Protein AF-A0A0J7KDK1-F1 (afdb_monomer_lite)

Organism: Lasius niger (NCBI:txid67767)

Foldseek 3Di:
DPPPPDDDDCLVVLLVVLQVLLCVQPVDGQQDDPDPVSSVVCLVVVVPSGDDDPDPVGPDDPLSVVLSPLSSDDSVRHFQPVHCVSVVPRPVCPPDDPVCNVVDDDPDDDDDPDPPDCVVDDDDPPPPPPDPDDQPDADPVGRCSCVVCVLVDADPPDLPGPPHPPPPVVVVVVVVVVVVVVVVVVVVVVVVVVVVPDDDDDDDDDDDDPPPVVVVVVVVVVVVVVVVVVVVVVVVPDDDDDDPDDDDPVVVVVVVVVVVVVVVVVVVVVVVVVVVVVVVVVVVVVVVVVVVVVVVVVVVVVVVVVVVVVVVVVVVVVVVVVVVVVVVVVVVVVVVVVVVVVVVVVVVVVVVVVVVVVVVVVVVVVVVVVVVVVVVVVVVVVVVVVVVVVVVVVPDDDDDDDCCVVVVVVVVVVVVVVVVVVVVVVVVVVVVVVVVVVVVVVVVVVVVVVVVVVVVVVVVVVVVVVVVVVVVVVVVVVVVVVVVVLVVFVVVVVVVVVVVVVVVVVVVVVVVVVVVVVVVVVVVVVVVVVVVVVVVVVVVVVVVVVVVVVVVVVVVVVVVVVVVVVVVVVVVVVVVVVVVDDDDDDDDDDDPPVVVVVVVVVVVVVVVVVVVVVVVVVVVVVVVVVVVVVVVVVVVVVVVVVVVVVVVVVVVVVVVVVVVVVVVVVVVVVVVCVVVVVVPDPDDGDDDDDDDDD

InterPro domains:
  IPR000719 Protein kinase domain [PF00069] (6-93)
  IPR000719 Protein kinase domain [PS50011] (1-93)
  IPR000961 AGC-kinase, C-terminal [PS51285] (94-164)
  IPR000961 AGC-kinase, C-terminal [SM00133] (94-156)
  IPR011009 Protein kinase-like domain superfamily [SSF56112] (6-150)
  IPR017892 Protein kinase, C-terminal [PF00433] (112-154)
  IPR031597 KELK-motif containing domain [PF15796] (254-333)
  IPR050839 Rho-associated Serine/Threonine Kinase [PTHR22988] (1-675)

Secondary structure (DSSP, 8-state):
--S------THHHHHHHHHHHHHHHHSS-TT--SSHHHHHHHHHTHHHH------TT----HHHHHHHHHHSS-GGG-TTTTTTHHHHTSGGGTT--TTTGGGSPPS-----SSTT--TTS---TT------PPPPPPPSS---TTGGGTT----TT-TTSTT---TTHHHHHHHHHHHHHHHHHHHHHHHHHHHTT------------HHHHHHHHHHHHHHHHHHHHHHHHHHTS-PPP-------HHHHHHHHHHHHHHHHHHHHHHHHHHHHHHHHHHHHHHHHHHHHHHHHHHHHHHHHHHHHHHHHHHHHHHHHHHHHHHHHHHHHHHHHHHHHHHHHHHHHHHHHHHHHHHHHHHHHHHHHHHHHHHHHHHHHHHHHHHHHHHHHTT------SSSHHHHHHHHHHHHHHHHHHHHHHHHHHHHHHHHHHHHHHHHHHHHHHHHHHHHHHHHHHHHHHHHHHHHHHHHHHHHHHHHHHHHHHHHHHHHHHHHHHHHHHHHHHHHHHHHHHHHHHHHHHHHHHHHHHHHHHHHHHHHHHHHHHHHHHHHHHHHHHHHHHHHHHHHHHHHHHHHH-----------SSHHHHHHHHHHHHHHHHHHHHHHHHHHHHHHHHHHHHHHHHHHHHHHHHHHHHHHHHHHHHHHHHHHHHHHHHHHHHHHHHIIIIITS-S-S----------

Structure (mmCIF, N/CA/C/O backbone):
data_AF-A0A0J7KDK1-F1
#
_entry.id   AF-A0A0J7KDK1-F1
#
loop_
_atom_site.group_PDB
_atom_site.id
_atom_site.type_symbol
_atom_site.label_atom_id
_atom_site.label_alt_id
_atom_site.label_comp_id
_atom_site.label_asym_id
_atom_site.label_entity_id
_atom_site.label_seq_id
_atom_site.pdbx_PDB_ins_code
_atom_site.Cartn_x
_atom_site.Cartn_y
_atom_site.Cartn_z
_atom_site.occupancy
_atom_site.B_iso_or_equiv
_atom_site.auth_seq_id
_atom_site.auth_comp_id
_atom_site.auth_asym_id
_atom_site.auth_atom_id
_atom_site.pdbx_PDB_model_num
ATOM 1 N N . MET A 1 1 ? -18.975 -32.253 11.421 1.00 43.53 1 MET A N 1
ATOM 2 C CA . MET A 1 1 ? -18.316 -32.661 10.164 1.00 43.53 1 MET A CA 1
ATOM 3 C C . MET A 1 1 ? -16.817 -32.656 10.427 1.00 43.53 1 MET A C 1
ATOM 5 O O . MET A 1 1 ? -16.180 -31.643 10.201 1.00 43.53 1 MET A O 1
ATOM 9 N N . GLU A 1 2 ? -16.279 -33.734 10.998 1.00 43.12 2 GLU A N 1
ATOM 10 C CA . GLU A 1 2 ? -14.842 -33.869 11.325 1.00 43.12 2 GLU A CA 1
ATOM 11 C C . GLU A 1 2 ? -14.163 -35.011 10.546 1.00 43.12 2 GLU A C 1
ATOM 13 O O . GLU A 1 2 ? -12.960 -35.205 10.665 1.00 43.12 2 GLU A O 1
ATOM 18 N N . ASP A 1 3 ? -14.888 -35.724 9.676 1.00 48.00 3 ASP A N 1
ATOM 19 C CA . ASP A 1 3 ? -14.357 -36.932 9.026 1.00 48.00 3 ASP A CA 1
ATOM 20 C C . ASP A 1 3 ? -13.477 -36.654 7.791 1.00 48.00 3 ASP A C 1
ATOM 22 O O . ASP A 1 3 ? -13.000 -37.592 7.161 1.00 48.00 3 ASP A O 1
ATOM 26 N N . GLY A 1 4 ? -13.249 -35.389 7.407 1.00 54.78 4 GLY A N 1
ATOM 27 C CA . GLY A 1 4 ? -12.291 -35.023 6.346 1.00 54.78 4 GLY A CA 1
ATOM 28 C C . GLY A 1 4 ? -12.574 -35.594 4.943 1.00 54.78 4 GLY A C 1
ATOM 29 O O . GLY A 1 4 ? -11.722 -35.496 4.066 1.00 54.78 4 GLY A O 1
ATOM 30 N N . GLN A 1 5 ? -13.751 -36.185 4.710 1.00 63.25 5 GLN A N 1
ATOM 31 C CA . GLN A 1 5 ? -14.126 -36.845 3.447 1.00 63.25 5 GLN A CA 1
ATOM 32 C C . GLN A 1 5 ? -14.808 -35.922 2.421 1.00 63.25 5 GLN A C 1
ATOM 34 O O . GLN A 1 5 ? -15.192 -36.381 1.347 1.00 63.25 5 GLN A O 1
ATOM 39 N N . GLY A 1 6 ? -14.991 -34.634 2.728 1.00 72.75 6 GLY A N 1
ATOM 40 C CA . GLY A 1 6 ? -15.651 -33.692 1.824 1.00 72.75 6 GLY A CA 1
ATOM 41 C C . GLY A 1 6 ? -14.784 -33.373 0.606 1.00 72.75 6 GLY A C 1
ATOM 42 O O . GLY A 1 6 ? -13.792 -32.663 0.733 1.00 72.75 6 GLY A O 1
ATOM 43 N N . GLN A 1 7 ? -15.170 -33.881 -0.564 1.00 86.25 7 GLN A N 1
ATOM 44 C CA . GLN A 1 7 ? -14.635 -33.456 -1.859 1.00 86.25 7 GLN A CA 1
ATOM 45 C C . GLN A 1 7 ? -15.615 -32.471 -2.497 1.00 86.25 7 GLN A C 1
ATOM 47 O O . GLN A 1 7 ? -16.825 -32.688 -2.458 1.00 86.25 7 GLN A O 1
ATOM 52 N N . TYR A 1 8 ? -15.086 -31.400 -3.074 1.00 93.06 8 TYR A N 1
ATOM 53 C CA . TYR A 1 8 ? -15.827 -30.419 -3.861 1.00 93.06 8 TYR A CA 1
ATOM 54 C C . TYR A 1 8 ? -14.948 -29.965 -5.031 1.00 93.06 8 TYR A C 1
ATOM 56 O O . TYR A 1 8 ? -13.729 -30.164 -5.014 1.00 93.06 8 TYR A O 1
ATOM 64 N N . GLY A 1 9 ? -15.567 -29.384 -6.047 1.00 92.88 9 GLY A N 1
ATOM 65 C CA . GLY A 1 9 ? -14.924 -28.868 -7.247 1.00 92.88 9 GLY A CA 1
ATOM 66 C C . GLY A 1 9 ? -15.478 -27.498 -7.659 1.00 92.88 9 GLY A C 1
ATOM 67 O O . GLY A 1 9 ? -15.990 -26.761 -6.813 1.00 92.88 9 GLY A O 1
ATOM 68 N N . PRO A 1 10 ? -15.398 -27.147 -8.958 1.00 94.31 10 PRO A N 1
ATOM 69 C CA . PRO A 1 10 ? -15.822 -25.844 -9.487 1.00 94.31 10 PRO A CA 1
ATOM 70 C C . PRO A 1 10 ? -17.291 -25.486 -9.224 1.00 94.31 10 PRO A C 1
ATOM 72 O O . PRO A 1 10 ? -17.691 -24.334 -9.363 1.00 94.31 10 PRO A O 1
ATOM 75 N N . GLU A 1 11 ? -18.132 -26.448 -8.839 1.00 95.31 11 GLU A N 1
ATOM 76 C CA . GLU A 1 11 ? -19.526 -26.188 -8.507 1.00 95.31 11 GLU A CA 1
ATOM 77 C C . GLU A 1 11 ? -19.700 -25.212 -7.336 1.00 95.31 11 GLU A C 1
ATOM 79 O O . GLU A 1 11 ? -20.758 -24.582 -7.239 1.00 95.31 11 GLU A O 1
ATOM 84 N N . CYS A 1 12 ? -18.707 -25.065 -6.448 1.00 96.69 12 CYS A N 1
ATOM 85 C CA . CYS A 1 12 ? -18.746 -24.048 -5.394 1.00 96.69 12 CYS A CA 1
ATOM 86 C C . CYS A 1 12 ? -18.783 -22.625 -5.965 1.00 96.69 12 CYS A C 1
ATOM 88 O O . CYS A 1 12 ? -19.503 -21.782 -5.434 1.00 96.69 12 CYS A O 1
ATOM 90 N N . ASP A 1 13 ? -18.102 -22.379 -7.083 1.00 97.25 13 ASP A N 1
ATOM 91 C CA . ASP A 1 13 ? -18.051 -21.062 -7.721 1.00 97.25 13 ASP A CA 1
ATOM 92 C C . ASP A 1 13 ? -19.417 -20.698 -8.307 1.00 97.25 13 ASP A C 1
ATOM 94 O O . ASP A 1 13 ? -19.886 -19.570 -8.164 1.00 97.25 13 ASP A O 1
ATOM 98 N N . TRP A 1 14 ? -20.122 -21.679 -8.880 1.00 98.00 14 TRP A N 1
ATOM 99 C CA . TRP A 1 14 ? -21.483 -21.489 -9.387 1.00 98.00 14 TRP A CA 1
ATOM 100 C C . TRP A 1 14 ? -22.506 -21.219 -8.283 1.00 98.00 14 TRP A C 1
ATOM 102 O O . TRP A 1 14 ? -23.448 -20.456 -8.495 1.00 98.00 14 TRP A O 1
ATOM 112 N N . TRP A 1 15 ? -22.319 -21.787 -7.089 1.00 98.19 15 TRP A N 1
ATOM 113 C CA . TRP A 1 15 ? -23.130 -21.414 -5.927 1.00 98.19 15 TRP A CA 1
ATOM 114 C C . TRP A 1 15 ? -22.898 -19.959 -5.535 1.00 98.19 15 TRP A C 1
ATOM 116 O O . TRP A 1 15 ? -23.860 -19.209 -5.373 1.00 98.19 15 TRP A O 1
ATOM 126 N N . SER A 1 16 ? -21.629 -19.558 -5.425 1.00 98.44 16 SER A N 1
ATOM 127 C CA . SER A 1 16 ? -21.244 -18.183 -5.106 1.00 98.44 16 SER A CA 1
ATOM 128 C C . SER A 1 16 ? -21.784 -17.198 -6.144 1.00 98.44 16 SER A C 1
ATOM 130 O O . SER A 1 16 ? -22.339 -16.174 -5.766 1.00 98.44 16 SER A O 1
ATOM 132 N N . LEU A 1 17 ? -21.747 -17.545 -7.437 1.00 98.25 17 LEU A N 1
ATOM 133 C CA . LEU A 1 17 ? -22.378 -16.757 -8.500 1.00 98.25 17 LEU A CA 1
ATOM 134 C C . LEU A 1 17 ? -23.888 -16.588 -8.277 1.00 98.25 17 LEU A C 1
ATOM 136 O O . LEU A 1 17 ? -24.418 -15.500 -8.487 1.00 98.25 17 LEU A O 1
ATOM 140 N N . GLY A 1 18 ? -24.580 -17.641 -7.834 1.00 98.25 18 GLY A N 1
ATOM 141 C CA . GLY A 1 18 ? -25.994 -17.564 -7.466 1.00 98.25 18 GLY A CA 1
ATOM 142 C C . GLY A 1 18 ? -26.245 -16.589 -6.316 1.00 98.25 18 GLY A C 1
ATOM 143 O O . GLY A 1 18 ? -27.172 -15.785 -6.390 1.00 98.25 18 GLY A O 1
ATOM 144 N N . VAL A 1 19 ? -25.397 -16.623 -5.285 1.00 98.44 19 VAL A N 1
ATOM 145 C CA . VAL A 1 19 ? -25.453 -15.693 -4.146 1.00 98.44 19 VAL A CA 1
ATOM 146 C C . VAL A 1 19 ? -25.203 -14.249 -4.597 1.00 98.44 19 VAL A C 1
ATOM 148 O O . VAL A 1 19 ? -25.995 -13.377 -4.253 1.00 98.44 19 VAL A O 1
ATOM 151 N N . CYS A 1 20 ? -24.184 -14.000 -5.429 1.00 98.56 20 CYS A N 1
ATOM 152 C CA . CYS A 1 20 ? -23.924 -12.676 -6.005 1.00 98.56 20 CYS A CA 1
ATOM 153 C C . CYS A 1 20 ? -25.099 -12.184 -6.859 1.00 98.56 20 CYS A C 1
ATOM 155 O O . CYS A 1 20 ? -25.466 -11.015 -6.796 1.00 98.56 20 CYS A O 1
ATOM 157 N N . MET A 1 21 ? -25.711 -13.064 -7.659 1.00 98.31 21 MET A N 1
ATOM 158 C CA . MET A 1 21 ? -26.884 -12.716 -8.464 1.00 98.31 21 MET A CA 1
ATOM 159 C C . MET A 1 21 ? -28.079 -12.321 -7.595 1.00 98.31 21 MET A C 1
ATOM 161 O O . MET A 1 21 ? -28.767 -11.355 -7.922 1.00 98.31 21 MET A O 1
ATOM 165 N N . TYR A 1 22 ? -28.308 -13.036 -6.492 1.00 98.19 22 TYR A N 1
ATOM 166 C CA . TYR A 1 22 ? -29.332 -12.670 -5.520 1.00 98.19 22 TYR A CA 1
ATOM 167 C C . TYR A 1 22 ? -29.052 -11.284 -4.932 1.00 98.19 22 TYR A C 1
ATOM 169 O O . TYR A 1 22 ? -29.928 -10.424 -4.959 1.00 98.19 22 TYR A O 1
ATOM 177 N N . GLU A 1 23 ? -27.826 -11.031 -4.478 1.00 97.56 23 GLU A N 1
ATOM 178 C CA . GLU A 1 23 ? -27.439 -9.750 -3.880 1.00 97.56 23 GLU A CA 1
ATOM 179 C C . GLU A 1 23 ? -27.556 -8.577 -4.865 1.00 97.56 23 GLU A C 1
ATOM 181 O O . GLU A 1 23 ? -28.082 -7.528 -4.505 1.00 97.56 23 GLU A O 1
ATOM 186 N N . MET A 1 24 ? -27.178 -8.761 -6.134 1.00 96.94 24 MET A N 1
ATOM 187 C CA . MET A 1 24 ? -27.344 -7.731 -7.170 1.00 96.94 24 MET A CA 1
ATOM 188 C C . MET A 1 24 ? -28.813 -7.355 -7.427 1.00 96.94 24 MET A C 1
ATOM 190 O O . MET A 1 24 ? -29.088 -6.219 -7.805 1.00 96.94 24 MET A O 1
ATOM 194 N N . LEU A 1 25 ? -29.749 -8.297 -7.266 1.00 96.25 25 LEU A N 1
ATOM 195 C CA . LEU A 1 25 ? -31.170 -8.098 -7.581 1.00 96.25 25 LEU A CA 1
ATOM 196 C C . LEU A 1 25 ? -32.020 -7.716 -6.360 1.00 96.25 25 LEU A C 1
ATOM 198 O O . LEU A 1 25 ? -33.028 -7.031 -6.519 1.00 96.25 25 LEU A O 1
ATOM 202 N N . TYR A 1 26 ? -31.622 -8.143 -5.159 1.00 95.38 26 TYR A N 1
ATOM 203 C CA . TYR A 1 26 ? -32.354 -7.905 -3.909 1.00 95.38 26 TYR A CA 1
ATOM 204 C C . TYR A 1 26 ? -31.646 -6.939 -2.944 1.00 95.38 26 TYR A C 1
ATOM 206 O O . TYR A 1 26 ? -32.271 -6.462 -2.001 1.00 95.38 26 TYR A O 1
ATOM 214 N N . GLY A 1 27 ? -30.370 -6.611 -3.170 1.00 94.50 27 GLY A N 1
ATOM 215 C CA . GLY A 1 27 ? -29.596 -5.683 -2.334 1.00 94.50 27 GLY A CA 1
ATOM 216 C C . GLY A 1 27 ? -29.177 -6.239 -0.968 1.00 94.50 27 GLY A C 1
ATOM 217 O O . GLY A 1 27 ? -28.644 -5.499 -0.146 1.00 94.50 27 GLY A O 1
ATOM 218 N N . GLU A 1 28 ? -29.417 -7.524 -0.714 1.00 92.75 28 GLU A N 1
ATOM 219 C CA . GLU A 1 28 ? -29.060 -8.221 0.520 1.00 92.75 28 GLU A CA 1
ATOM 220 C C . GLU A 1 28 ? -28.601 -9.652 0.219 1.00 92.75 28 GLU A C 1
ATOM 222 O O . GLU A 1 28 ? -28.892 -10.202 -0.843 1.00 92.75 28 GLU A O 1
ATOM 227 N N . THR A 1 29 ? -27.897 -10.287 1.158 1.00 96.06 29 THR A N 1
ATOM 228 C CA . THR A 1 29 ? -27.445 -11.675 0.973 1.00 96.06 29 THR A CA 1
ATOM 229 C C . THR A 1 29 ? -28.559 -12.676 1.334 1.00 96.06 29 THR A C 1
ATOM 231 O O . THR A 1 29 ? -29.230 -12.507 2.354 1.00 96.06 29 THR A O 1
ATOM 234 N N . PRO A 1 30 ? -28.732 -13.781 0.579 1.00 96.38 30 PRO A N 1
ATOM 235 C CA . PRO A 1 30 ? -29.826 -14.743 0.783 1.00 96.38 30 PRO A CA 1
ATOM 236 C C . PRO A 1 30 ? -29.743 -15.518 2.107 1.00 96.38 30 PRO A C 1
ATOM 238 O O . PRO A 1 30 ? -30.707 -16.153 2.528 1.00 96.38 30 PRO A O 1
ATOM 241 N N . PHE A 1 31 ? -28.581 -15.501 2.765 1.00 97.44 31 PHE A N 1
ATOM 242 C CA . PHE A 1 31 ? -28.331 -16.217 4.017 1.00 97.44 31 PHE A CA 1
ATOM 243 C C . PHE A 1 31 ? -27.893 -15.285 5.149 1.00 97.44 31 PHE A C 1
ATOM 245 O O . PHE A 1 31 ? -27.260 -15.748 6.097 1.00 97.44 31 PHE A O 1
ATOM 252 N N . TYR A 1 32 ? -28.232 -13.993 5.069 1.00 94.81 32 TYR A N 1
ATOM 253 C CA . TYR A 1 32 ? -27.896 -13.012 6.098 1.00 94.81 32 TYR A CA 1
ATOM 254 C C . TYR A 1 32 ? -28.329 -13.479 7.496 1.00 94.81 32 TYR A C 1
ATOM 256 O O . TYR A 1 32 ? -29.456 -13.944 7.696 1.00 94.81 32 TYR A O 1
ATOM 264 N N . ALA A 1 33 ? -27.438 -13.358 8.475 1.00 94.44 33 ALA A N 1
ATOM 265 C CA . ALA A 1 33 ? -27.711 -13.588 9.889 1.00 94.44 33 ALA A CA 1
ATOM 266 C C . ALA A 1 33 ? -26.742 -12.755 10.740 1.00 94.44 33 ALA A C 1
ATOM 268 O O . ALA A 1 33 ? -25.689 -12.340 10.257 1.00 94.44 33 ALA A O 1
ATOM 269 N N . GLU A 1 34 ? -27.075 -12.539 12.015 1.00 92.56 34 GLU A N 1
ATOM 270 C CA . GLU A 1 34 ? -26.242 -11.743 12.930 1.00 92.56 34 GLU A CA 1
ATOM 271 C C . GLU A 1 34 ? -24.972 -12.489 13.379 1.00 92.56 34 GLU A C 1
ATOM 273 O O . GLU A 1 34 ? -24.020 -11.872 13.854 1.00 92.56 34 GLU A O 1
ATOM 278 N N . SER A 1 35 ? -24.928 -13.819 13.220 1.00 94.00 35 SER A N 1
ATOM 279 C CA . SER A 1 35 ? -23.772 -14.641 13.589 1.00 94.00 35 SER A CA 1
ATOM 280 C C . SER A 1 35 ? -23.334 -15.596 12.476 1.00 94.00 35 SER A C 1
ATOM 282 O O . SER A 1 35 ? -24.153 -16.177 11.765 1.00 94.00 35 SER A O 1
ATOM 284 N N . LEU A 1 36 ? -22.020 -15.842 12.380 1.00 92.69 36 LEU A N 1
ATOM 285 C CA . LEU A 1 36 ? -21.442 -16.790 11.414 1.00 92.69 36 LEU A CA 1
ATOM 286 C C . LEU A 1 36 ? -22.023 -18.205 11.555 1.00 92.69 36 LEU A C 1
ATOM 288 O O . LEU A 1 36 ? -22.233 -18.893 10.559 1.00 92.69 36 LEU A O 1
ATOM 292 N N . VAL A 1 37 ? -22.298 -18.638 12.789 1.00 93.44 37 VAL A N 1
ATOM 293 C CA . VAL A 1 37 ? -22.871 -19.962 13.072 1.00 93.44 37 VAL A CA 1
ATOM 294 C C . VAL A 1 37 ? -24.273 -20.085 12.475 1.00 93.44 37 VAL A C 1
ATOM 296 O O . VAL A 1 37 ? -24.596 -21.113 11.882 1.00 93.44 37 VAL A O 1
ATOM 299 N N . GLU A 1 38 ? -25.091 -19.038 12.583 1.00 93.50 38 GLU A N 1
ATOM 300 C CA . GLU A 1 38 ? -26.420 -19.008 11.973 1.00 93.50 38 GLU A CA 1
ATOM 301 C C . GLU A 1 38 ? -26.349 -18.955 10.450 1.00 93.50 38 GLU A C 1
ATOM 303 O O . GLU A 1 38 ? -27.066 -19.710 9.797 1.00 93.50 38 GLU A O 1
ATOM 308 N N . THR A 1 39 ? -25.455 -18.144 9.876 1.00 93.38 39 THR A N 1
ATOM 309 C CA . THR A 1 39 ? -25.224 -18.105 8.423 1.00 93.38 39 THR A CA 1
ATOM 310 C C . THR A 1 39 ? -24.849 -19.490 7.894 1.00 93.38 39 THR A C 1
ATOM 312 O O . THR A 1 39 ? -25.463 -19.984 6.948 1.00 93.38 39 THR A O 1
ATOM 315 N N . TYR A 1 40 ? -23.903 -20.179 8.543 1.00 93.38 40 TYR A N 1
ATOM 316 C CA . TYR A 1 40 ? -23.540 -21.553 8.183 1.00 93.38 40 TYR A CA 1
ATOM 317 C C . TYR A 1 40 ? -24.706 -22.529 8.360 1.00 93.38 40 TYR A C 1
ATOM 319 O O . TYR A 1 40 ? -24.912 -23.391 7.506 1.00 93.38 40 TYR A O 1
ATOM 327 N N . GLY A 1 41 ? -25.503 -22.378 9.421 1.00 95.62 41 GLY A N 1
ATOM 328 C CA . GLY A 1 41 ? -26.722 -23.160 9.626 1.00 95.62 41 GLY A CA 1
ATOM 329 C C . GLY A 1 41 ? -27.736 -22.980 8.491 1.00 95.62 41 GLY A C 1
ATOM 330 O O . GLY A 1 41 ? -28.258 -23.970 7.973 1.00 95.62 41 GLY A O 1
ATOM 331 N N . LYS A 1 42 ? -27.967 -21.736 8.053 1.00 96.88 42 LYS A N 1
ATOM 332 C CA . LYS A 1 42 ? -28.855 -21.400 6.930 1.00 96.88 42 LYS A CA 1
ATOM 333 C C . LYS A 1 42 ? -28.341 -21.961 5.602 1.00 96.88 42 LYS A C 1
ATOM 335 O O . LYS A 1 42 ? -29.132 -22.539 4.863 1.00 96.88 42 LYS A O 1
ATOM 340 N N . ILE A 1 43 ? -27.037 -21.863 5.326 1.00 97.06 43 ILE A N 1
ATOM 341 C CA . ILE A 1 43 ? -26.408 -22.429 4.117 1.00 97.06 43 ILE A CA 1
ATOM 342 C C . ILE A 1 43 ? -26.528 -23.959 4.106 1.00 97.06 43 ILE A C 1
ATOM 344 O O . ILE A 1 43 ? -26.954 -24.547 3.113 1.00 97.06 43 ILE A O 1
ATOM 348 N N . MET A 1 44 ? -26.207 -24.624 5.218 1.00 94.94 44 MET A N 1
ATOM 349 C CA . MET A 1 44 ? -26.329 -26.083 5.327 1.00 94.94 44 MET A CA 1
ATOM 350 C C . MET A 1 44 ? -27.775 -26.558 5.150 1.00 94.94 44 MET A C 1
ATOM 352 O O . MET A 1 44 ? -28.020 -27.609 4.559 1.00 94.94 44 MET A O 1
ATOM 356 N N . ASN A 1 45 ? -28.741 -25.770 5.627 1.00 96.50 45 ASN A N 1
ATOM 357 C CA . ASN A 1 45 ? -30.170 -26.035 5.498 1.00 96.50 45 ASN A CA 1
ATOM 358 C C . ASN A 1 45 ? -30.827 -25.234 4.356 1.00 96.50 45 ASN A C 1
ATOM 360 O O . ASN A 1 45 ? -32.017 -24.919 4.422 1.00 96.50 45 ASN A O 1
ATOM 364 N N . HIS A 1 46 ? -30.080 -24.910 3.293 1.00 96.94 46 HIS A N 1
ATOM 365 C CA . HIS A 1 46 ? -30.551 -24.007 2.237 1.00 96.94 46 HIS A CA 1
ATOM 366 C C . HIS A 1 46 ? -31.890 -24.424 1.618 1.00 96.94 46 HIS A C 1
ATOM 368 O O . HIS A 1 46 ? -32.691 -23.567 1.281 1.00 96.94 46 HIS A O 1
ATOM 374 N N . LYS A 1 47 ? -32.188 -25.728 1.523 1.00 95.31 47 LYS A N 1
ATOM 375 C CA . LYS A 1 47 ? -33.467 -26.230 0.984 1.00 95.31 47 LYS A CA 1
ATOM 376 C C . LYS A 1 47 ? -34.698 -25.693 1.722 1.00 95.31 47 LYS A C 1
ATOM 378 O O . LYS A 1 47 ? -35.767 -25.648 1.131 1.00 95.31 47 LYS A O 1
ATOM 383 N N . ASN A 1 48 ? -34.543 -25.334 2.996 1.00 95.38 48 ASN A N 1
ATOM 384 C CA . ASN A 1 48 ? -35.613 -24.816 3.846 1.00 95.38 48 ASN A CA 1
ATOM 385 C C . ASN A 1 48 ? -35.416 -23.342 4.231 1.00 95.38 48 ASN A C 1
ATOM 387 O O . ASN A 1 48 ? -36.338 -22.730 4.757 1.00 95.38 48 ASN A O 1
ATOM 391 N N . CYS A 1 49 ? -34.211 -22.797 4.047 1.00 94.06 49 CYS A N 1
ATOM 392 C CA . CYS A 1 49 ? -33.855 -21.442 4.475 1.00 94.06 49 CYS A CA 1
ATOM 393 C C . CYS A 1 49 ? -33.650 -20.462 3.314 1.00 94.06 49 CYS A C 1
ATOM 395 O O . CYS A 1 49 ? -33.589 -19.264 3.565 1.00 94.06 49 CYS A O 1
ATOM 397 N N . PHE A 1 50 ? -33.520 -20.950 2.080 1.00 96.31 50 PHE A N 1
ATOM 398 C CA . PHE A 1 50 ? -33.463 -20.119 0.885 1.00 96.31 50 PHE A CA 1
ATOM 399 C C . PHE A 1 50 ? -34.877 -19.876 0.357 1.00 96.31 50 PHE A C 1
ATOM 401 O O . PHE A 1 50 ? -35.563 -20.822 -0.032 1.00 96.31 50 PHE A O 1
ATOM 408 N N . ASP A 1 51 ? -35.285 -18.613 0.323 1.00 92.69 51 ASP A N 1
ATOM 409 C CA . ASP A 1 51 ? -36.532 -18.169 -0.292 1.00 92.69 51 ASP A CA 1
ATOM 410 C C . ASP A 1 51 ? -36.356 -16.751 -0.851 1.00 92.69 51 ASP A C 1
ATOM 412 O O . ASP A 1 51 ? -35.374 -16.074 -0.544 1.00 92.69 51 ASP A O 1
ATOM 416 N N . PHE A 1 52 ? -37.297 -16.309 -1.681 1.00 94.31 52 PHE A N 1
ATOM 417 C CA . PHE A 1 52 ? -37.301 -14.961 -2.240 1.00 94.31 52 PHE A CA 1
ATOM 418 C C . PHE A 1 52 ? -38.256 -14.052 -1.453 1.00 94.31 52 PHE A C 1
ATOM 420 O O . PHE A 1 52 ? -39.396 -14.452 -1.200 1.00 94.31 52 PHE A O 1
ATOM 427 N N . PRO A 1 53 ? -37.854 -12.810 -1.129 1.00 91.38 53 PRO A N 1
ATOM 428 C CA . PRO A 1 53 ? -38.752 -11.810 -0.571 1.00 91.38 53 PRO A CA 1
ATOM 429 C C . PRO A 1 53 ? -39.995 -11.638 -1.453 1.00 91.38 53 PRO A C 1
ATOM 431 O O . PRO A 1 53 ? -39.902 -11.570 -2.681 1.00 91.38 53 PRO A O 1
ATOM 434 N N . THR A 1 54 ? -41.172 -11.582 -0.823 1.00 85.50 54 THR A N 1
ATOM 435 C CA . THR A 1 54 ? -42.468 -11.419 -1.518 1.00 85.50 54 THR A CA 1
ATOM 436 C C . THR A 1 54 ? -42.933 -9.965 -1.580 1.00 85.50 54 THR A C 1
ATOM 438 O O . THR A 1 54 ? -44.004 -9.679 -2.121 1.00 85.50 54 THR A O 1
ATOM 441 N N . ASP A 1 55 ? -42.132 -9.040 -1.050 1.00 86.00 55 ASP A N 1
ATOM 442 C CA . ASP A 1 55 ? -42.439 -7.617 -1.050 1.00 86.00 55 ASP A CA 1
ATOM 443 C C . ASP A 1 55 ? -42.503 -7.070 -2.479 1.00 86.00 55 ASP A C 1
ATOM 445 O O . ASP A 1 55 ? -41.598 -7.270 -3.289 1.00 86.00 55 ASP A O 1
ATOM 449 N N . ALA A 1 56 ? -43.555 -6.303 -2.773 1.00 79.06 56 ALA A N 1
ATOM 450 C CA . ALA A 1 56 ? -43.801 -5.719 -4.096 1.00 79.06 56 ALA A CA 1
ATOM 451 C C . ALA A 1 56 ? -42.756 -4.668 -4.534 1.00 79.06 56 ALA A C 1
ATOM 453 O O . ALA A 1 56 ? -42.884 -4.087 -5.608 1.00 79.06 56 ALA A O 1
ATOM 454 N N . ILE A 1 57 ? -41.757 -4.391 -3.692 1.00 86.88 57 ILE A N 1
ATOM 455 C CA . ILE A 1 57 ? -40.648 -3.473 -3.972 1.00 86.88 57 ILE A CA 1
ATOM 456 C C . ILE A 1 57 ? -39.647 -4.117 -4.945 1.00 86.88 57 ILE A C 1
ATOM 458 O O . ILE A 1 57 ? -38.995 -3.406 -5.707 1.00 86.88 57 ILE A O 1
ATOM 462 N N . TYR A 1 58 ? -39.548 -5.448 -4.954 1.00 88.50 58 TYR A N 1
ATOM 463 C CA . TYR A 1 58 ? -38.616 -6.176 -5.807 1.00 88.50 58 TYR A CA 1
ATOM 464 C C . TYR A 1 58 ? -39.267 -6.558 -7.141 1.00 88.50 58 TYR A C 1
ATOM 466 O O . TYR A 1 58 ? -40.165 -7.400 -7.186 1.00 88.50 58 TYR A O 1
ATOM 474 N N . ASP A 1 59 ? -38.779 -5.978 -8.240 1.00 90.38 59 ASP A N 1
ATOM 475 C CA . ASP A 1 59 ? -39.187 -6.334 -9.606 1.00 90.38 59 ASP A CA 1
ATOM 476 C C . ASP A 1 59 ? -38.167 -7.297 -10.234 1.00 90.38 59 ASP A C 1
ATOM 478 O O . ASP A 1 59 ? -37.259 -6.904 -10.968 1.00 90.38 59 ASP A O 1
ATOM 482 N N . VAL A 1 60 ? -38.273 -8.579 -9.869 1.00 95.12 60 VAL A N 1
ATOM 483 C CA . VAL A 1 60 ? -37.361 -9.640 -10.322 1.00 95.12 60 VAL A CA 1
ATOM 484 C C . VAL A 1 60 ? -38.125 -10.673 -11.145 1.00 95.12 60 VAL A C 1
ATOM 486 O O . VAL A 1 60 ? -39.071 -11.296 -10.653 1.00 95.12 60 VAL A O 1
ATOM 489 N N . SER A 1 61 ? -37.680 -10.881 -12.388 1.00 96.19 61 SER A N 1
ATOM 490 C CA . SER A 1 61 ? -38.282 -11.835 -13.330 1.00 96.19 61 SER A CA 1
ATOM 491 C C . SER A 1 61 ? -38.258 -13.285 -12.825 1.00 96.19 61 SER A C 1
ATOM 493 O O . SER A 1 61 ? -37.401 -13.680 -12.026 1.00 96.19 61 SER A O 1
ATOM 495 N N . GLU A 1 62 ? -39.164 -14.118 -13.337 1.00 96.50 62 GLU A N 1
ATOM 496 C CA . GLU A 1 62 ? -39.163 -15.546 -13.005 1.00 96.50 62 GLU A CA 1
ATOM 497 C C . GLU A 1 62 ? -37.967 -16.285 -13.615 1.00 96.50 62 GLU A C 1
ATOM 499 O O . GLU A 1 62 ? -37.471 -17.230 -13.004 1.00 96.50 62 GLU A O 1
ATOM 504 N N . GLU A 1 63 ? -37.438 -15.832 -14.753 1.00 98.06 63 GLU A N 1
ATOM 505 C CA . GLU A 1 63 ? -36.221 -16.374 -15.360 1.00 98.06 63 GLU A CA 1
ATOM 506 C C . GLU A 1 63 ? -34.992 -16.142 -14.468 1.00 98.06 63 GLU A C 1
ATOM 508 O O . GLU A 1 63 ? -34.152 -17.035 -14.335 1.00 98.06 63 GLU A O 1
ATOM 513 N N . ALA A 1 64 ? -34.898 -14.980 -13.812 1.00 97.81 64 ALA A N 1
ATOM 514 C CA . ALA A 1 64 ? -33.847 -14.704 -12.833 1.00 97.81 64 ALA A CA 1
ATOM 515 C C . ALA A 1 64 ? -33.968 -15.614 -11.607 1.00 97.81 64 ALA A C 1
ATOM 517 O O . ALA A 1 64 ? -32.982 -16.221 -11.182 1.00 97.81 64 ALA A O 1
ATOM 518 N N . LYS A 1 65 ? -35.182 -15.745 -11.053 1.00 97.62 65 LYS A N 1
ATOM 519 C CA . LYS A 1 65 ? -35.449 -16.634 -9.910 1.00 97.62 65 LYS A CA 1
ATOM 520 C C . LYS A 1 65 ? -35.169 -18.092 -10.253 1.00 97.62 65 LYS A C 1
ATOM 522 O O . LYS A 1 65 ? -34.605 -18.805 -9.429 1.00 97.62 65 LYS A O 1
ATOM 527 N N . ASP A 1 66 ? -35.531 -18.547 -11.451 1.00 98.25 66 ASP A N 1
ATOM 528 C CA . ASP A 1 66 ? -35.219 -19.894 -11.939 1.00 98.25 66 ASP A CA 1
ATOM 529 C C . ASP A 1 66 ? -33.706 -20.136 -12.006 1.00 98.25 66 ASP A C 1
ATOM 531 O O . ASP A 1 66 ? -33.229 -21.144 -11.479 1.00 98.25 66 ASP A O 1
ATOM 535 N N . LEU A 1 67 ? -32.936 -19.181 -12.544 1.00 98.44 67 LEU A N 1
ATOM 536 C CA . LEU A 1 67 ? -31.475 -19.279 -12.563 1.00 98.44 67 LEU A CA 1
ATOM 537 C C . LEU A 1 67 ? -30.902 -19.363 -11.142 1.00 98.44 67 LEU A C 1
ATOM 539 O O . LEU A 1 67 ? -30.121 -20.267 -10.848 1.00 98.44 67 LEU A O 1
ATOM 543 N N . MET A 1 68 ? -31.331 -18.478 -10.237 1.00 98.19 68 MET A N 1
ATOM 544 C CA . MET A 1 68 ? -30.883 -18.493 -8.841 1.00 98.19 68 MET A CA 1
ATOM 545 C C . MET A 1 68 ? -31.244 -19.800 -8.128 1.00 98.19 68 MET A C 1
ATOM 547 O O . MET A 1 68 ? -30.394 -20.353 -7.438 1.00 98.19 68 MET A O 1
ATOM 551 N N . ARG A 1 69 ? -32.443 -20.364 -8.336 1.00 98.19 69 ARG A N 1
ATOM 552 C CA . ARG A 1 69 ? -32.814 -21.685 -7.787 1.00 98.19 69 ARG A CA 1
ATOM 553 C C . ARG A 1 69 ? -31.915 -22.801 -8.319 1.00 98.19 69 ARG A C 1
ATOM 555 O O . ARG A 1 69 ? -31.600 -23.724 -7.577 1.00 98.19 69 ARG A O 1
ATOM 562 N N . LYS A 1 70 ? -31.486 -22.726 -9.583 1.00 97.81 70 LYS A N 1
ATOM 563 C CA . LYS A 1 70 ? -30.577 -23.705 -10.206 1.00 97.81 70 LYS A CA 1
ATOM 564 C C . LYS A 1 70 ? -29.106 -23.513 -9.825 1.00 97.81 70 LYS A C 1
ATOM 566 O O . LYS A 1 70 ? -28.308 -24.421 -10.047 1.00 97.81 70 LYS A O 1
ATOM 571 N N . LEU A 1 71 ? -28.740 -22.383 -9.221 1.00 98.19 71 LEU A N 1
ATOM 572 C CA . LEU A 1 71 ? -27.398 -22.125 -8.687 1.00 98.19 71 LEU A CA 1
ATOM 573 C C . LEU A 1 71 ? -27.330 -22.380 -7.173 1.00 98.19 71 LEU A C 1
ATOM 575 O O . LEU A 1 71 ? -26.483 -23.143 -6.705 1.00 98.19 71 LEU A O 1
ATOM 579 N N . ILE A 1 72 ? -28.284 -21.839 -6.413 1.00 98.12 72 ILE A N 1
ATOM 580 C CA . ILE A 1 72 ? -28.425 -21.990 -4.957 1.00 98.12 72 ILE A CA 1
ATOM 581 C C . ILE A 1 72 ? -29.212 -23.274 -4.635 1.00 98.12 72 ILE A C 1
ATOM 583 O O . ILE A 1 72 ? -30.255 -23.292 -3.979 1.00 98.12 72 ILE A O 1
ATOM 587 N N . CYS A 1 73 ? -28.704 -24.400 -5.128 1.00 97.31 73 CYS A N 1
ATOM 588 C CA . CYS A 1 73 ? -29.237 -25.732 -4.851 1.00 97.31 73 CYS A CA 1
ATOM 589 C C . CYS A 1 73 ? -28.120 -26.742 -4.563 1.00 97.31 73 CYS A C 1
ATOM 591 O O . CYS A 1 73 ? -26.937 -26.400 -4.548 1.00 97.31 73 CYS A O 1
ATOM 593 N N . SER A 1 74 ? -28.489 -27.995 -4.295 1.00 96.31 74 SER A N 1
ATOM 594 C CA . SER A 1 74 ? -27.515 -29.069 -4.074 1.00 96.31 74 SER A CA 1
ATOM 595 C C . SER A 1 74 ? -26.641 -29.280 -5.316 1.00 96.31 74 SER A C 1
ATOM 597 O O . SER A 1 74 ? -27.137 -29.192 -6.436 1.00 96.31 74 SER A O 1
ATOM 599 N N . SER A 1 75 ? -25.354 -29.579 -5.115 1.00 93.81 75 SER A N 1
ATOM 600 C CA . SER A 1 75 ? -24.349 -29.699 -6.186 1.00 93.81 75 SER A CA 1
ATOM 601 C C . SER A 1 75 ? -24.766 -30.641 -7.320 1.00 93.81 75 SER A C 1
ATOM 603 O O . SER A 1 75 ? -24.563 -30.312 -8.483 1.00 93.81 75 SER A O 1
ATOM 605 N N . GLU A 1 76 ? -25.428 -31.755 -6.993 1.00 92.38 76 GLU A N 1
ATOM 606 C CA . GLU A 1 76 ? -25.941 -32.756 -7.945 1.00 92.38 76 GLU A CA 1
ATOM 607 C C . GLU A 1 76 ? -26.867 -32.180 -9.029 1.00 92.38 76 GLU A C 1
ATOM 609 O O . GLU A 1 76 ? -26.930 -32.712 -10.135 1.00 92.38 76 GLU A O 1
ATOM 614 N N . PHE A 1 77 ? -27.576 -31.090 -8.727 1.00 94.25 77 PHE A N 1
ATOM 615 C CA . PHE A 1 77 ? -28.543 -30.454 -9.629 1.00 94.25 77 PHE A CA 1
ATOM 616 C C . PHE A 1 77 ? -28.096 -29.069 -10.095 1.00 94.25 77 PHE A C 1
ATOM 618 O O . PHE A 1 77 ? -28.809 -28.416 -10.860 1.00 94.25 77 PHE A O 1
ATOM 625 N N . ARG A 1 78 ? -26.941 -28.607 -9.610 1.00 97.06 78 ARG A N 1
ATOM 626 C CA . ARG A 1 78 ? -26.465 -27.252 -9.846 1.00 97.06 78 ARG A CA 1
ATOM 627 C C . ARG A 1 78 ? -26.064 -27.069 -11.301 1.00 97.06 78 ARG A C 1
ATOM 629 O O . ARG A 1 78 ? -25.410 -27.930 -11.890 1.00 97.06 78 ARG A O 1
ATOM 636 N N . LEU A 1 79 ? -26.450 -25.932 -11.862 1.00 96.00 79 LEU A N 1
ATOM 637 C CA . LEU A 1 79 ? -26.093 -25.531 -13.217 1.00 96.00 79 LEU A CA 1
ATOM 638 C C . LEU A 1 79 ? -24.572 -25.302 -13.333 1.00 96.00 79 LEU A C 1
ATOM 640 O O . LEU A 1 79 ? -23.947 -24.843 -12.377 1.00 96.00 79 LEU A O 1
ATOM 644 N N . GLY A 1 80 ? -23.978 -25.635 -14.485 1.00 94.69 80 GLY A N 1
ATOM 645 C CA . GLY A 1 80 ? -22.543 -25.464 -14.739 1.00 94.69 80 GLY A CA 1
ATOM 646 C C . GLY A 1 80 ? -21.723 -26.755 -14.689 1.00 94.69 80 GLY A C 1
ATOM 647 O O . GLY A 1 80 ? -20.501 -26.704 -14.837 1.00 94.69 80 GLY A O 1
ATOM 648 N N . GLN A 1 81 ? -22.375 -27.915 -14.540 1.00 90.94 81 GLN A N 1
ATOM 649 C CA . GLN A 1 81 ? -21.733 -29.232 -14.672 1.00 90.94 81 GLN A CA 1
ATOM 650 C C . GLN A 1 81 ? -21.198 -29.470 -16.090 1.00 90.94 81 GLN A C 1
ATOM 652 O O . GLN A 1 81 ? -20.155 -30.100 -16.248 1.00 90.94 81 GLN A O 1
ATOM 657 N N . ASN A 1 82 ? -21.859 -28.916 -17.115 1.00 91.25 82 ASN A N 1
ATOM 658 C CA . ASN A 1 82 ? -21.360 -28.931 -18.495 1.00 91.25 82 ASN A CA 1
ATOM 659 C C . ASN A 1 82 ? -20.589 -27.643 -18.846 1.00 91.25 82 ASN A C 1
ATOM 661 O O . ASN A 1 82 ? -20.457 -27.286 -20.017 1.00 91.25 82 ASN A O 1
ATOM 665 N N . GLY A 1 83 ? -20.104 -26.914 -17.837 1.00 91.69 83 GLY A N 1
ATOM 666 C CA . GLY A 1 83 ? -19.439 -25.627 -18.009 1.00 91.69 83 GLY A CA 1
ATOM 667 C C . GLY A 1 83 ? -20.393 -24.509 -18.438 1.00 91.69 83 GLY A C 1
ATOM 668 O O . GLY A 1 83 ? -21.569 -24.484 -18.075 1.00 91.69 83 GLY A O 1
ATOM 669 N N . ILE A 1 84 ? -19.874 -23.552 -19.212 1.00 94.44 84 ILE A N 1
ATOM 670 C CA . ILE A 1 84 ? -20.591 -22.316 -19.566 1.00 94.44 84 ILE A CA 1
ATOM 671 C C . ILE A 1 84 ? -21.818 -22.545 -20.469 1.00 94.44 84 ILE A C 1
ATOM 673 O O . ILE A 1 84 ? -22.728 -21.718 -20.498 1.00 94.44 84 ILE A O 1
ATOM 677 N N . ASP A 1 85 ? -21.877 -23.666 -21.192 1.00 95.56 85 ASP A N 1
ATOM 678 C CA . ASP A 1 85 ? -22.950 -23.947 -22.155 1.00 95.56 85 ASP A CA 1
ATOM 679 C C . ASP A 1 85 ? -24.330 -24.077 -21.503 1.00 95.56 85 ASP A C 1
ATOM 681 O O . ASP A 1 85 ? -25.340 -23.766 -22.140 1.00 95.56 85 ASP A O 1
ATOM 685 N N . ASP A 1 86 ? -24.385 -24.507 -20.241 1.00 95.75 86 ASP A N 1
ATOM 686 C CA . ASP A 1 86 ? -25.632 -24.552 -19.479 1.00 95.75 86 ASP A CA 1
ATOM 687 C C . ASP A 1 86 ? -26.204 -23.134 -19.281 1.00 95.75 86 ASP A C 1
ATOM 689 O O . ASP A 1 86 ? -27.414 -22.925 -19.379 1.00 95.75 86 ASP A O 1
ATOM 693 N N . PHE A 1 87 ? -25.330 -22.144 -19.057 1.00 97.25 87 PHE A N 1
ATOM 694 C CA . PHE A 1 87 ? -25.704 -20.742 -18.857 1.00 97.25 87 PHE A CA 1
ATOM 695 C C . PHE A 1 87 ? -26.115 -20.082 -20.171 1.00 97.25 87 PHE A C 1
ATOM 697 O O . PHE A 1 87 ? -27.139 -19.406 -20.219 1.00 97.25 87 PHE A O 1
ATOM 704 N N . LYS A 1 88 ? -25.376 -20.338 -21.261 1.00 96.12 88 LYS A N 1
ATOM 705 C CA . LYS A 1 88 ? -25.695 -19.802 -22.598 1.00 96.12 88 LYS A CA 1
ATOM 706 C C . LYS A 1 88 ? -27.100 -20.180 -23.078 1.00 96.12 88 LYS A C 1
ATOM 708 O O . LYS A 1 88 ? -27.703 -19.442 -23.849 1.00 96.12 88 LYS A O 1
ATOM 713 N N . LYS A 1 89 ? -27.614 -21.334 -22.640 1.00 95.81 89 LYS A N 1
ATOM 714 C CA . LYS A 1 89 ? -28.954 -21.845 -22.984 1.00 95.81 89 LYS A CA 1
ATOM 715 C C . LYS A 1 89 ? -30.044 -21.399 -22.006 1.00 95.81 89 LYS A C 1
ATOM 717 O O . LYS A 1 89 ? -31.215 -21.699 -22.237 1.00 95.81 89 LYS A O 1
ATOM 722 N N . HIS A 1 90 ? -29.683 -20.744 -20.904 1.00 98.12 90 HIS A N 1
ATOM 723 C CA . HIS A 1 90 ? -30.642 -20.352 -19.885 1.00 98.12 90 HIS A CA 1
ATOM 724 C C . HIS A 1 90 ? -31.476 -19.144 -20.353 1.00 98.12 90 HIS A C 1
ATOM 726 O O . HIS A 1 90 ? -30.889 -18.151 -20.786 1.00 98.12 90 HIS A O 1
ATOM 732 N N . PRO A 1 91 ? -32.818 -19.157 -20.207 1.00 98.06 91 PRO A N 1
ATOM 733 C CA . PRO A 1 91 ? -33.684 -18.077 -20.695 1.00 98.06 91 PRO A CA 1
ATOM 734 C C . PRO A 1 91 ? -33.355 -16.681 -20.154 1.00 98.06 91 PRO A C 1
ATOM 736 O O . PRO A 1 91 ? -33.578 -15.692 -20.844 1.00 98.06 91 PRO A O 1
ATOM 739 N N . TRP A 1 92 ? -32.791 -16.601 -18.945 1.00 98.06 92 TRP A N 1
ATOM 740 C CA . TRP A 1 92 ? -32.330 -15.342 -18.344 1.00 98.06 92 TRP A CA 1
ATOM 741 C C . TRP A 1 92 ? -31.308 -14.591 -19.212 1.00 98.06 92 TRP A C 1
ATOM 743 O O . TRP A 1 92 ? -31.303 -13.367 -19.233 1.00 98.06 92 TRP A O 1
ATOM 753 N N . PHE A 1 93 ? -30.472 -15.315 -19.962 1.00 97.56 93 PHE A N 1
ATOM 754 C CA . PHE A 1 93 ? -29.453 -14.732 -20.837 1.00 97.56 93 PHE A CA 1
ATOM 755 C C . PHE A 1 93 ? -29.902 -14.635 -22.303 1.00 97.56 93 PHE A C 1
ATOM 757 O O . PHE A 1 93 ? -29.075 -14.462 -23.201 1.00 97.56 93 PHE A O 1
ATOM 764 N N . ASN A 1 94 ? -31.206 -14.744 -22.580 1.00 96.56 94 ASN A N 1
ATOM 765 C CA . ASN A 1 94 ? -31.725 -14.568 -23.932 1.00 96.56 94 ASN A CA 1
ATOM 766 C C . ASN A 1 94 ? -31.373 -13.176 -24.476 1.00 96.56 94 ASN A C 1
ATOM 768 O O . ASN A 1 94 ? -31.670 -12.157 -23.860 1.00 96.56 94 ASN A O 1
ATOM 772 N N . GLY A 1 95 ? -30.773 -13.144 -25.667 1.00 93.06 95 GLY A N 1
ATOM 773 C CA . GLY A 1 95 ? -30.343 -11.906 -26.323 1.00 93.06 95 GLY A CA 1
ATOM 774 C C . GLY A 1 95 ? -28.921 -11.459 -25.976 1.00 93.06 95 GLY A C 1
ATOM 775 O O . GLY A 1 95 ? -28.446 -10.500 -26.577 1.00 93.06 95 GLY A O 1
ATOM 776 N N . VAL A 1 96 ? -28.222 -12.156 -25.074 1.00 95.31 96 VAL A N 1
ATOM 777 C CA . VAL A 1 96 ? -26.796 -11.917 -24.821 1.00 95.31 96 VAL A CA 1
ATOM 778 C C . VAL A 1 96 ? -25.964 -12.567 -25.927 1.00 95.31 96 VAL A C 1
ATOM 780 O O . VAL A 1 96 ? -26.008 -13.783 -26.118 1.00 95.31 96 VAL A O 1
ATOM 783 N N . ASP A 1 97 ? -25.178 -11.759 -26.637 1.00 94.56 97 ASP A N 1
ATOM 784 C CA . ASP A 1 97 ? -24.132 -12.255 -27.529 1.00 94.56 97 ASP A CA 1
ATOM 785 C C . ASP A 1 97 ? -22.853 -12.517 -26.723 1.00 94.56 97 ASP A C 1
ATOM 787 O O . ASP A 1 97 ? -22.125 -11.602 -26.342 1.00 94.56 97 ASP A O 1
ATOM 791 N N . TRP A 1 98 ? -22.600 -13.792 -26.435 1.00 95.12 98 TRP A N 1
ATOM 792 C CA . TRP A 1 98 ? -21.477 -14.224 -25.606 1.00 95.12 98 TRP A CA 1
ATOM 793 C C . TRP A 1 98 ? -20.114 -14.064 -26.282 1.00 95.12 98 TRP A C 1
ATOM 795 O O . TRP A 1 98 ? -19.111 -13.982 -25.575 1.00 95.12 98 TRP A O 1
ATOM 805 N N . ASP A 1 99 ? -20.061 -14.033 -27.616 1.00 93.94 99 ASP A N 1
ATOM 806 C CA . ASP A 1 99 ? -18.794 -13.985 -28.349 1.00 93.94 99 ASP A CA 1
ATOM 807 C C . ASP A 1 99 ? -18.249 -12.550 -28.425 1.00 93.94 99 ASP A C 1
ATOM 809 O O . ASP A 1 99 ? -17.036 -12.347 -28.399 1.00 93.94 99 ASP A O 1
ATOM 813 N N . THR A 1 100 ? -19.138 -11.550 -28.453 1.00 94.44 100 THR A N 1
ATOM 814 C CA . THR A 1 100 ? -18.783 -10.120 -28.542 1.00 94.44 100 THR A CA 1
ATOM 815 C C . THR A 1 100 ? -18.991 -9.345 -27.237 1.00 94.44 100 THR A C 1
ATOM 817 O O . THR A 1 100 ? -18.726 -8.144 -27.183 1.00 94.44 100 THR A O 1
ATOM 820 N N . LEU A 1 101 ? -19.406 -10.017 -26.154 1.00 94.19 101 LEU A N 1
ATOM 821 C CA . LEU A 1 101 ? -19.760 -9.393 -24.872 1.00 94.19 101 LEU A CA 1
ATOM 822 C C . LEU A 1 101 ? -18.694 -8.416 -24.352 1.00 94.19 101 LEU A C 1
ATOM 824 O O . LEU A 1 101 ? -19.028 -7.329 -23.887 1.00 94.19 101 LEU A O 1
ATOM 828 N N . ARG A 1 102 ? -17.409 -8.780 -24.456 1.00 95.19 102 ARG A N 1
ATOM 829 C CA . ARG A 1 102 ? -16.289 -7.960 -23.963 1.00 95.19 102 ARG A CA 1
ATOM 830 C C . ARG A 1 102 ? -16.077 -6.670 -24.763 1.00 95.19 102 ARG A C 1
ATOM 832 O O . ARG A 1 102 ? -15.577 -5.702 -24.201 1.00 95.19 102 ARG A O 1
ATOM 839 N N . ASP A 1 103 ? -16.452 -6.669 -26.039 1.00 94.75 103 ASP A N 1
ATOM 840 C CA . ASP A 1 103 ? -16.305 -5.518 -26.937 1.00 94.75 103 ASP A CA 1
ATOM 841 C C . ASP A 1 103 ? -17.554 -4.617 -26.932 1.00 94.75 103 ASP A C 1
ATOM 843 O O . ASP A 1 103 ? -17.540 -3.512 -27.480 1.00 94.75 103 ASP A O 1
ATOM 847 N N . SER A 1 104 ? -18.645 -5.075 -26.310 1.00 93.00 104 SER A N 1
ATOM 848 C CA . SER A 1 104 ? -19.877 -4.304 -26.155 1.00 93.00 104 SER A CA 1
ATOM 849 C C . SER A 1 104 ? -19.724 -3.162 -25.140 1.00 93.00 104 SER A C 1
ATOM 851 O O . SER A 1 104 ? -18.864 -3.179 -24.259 1.00 93.00 104 SER A O 1
ATOM 853 N N . THR A 1 105 ? -20.562 -2.129 -25.256 1.00 93.19 105 THR A N 1
ATOM 854 C CA . THR A 1 105 ? -20.565 -1.024 -24.288 1.00 93.19 105 THR A CA 1
ATOM 855 C C . THR A 1 105 ? -21.154 -1.492 -22.958 1.00 93.19 105 THR A C 1
ATOM 857 O O . THR A 1 105 ? -22.321 -1.876 -22.898 1.00 93.19 105 THR A O 1
ATOM 860 N N . ALA A 1 106 ? -20.354 -1.431 -21.890 1.00 95.38 106 ALA A N 1
ATOM 861 C CA . ALA A 1 106 ? -20.798 -1.769 -20.543 1.00 95.38 106 ALA A CA 1
ATOM 862 C C . ALA A 1 106 ? -21.915 -0.816 -20.060 1.00 95.38 106 ALA A C 1
ATOM 864 O O . ALA A 1 106 ? -21.882 0.375 -20.377 1.00 95.38 106 ALA A O 1
ATOM 865 N N . PRO A 1 107 ? -22.884 -1.303 -19.261 1.00 95.25 107 PRO A N 1
ATOM 866 C CA . PRO A 1 107 ? -23.995 -0.483 -18.764 1.00 95.25 107 PRO A CA 1
ATOM 867 C C . PRO A 1 107 ? -23.563 0.589 -17.752 1.00 95.25 107 PRO A C 1
ATOM 869 O O . PRO A 1 107 ? -24.277 1.569 -17.556 1.00 95.25 107 PRO A O 1
ATOM 872 N N . TYR A 1 108 ? -22.401 0.415 -17.122 1.00 96.00 108 TYR A N 1
ATOM 873 C CA . TYR A 1 108 ? -21.784 1.384 -16.225 1.00 96.00 108 TYR A CA 1
ATOM 874 C C . TYR A 1 108 ? -20.341 1.626 -16.663 1.00 96.00 108 TYR A C 1
ATOM 876 O O . TYR A 1 108 ? -19.596 0.679 -16.922 1.00 96.00 108 TYR A O 1
ATOM 884 N N . ILE A 1 109 ? -19.956 2.899 -16.743 1.00 95.75 109 ILE A N 1
ATOM 885 C CA . ILE A 1 109 ? -18.590 3.334 -17.031 1.00 95.75 109 ILE A CA 1
ATOM 886 C C . ILE A 1 109 ? -18.125 4.116 -15.799 1.00 95.75 109 ILE A C 1
ATOM 888 O O . ILE A 1 109 ? -18.716 5.160 -15.520 1.00 95.75 109 ILE A O 1
ATOM 892 N N . PRO A 1 110 ? -17.123 3.627 -15.046 1.00 96.25 110 PRO A N 1
ATOM 893 C CA . PRO A 1 110 ? -16.675 4.291 -13.829 1.00 96.25 110 PRO A CA 1
ATOM 894 C C . PRO A 1 110 ? -16.049 5.650 -14.142 1.00 96.25 110 PRO A C 1
ATOM 896 O O . PRO A 1 110 ? -15.297 5.798 -15.110 1.00 96.25 110 PRO A O 1
ATOM 899 N N . GLU A 1 111 ? -16.327 6.634 -13.292 1.00 96.19 111 GLU A N 1
ATOM 900 C CA . GLU A 1 111 ? -15.622 7.910 -13.318 1.00 96.19 111 GLU A CA 1
ATOM 901 C C . GLU A 1 111 ? -14.237 7.720 -12.693 1.00 96.19 111 GLU A C 1
ATOM 903 O O . GLU A 1 111 ? -14.102 7.245 -11.566 1.00 96.19 111 GLU A O 1
ATOM 908 N N . VAL A 1 112 ? -13.195 8.050 -13.455 1.00 96.88 112 VAL A N 1
ATOM 909 C CA . VAL A 1 112 ? -11.800 7.891 -13.036 1.00 96.88 112 VAL A CA 1
ATOM 910 C C . VAL A 1 112 ? -11.063 9.185 -13.345 1.00 96.88 112 VAL A C 1
ATOM 912 O O . VAL A 1 112 ? -10.961 9.595 -14.502 1.00 96.88 112 VAL A O 1
ATOM 915 N N . SER A 1 113 ? -10.553 9.838 -12.304 1.00 95.00 113 SER A N 1
ATOM 916 C CA . SER A 1 113 ? -9.864 11.128 -12.421 1.00 95.00 113 SER A CA 1
ATOM 917 C C . SER A 1 113 ? -8.408 10.994 -12.877 1.00 95.00 113 SER A C 1
ATOM 919 O O . SER A 1 113 ? -7.875 11.884 -13.541 1.00 95.00 113 SER A O 1
ATOM 921 N N . SER A 1 114 ? -7.750 9.884 -12.529 1.00 95.75 114 SER A N 1
ATOM 922 C CA . SER A 1 114 ? -6.352 9.610 -12.866 1.00 95.75 114 SER A CA 1
ATOM 923 C C . SER A 1 114 ? -6.034 8.107 -12.811 1.00 95.75 114 SER A C 1
ATOM 925 O O . SER A 1 114 ? -6.785 7.350 -12.201 1.00 95.75 114 SER A O 1
ATOM 927 N N . PRO A 1 115 ? -4.909 7.642 -13.390 1.00 95.62 115 PRO A N 1
ATOM 928 C CA . PRO A 1 115 ? -4.522 6.227 -13.344 1.00 95.62 115 PRO A CA 1
ATOM 929 C C . PRO A 1 115 ? -4.290 5.648 -11.938 1.00 95.62 115 PRO A C 1
ATOM 931 O O . PRO A 1 115 ? -4.253 4.432 -11.791 1.00 95.62 115 PRO A O 1
ATOM 934 N N . SER A 1 116 ? -4.099 6.498 -10.926 1.00 93.31 116 SER A N 1
ATOM 935 C CA . SER A 1 116 ? -3.897 6.112 -9.522 1.00 93.31 116 SER A CA 1
ATOM 936 C C . SER A 1 116 ? -5.099 6.451 -8.636 1.00 93.31 116 SER A C 1
ATOM 938 O O . SER A 1 116 ? -4.960 6.517 -7.419 1.00 93.31 116 SER A O 1
ATOM 940 N N . ASP A 1 117 ? -6.250 6.754 -9.233 1.00 93.44 117 ASP A N 1
ATOM 941 C CA . ASP A 1 117 ? -7.471 7.082 -8.505 1.00 93.44 117 ASP A CA 1
ATOM 942 C C . ASP A 1 117 ? -8.018 5.849 -7.772 1.00 93.44 117 ASP A C 1
ATOM 944 O O . ASP A 1 117 ? -8.351 4.838 -8.393 1.00 93.44 117 ASP A O 1
ATOM 948 N N . THR A 1 118 ? -8.116 5.941 -6.446 1.00 92.31 118 THR A N 1
ATOM 949 C CA . THR A 1 118 ? -8.647 4.885 -5.576 1.00 92.31 118 THR A CA 1
ATOM 950 C C . THR A 1 118 ? -10.074 5.168 -5.099 1.00 92.31 118 THR A C 1
ATOM 952 O O . THR A 1 118 ? -10.584 4.414 -4.282 1.00 92.31 118 THR A O 1
ATOM 955 N N . SER A 1 119 ? -10.745 6.216 -5.596 1.00 93.56 119 SER A N 1
ATOM 956 C CA . SER A 1 119 ? -12.090 6.628 -5.140 1.00 93.56 119 SER A CA 1
ATOM 957 C C . SER A 1 119 ? -13.201 5.609 -5.410 1.00 93.56 119 SER A C 1
ATOM 959 O O . SER A 1 119 ? -14.229 5.631 -4.741 1.00 93.56 119 SER A O 1
ATOM 961 N N . ASN A 1 120 ? -12.992 4.697 -6.362 1.00 94.81 120 ASN A N 1
ATOM 962 C CA . ASN A 1 120 ? -13.908 3.591 -6.653 1.00 94.81 120 ASN A CA 1
ATOM 963 C C . ASN A 1 120 ? -13.703 2.373 -5.720 1.00 94.81 120 ASN A C 1
ATOM 965 O O . ASN A 1 120 ? -14.316 1.331 -5.945 1.00 94.81 120 ASN A O 1
ATOM 969 N N . PHE A 1 121 ? -12.836 2.482 -4.705 1.00 93.19 121 PHE A N 1
ATOM 970 C CA . PHE A 1 121 ? -12.557 1.448 -3.706 1.00 93.19 121 PHE A CA 1
ATOM 971 C C . PHE A 1 121 ? -12.811 1.986 -2.293 1.00 93.19 121 PHE A C 1
ATOM 973 O O . PHE A 1 121 ? -12.490 3.135 -1.997 1.00 93.19 121 PHE A O 1
ATOM 980 N N . ASP A 1 122 ? -13.346 1.138 -1.416 1.00 88.69 122 ASP A N 1
ATOM 981 C CA . ASP A 1 122 ? -13.497 1.440 0.009 1.00 88.69 122 ASP A CA 1
ATOM 982 C C . ASP A 1 122 ? -12.178 1.104 0.727 1.00 88.69 122 ASP A C 1
ATOM 984 O O . ASP A 1 122 ? -11.830 -0.069 0.883 1.00 88.69 122 ASP A O 1
ATOM 988 N N . VAL A 1 123 ? -11.372 2.124 1.039 1.00 83.31 123 VAL A N 1
ATOM 989 C CA . VAL A 1 123 ? -10.033 1.965 1.633 1.00 83.31 123 VAL A CA 1
ATOM 990 C C . VAL A 1 123 ? -10.077 2.393 3.098 1.00 83.31 123 VAL A C 1
ATOM 992 O O . VAL A 1 123 ? -10.130 3.584 3.396 1.00 83.31 123 VAL A O 1
ATOM 995 N N . ASP A 1 124 ? -10.001 1.422 4.010 1.00 75.88 124 ASP A N 1
ATOM 996 C CA . ASP A 1 124 ? -9.859 1.671 5.446 1.00 75.88 124 ASP A CA 1
ATOM 997 C C . ASP A 1 124 ? -8.391 1.977 5.807 1.00 75.88 124 ASP A C 1
ATOM 999 O O . ASP A 1 124 ? -7.525 1.096 5.805 1.00 75.88 124 ASP A O 1
ATOM 1003 N N . ASP A 1 125 ? -8.106 3.227 6.191 1.00 61.56 125 ASP A N 1
ATOM 1004 C CA . ASP A 1 125 ? -6.761 3.713 6.569 1.00 61.56 125 ASP A CA 1
ATOM 1005 C C . ASP A 1 125 ? -6.127 2.953 7.762 1.00 61.56 125 ASP A C 1
ATOM 1007 O O . ASP A 1 125 ? -4.927 3.066 8.026 1.00 61.56 125 ASP A O 1
ATOM 1011 N N . THR A 1 126 ? -6.911 2.166 8.505 1.00 60.44 126 THR A N 1
ATOM 1012 C CA . THR A 1 126 ? -6.481 1.420 9.701 1.00 60.44 126 THR A CA 1
ATOM 1013 C C . THR A 1 126 ? -5.921 0.021 9.429 1.00 60.44 126 THR A C 1
ATOM 1015 O O . THR A 1 126 ? -5.333 -0.575 10.335 1.00 60.44 126 THR A O 1
ATOM 1018 N N . ASP A 1 127 ? -6.064 -0.506 8.210 1.00 54.66 127 ASP A N 1
ATOM 1019 C CA . ASP A 1 127 ? -5.729 -1.900 7.876 1.00 54.66 127 ASP A CA 1
ATOM 1020 C C . ASP A 1 127 ? -4.325 -2.114 7.298 1.00 54.66 127 ASP A C 1
ATOM 1022 O O . ASP A 1 127 ? -3.955 -3.240 6.948 1.00 54.66 127 ASP A O 1
ATOM 1026 N N . VAL A 1 128 ? -3.470 -1.083 7.303 1.00 57.06 128 VAL A N 1
ATOM 1027 C CA . VAL A 1 128 ? -2.023 -1.240 7.069 1.00 57.06 128 VAL A CA 1
ATOM 1028 C C . VAL A 1 128 ? -1.383 -1.917 8.290 1.00 57.06 128 VAL A C 1
ATOM 1030 O O . VAL A 1 128 ? -0.604 -1.338 9.046 1.00 57.06 128 VAL A O 1
ATOM 1033 N N . ARG A 1 129 ? -1.732 -3.184 8.526 1.00 57.75 129 ARG A N 1
ATOM 1034 C CA . ARG A 1 129 ? -1.072 -4.032 9.514 1.00 57.75 129 ARG A CA 1
ATOM 1035 C C . ARG A 1 129 ? 0.285 -4.419 8.953 1.00 57.75 129 ARG A C 1
ATOM 1037 O O . ARG A 1 129 ? 0.391 -5.305 8.108 1.00 57.75 129 ARG A O 1
ATOM 1044 N N . THR A 1 130 ? 1.340 -3.775 9.443 1.00 56.56 130 THR A N 1
ATOM 1045 C CA . THR A 1 130 ? 2.706 -4.267 9.254 1.00 56.56 130 THR A CA 1
ATOM 1046 C C . THR A 1 130 ? 2.749 -5.691 9.810 1.00 56.56 130 THR A C 1
ATOM 1048 O O . THR A 1 130 ? 2.541 -5.902 11.004 1.00 56.56 130 THR A O 1
ATOM 1051 N N . SER A 1 131 ? 2.900 -6.685 8.935 1.00 58.25 131 SER A N 1
ATOM 1052 C CA . SER A 1 131 ? 2.845 -8.093 9.329 1.00 58.25 131 SER A CA 1
ATOM 1053 C C . SER A 1 131 ? 3.900 -8.388 10.397 1.00 58.25 131 SER A C 1
ATOM 1055 O O . SER A 1 131 ? 5.094 -8.199 10.180 1.00 58.25 131 SER A O 1
ATOM 1057 N N . ASP A 1 132 ? 3.457 -8.893 11.547 1.00 65.12 132 ASP A N 1
ATOM 1058 C CA . ASP A 1 132 ? 4.311 -9.294 12.671 1.00 65.12 132 ASP A CA 1
ATOM 1059 C C . ASP A 1 132 ? 5.021 -10.647 12.438 1.00 65.12 132 ASP A C 1
ATOM 1061 O O . ASP A 1 132 ? 5.704 -11.168 13.328 1.00 65.12 132 ASP A O 1
ATOM 1065 N N . ALA A 1 133 ? 4.851 -11.238 11.249 1.00 75.00 133 ALA A N 1
ATOM 1066 C CA . ALA A 1 133 ? 5.403 -12.534 10.890 1.00 75.00 133 ALA A CA 1
ATOM 1067 C C . ALA A 1 133 ? 6.939 -12.492 10.837 1.00 75.00 133 ALA A C 1
ATOM 1069 O O . ALA A 1 133 ? 7.551 -11.797 10.027 1.00 75.00 133 ALA A O 1
ATOM 1070 N N . VAL A 1 134 ? 7.581 -13.281 11.699 1.00 77.06 134 VAL A N 1
ATOM 1071 C CA . VAL A 1 134 ? 9.037 -13.467 11.698 1.00 77.06 134 VAL A CA 1
ATOM 1072 C C . VAL A 1 134 ? 9.386 -14.649 10.785 1.00 77.06 134 VAL A C 1
ATOM 1074 O O . VAL A 1 134 ? 8.697 -15.670 10.847 1.00 77.06 134 VAL A O 1
ATOM 1077 N N . PRO A 1 135 ? 10.460 -14.569 9.972 1.00 77.38 135 PRO A N 1
ATOM 1078 C CA . PRO A 1 135 ? 10.931 -15.715 9.204 1.00 77.38 135 PRO A CA 1
ATOM 1079 C C . PRO A 1 135 ? 11.192 -16.928 10.115 1.00 77.38 135 PRO A C 1
ATOM 1081 O O . PRO A 1 135 ? 11.770 -16.757 11.195 1.00 77.38 135 PRO A O 1
ATOM 1084 N N . PRO A 1 136 ? 10.811 -18.151 9.705 1.00 81.38 136 PRO A N 1
ATOM 1085 C CA . PRO A 1 136 ? 11.110 -19.364 10.460 1.00 81.38 136 PRO A CA 1
ATOM 1086 C C . PRO A 1 136 ? 12.616 -19.531 10.713 1.00 81.38 136 PRO A C 1
ATOM 1088 O O . PRO A 1 136 ? 13.448 -19.060 9.936 1.00 81.38 136 PRO A O 1
ATOM 1091 N N . ALA A 1 137 ? 12.984 -20.232 11.789 1.00 78.00 137 ALA A N 1
ATOM 1092 C CA . ALA A 1 137 ? 14.386 -20.471 12.123 1.00 78.00 137 ALA A CA 1
ATOM 1093 C C . ALA A 1 137 ? 15.096 -21.266 11.009 1.00 78.00 137 ALA A C 1
ATOM 1095 O O . ALA A 1 137 ? 14.717 -22.392 10.688 1.00 78.00 137 ALA A O 1
ATOM 1096 N N . ALA A 1 138 ? 16.140 -20.678 10.424 1.00 74.56 138 ALA A N 1
ATOM 1097 C CA . ALA A 1 138 ? 16.928 -21.304 9.371 1.00 74.56 138 ALA A CA 1
ATOM 1098 C C . ALA A 1 138 ? 17.916 -22.333 9.949 1.00 74.56 138 ALA A C 1
ATOM 1100 O O . ALA A 1 138 ? 18.676 -22.037 10.871 1.00 74.56 138 ALA A O 1
ATOM 1101 N N . ASN A 1 139 ? 17.941 -23.538 9.376 1.00 74.31 139 ASN A N 1
ATOM 1102 C CA . ASN A 1 139 ? 18.980 -24.531 9.648 1.00 74.31 139 ASN A CA 1
ATOM 1103 C C . ASN A 1 139 ? 20.306 -24.111 8.975 1.00 74.31 139 ASN A C 1
ATOM 1105 O O . ASN A 1 139 ? 20.289 -23.595 7.857 1.00 74.31 139 ASN A O 1
ATOM 1109 N N . SER A 1 140 ? 21.450 -24.347 9.626 1.00 67.31 140 SER A N 1
ATOM 1110 C CA . SER A 1 140 ? 22.772 -23.880 9.170 1.00 67.31 140 SER A CA 1
ATOM 1111 C C . SER A 1 140 ? 23.309 -24.614 7.937 1.00 67.31 140 SER A C 1
ATOM 1113 O O . SER A 1 140 ? 24.171 -24.081 7.243 1.00 67.31 140 SER A O 1
ATOM 1115 N N . ALA A 1 141 ? 22.808 -25.820 7.653 1.00 77.94 141 ALA A N 1
ATOM 1116 C CA . ALA A 1 141 ? 23.233 -26.612 6.499 1.00 77.94 141 ALA A CA 1
ATOM 1117 C C . ALA A 1 141 ? 22.468 -26.248 5.212 1.00 77.94 141 ALA A C 1
ATOM 1119 O O . ALA A 1 141 ? 23.072 -26.080 4.156 1.00 77.94 141 ALA A O 1
ATOM 1120 N N . PHE A 1 142 ? 21.141 -26.135 5.299 1.00 80.94 142 PHE A N 1
ATOM 1121 C CA . PHE A 1 142 ? 20.245 -25.742 4.210 1.00 80.94 142 PHE A CA 1
ATOM 1122 C C . PHE A 1 142 ? 18.874 -25.418 4.811 1.00 80.94 142 PHE A C 1
ATOM 1124 O O . PHE A 1 142 ? 18.273 -26.271 5.464 1.00 80.94 142 PHE A O 1
ATOM 1131 N N . SER A 1 143 ? 18.382 -24.192 4.631 1.00 84.19 143 SER A N 1
ATOM 1132 C CA . SER A 1 143 ? 17.131 -23.748 5.259 1.00 84.19 143 SER A CA 1
ATOM 1133 C C . SER A 1 143 ? 15.886 -24.051 4.426 1.00 84.19 143 SER A C 1
ATOM 1135 O O . SER A 1 143 ? 14.805 -24.155 4.991 1.00 84.19 143 SER A O 1
ATOM 1137 N N . ALA A 1 144 ? 16.024 -24.190 3.101 1.00 85.88 144 ALA A N 1
ATOM 1138 C CA . ALA A 1 144 ? 14.935 -24.453 2.153 1.00 85.88 144 ALA A CA 1
ATOM 1139 C C . ALA A 1 144 ? 13.761 -23.447 2.165 1.00 85.88 144 ALA A C 1
ATOM 1141 O O . ALA A 1 144 ? 12.800 -23.636 1.425 1.00 85.88 144 ALA A O 1
ATOM 1142 N N . LEU A 1 145 ? 13.828 -22.371 2.960 1.00 88.62 145 LEU A N 1
ATOM 1143 C CA . LEU A 1 145 ? 12.686 -21.490 3.245 1.00 88.62 145 LEU A CA 1
ATOM 1144 C C . LEU A 1 145 ? 12.137 -20.776 2.008 1.00 88.62 145 LEU A C 1
ATOM 1146 O O . LEU A 1 145 ? 10.962 -20.432 1.977 1.00 88.62 145 LEU A O 1
ATOM 1150 N N . HIS A 1 146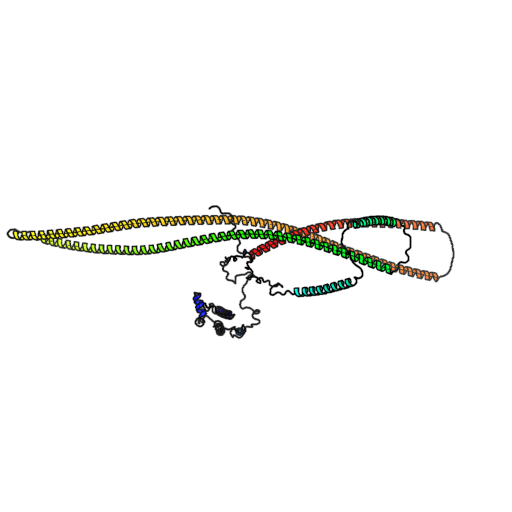 ? 12.975 -20.576 0.989 1.00 91.50 146 HIS A N 1
ATOM 1151 C CA . HIS A 1 146 ? 12.568 -19.939 -0.261 1.00 91.50 146 HIS A CA 1
ATOM 1152 C C . HIS A 1 146 ? 12.161 -20.921 -1.364 1.00 91.50 146 HIS A C 1
ATOM 1154 O O . HIS A 1 146 ? 11.683 -20.477 -2.404 1.00 91.50 146 HIS A O 1
ATOM 1160 N N . LEU A 1 147 ? 12.311 -22.238 -1.160 1.00 92.19 147 LEU A N 1
ATOM 1161 C CA . LEU A 1 147 ? 11.898 -23.232 -2.158 1.00 92.19 147 LEU A CA 1
ATOM 1162 C C . LEU A 1 147 ? 10.419 -23.117 -2.560 1.00 92.19 147 LEU A C 1
ATOM 1164 O O . LEU A 1 147 ? 10.157 -23.227 -3.755 1.00 92.19 147 LEU A O 1
ATOM 1168 N N . PRO A 1 148 ? 9.466 -22.835 -1.645 1.00 94.31 148 PRO A N 1
ATOM 1169 C CA . PRO A 1 148 ? 8.065 -22.641 -2.025 1.00 94.31 148 PRO A CA 1
ATOM 1170 C C . PRO A 1 148 ? 7.817 -21.483 -3.003 1.00 94.31 148 PRO A C 1
ATOM 1172 O O . PRO A 1 148 ? 6.760 -21.439 -3.618 1.00 94.31 148 PRO A O 1
ATOM 1175 N N . PHE A 1 149 ? 8.768 -20.553 -3.151 1.00 95.06 149 PHE A N 1
ATOM 1176 C CA . PHE A 1 149 ? 8.651 -19.393 -4.042 1.00 95.06 149 PHE A CA 1
ATOM 1177 C C . PHE A 1 149 ? 9.459 -19.550 -5.338 1.00 95.06 149 PHE A C 1
ATOM 1179 O O . PHE A 1 149 ? 9.498 -18.639 -6.165 1.00 95.06 149 PHE A O 1
ATOM 1186 N N . VAL A 1 150 ? 10.133 -20.684 -5.541 1.00 95.06 150 VAL A N 1
ATOM 1187 C CA . VAL A 1 150 ? 10.842 -20.955 -6.797 1.00 95.06 150 VAL A CA 1
ATOM 1188 C C . VAL A 1 150 ? 9.818 -21.087 -7.925 1.00 95.06 150 VAL A C 1
ATOM 1190 O O . VAL A 1 150 ? 8.863 -21.846 -7.810 1.00 95.06 150 VAL A O 1
ATOM 1193 N N . GLY A 1 151 ? 10.021 -20.337 -9.012 1.00 92.19 151 GLY A N 1
ATOM 1194 C CA . GLY A 1 151 ? 9.063 -20.239 -10.121 1.00 92.19 151 GLY A CA 1
ATOM 1195 C C . GLY A 1 151 ? 7.961 -19.194 -9.913 1.00 92.19 151 GLY A C 1
ATOM 1196 O O . GLY A 1 151 ? 7.169 -18.973 -10.815 1.00 92.19 151 GLY A O 1
ATOM 1197 N N . PHE A 1 152 ? 7.923 -18.507 -8.763 1.00 95.56 152 PHE A N 1
ATOM 1198 C CA . PHE A 1 152 ? 6.954 -17.431 -8.525 1.00 95.56 152 PHE A CA 1
ATOM 1199 C C . PHE A 1 152 ? 7.233 -16.184 -9.378 1.00 95.56 152 PHE A C 1
ATOM 1201 O O . PHE A 1 152 ? 6.314 -15.473 -9.779 1.00 95.56 152 PHE A O 1
ATOM 1208 N N . SER A 1 153 ? 8.509 -15.886 -9.641 1.00 94.12 153 SER A N 1
ATOM 1209 C CA . SER A 1 153 ? 8.906 -14.706 -10.408 1.00 94.12 153 SER A CA 1
ATOM 1210 C C . SER A 1 153 ? 8.426 -14.795 -11.856 1.00 94.12 153 SER A C 1
ATOM 1212 O O . SER A 1 153 ? 8.919 -15.608 -12.632 1.00 94.12 153 SER A O 1
ATOM 1214 N N . PHE A 1 154 ? 7.530 -13.887 -12.235 1.00 93.62 154 PHE A N 1
ATOM 1215 C CA . PHE A 1 154 ? 7.027 -13.745 -13.595 1.00 93.62 154 PHE A CA 1
ATOM 1216 C C . PHE A 1 154 ? 7.357 -12.355 -14.152 1.00 93.62 154 PHE A C 1
ATOM 1218 O O . PHE A 1 154 ? 7.299 -11.350 -13.445 1.00 93.62 154 PHE A O 1
ATOM 1225 N N . THR A 1 155 ? 7.707 -12.279 -15.437 1.00 90.62 155 THR A N 1
ATOM 1226 C CA . THR A 1 155 ? 7.972 -11.009 -16.130 1.00 90.62 155 THR A CA 1
ATOM 1227 C C . THR A 1 155 ? 7.285 -11.015 -17.487 1.00 90.62 155 THR A C 1
ATOM 1229 O O . THR A 1 155 ? 7.723 -11.697 -18.417 1.00 90.62 155 THR A O 1
ATOM 1232 N N . GLN A 1 156 ? 6.209 -10.238 -17.609 1.00 90.25 156 GLN A N 1
ATOM 1233 C CA . GLN A 1 156 ? 5.440 -10.128 -18.845 1.00 90.25 156 GLN A CA 1
ATOM 1234 C C . GLN A 1 156 ? 6.313 -9.602 -19.995 1.00 90.25 156 GLN A C 1
ATOM 1236 O O . GLN A 1 156 ? 7.080 -8.657 -19.830 1.00 90.25 156 GLN A O 1
ATOM 1241 N N . GLY A 1 157 ? 6.204 -10.226 -21.171 1.00 83.62 157 GLY A N 1
ATOM 1242 C CA . GLY A 1 157 ? 6.968 -9.843 -22.366 1.00 83.62 157 GLY A CA 1
ATOM 1243 C C . GLY A 1 157 ? 8.410 -10.362 -22.402 1.00 83.62 157 GLY A C 1
ATOM 1244 O O . GLY A 1 157 ? 9.096 -10.182 -23.407 1.00 83.62 157 GLY A O 1
ATOM 1245 N N . SER A 1 158 ? 8.872 -11.044 -21.351 1.00 86.62 158 SER A N 1
ATOM 1246 C CA . SER A 1 158 ? 10.186 -11.681 -21.341 1.00 86.62 158 SER A CA 1
ATOM 1247 C C . SER A 1 158 ? 10.165 -13.024 -22.076 1.00 86.62 158 SER A C 1
ATOM 1249 O O . SER A 1 158 ? 9.318 -13.877 -21.806 1.00 86.62 158 SER A O 1
ATOM 1251 N N . CYS A 1 159 ? 11.137 -13.256 -22.964 1.00 82.25 159 CYS A N 1
ATOM 1252 C CA . CYS A 1 159 ? 11.281 -14.521 -23.698 1.00 82.25 159 CYS A CA 1
ATOM 1253 C C . CYS A 1 159 ? 11.727 -15.704 -22.822 1.00 82.25 159 CYS A C 1
ATOM 1255 O O . CYS A 1 159 ? 11.637 -16.844 -23.271 1.00 82.25 159 CYS A O 1
ATOM 1257 N N . ILE A 1 160 ? 12.190 -15.428 -21.599 1.00 83.69 160 ILE A N 1
ATOM 1258 C CA . ILE A 1 160 ? 12.579 -16.426 -20.592 1.00 83.69 160 ILE A CA 1
ATOM 1259 C C . ILE A 1 160 ? 11.502 -16.643 -19.519 1.00 83.69 160 ILE A C 1
ATOM 1261 O O . ILE A 1 160 ? 11.722 -17.424 -18.601 1.00 83.69 160 ILE A O 1
ATOM 1265 N N . SER A 1 161 ? 10.380 -15.919 -19.587 1.00 90.62 161 SER A N 1
ATOM 1266 C CA . SER A 1 161 ? 9.231 -16.188 -18.715 1.00 90.62 161 SER A CA 1
ATOM 1267 C C . SER A 1 161 ? 8.550 -17.500 -19.108 1.00 90.62 161 SER A C 1
ATOM 1269 O O . SER A 1 161 ? 8.758 -17.989 -20.216 1.00 90.62 161 SER A O 1
ATOM 1271 N N . ASP A 1 162 ? 7.669 -18.017 -18.254 1.00 88.50 162 ASP A N 1
ATOM 1272 C CA . ASP A 1 162 ? 6.896 -19.238 -18.530 1.00 88.50 162 ASP A CA 1
ATOM 1273 C C . ASP A 1 162 ? 6.015 -19.140 -19.790 1.00 88.50 162 ASP A C 1
ATOM 1275 O O . ASP A 1 162 ? 5.680 -20.154 -20.399 1.00 88.50 162 ASP A O 1
ATOM 1279 N N . LEU A 1 163 ? 5.655 -17.917 -20.205 1.00 88.94 163 LEU A N 1
ATOM 1280 C CA . LEU A 1 163 ? 4.929 -17.643 -21.455 1.00 88.94 163 LEU A CA 1
ATOM 1281 C C . LEU A 1 163 ? 5.864 -17.329 -22.637 1.00 88.94 163 LEU A C 1
ATOM 1283 O O . LEU A 1 163 ? 5.414 -17.192 -23.775 1.00 88.94 163 LEU A O 1
ATOM 1287 N N . GLY A 1 164 ? 7.156 -17.155 -22.366 1.00 79.81 164 GLY A N 1
ATOM 1288 C CA . GLY A 1 164 ? 8.188 -16.874 -23.348 1.00 79.81 164 GLY A CA 1
ATOM 1289 C C . GLY A 1 164 ? 8.664 -18.134 -24.069 1.00 79.81 164 GLY A C 1
ATOM 1290 O O . GLY A 1 164 ? 8.547 -19.255 -23.585 1.00 79.81 164 GLY A O 1
ATOM 1291 N N . CYS A 1 165 ? 9.233 -17.946 -25.258 1.00 73.19 165 CYS A N 1
ATOM 1292 C CA . CYS A 1 165 ? 9.885 -19.016 -26.003 1.00 73.19 165 CYS A CA 1
ATOM 1293 C C . CYS A 1 165 ? 11.295 -18.571 -26.395 1.00 73.19 165 CYS A C 1
ATOM 1295 O O . CYS A 1 165 ? 11.475 -17.592 -27.126 1.00 73.19 165 CYS A O 1
ATOM 1297 N N . ILE A 1 166 ? 12.307 -19.303 -25.927 1.00 66.62 166 ILE A N 1
ATOM 1298 C CA . ILE A 1 166 ? 13.710 -19.055 -26.265 1.00 66.62 166 ILE A CA 1
ATOM 1299 C C . ILE A 1 166 ? 14.005 -19.714 -27.618 1.00 66.62 166 ILE A C 1
ATOM 1301 O O . ILE A 1 166 ? 14.556 -20.809 -27.707 1.00 66.62 166 ILE A O 1
ATOM 1305 N N . SER A 1 167 ? 13.656 -19.037 -28.710 1.00 60.22 167 SER A N 1
ATOM 1306 C CA . SER A 1 167 ? 13.960 -19.497 -30.075 1.00 60.22 167 SER A CA 1
ATOM 1307 C C . SER A 1 167 ? 15.466 -19.506 -30.408 1.00 60.22 167 SER A C 1
ATOM 1309 O O . SER A 1 167 ? 15.880 -20.132 -31.388 1.00 60.22 167 SER A O 1
ATOM 1311 N N . ALA A 1 168 ? 16.299 -18.863 -29.581 1.00 54.53 168 ALA A N 1
ATOM 1312 C CA . ALA A 1 168 ? 17.741 -18.714 -29.785 1.00 54.53 168 ALA A CA 1
ATOM 1313 C C . ALA A 1 168 ? 18.547 -20.018 -29.620 1.00 54.53 168 ALA A C 1
ATOM 1315 O O . ALA A 1 168 ? 19.554 -20.187 -30.307 1.00 54.53 168 ALA A O 1
ATOM 1316 N N . LEU A 1 169 ? 18.089 -20.971 -28.796 1.00 50.94 169 LEU A N 1
ATOM 1317 C CA . LEU A 1 169 ? 18.801 -22.242 -28.579 1.00 50.94 169 LEU A CA 1
ATOM 1318 C C . LEU A 1 169 ? 18.830 -23.127 -29.840 1.00 50.94 169 LEU A C 1
ATOM 1320 O O . LEU A 1 169 ? 19.840 -23.762 -30.125 1.00 50.94 169 LEU A O 1
ATOM 1324 N N . SER A 1 170 ? 17.791 -23.069 -30.684 1.00 53.03 170 SER A N 1
ATOM 1325 C CA . SER A 1 170 ? 17.737 -23.859 -31.929 1.00 53.03 170 SER A CA 1
ATOM 1326 C C . SER A 1 170 ? 18.748 -23.399 -32.996 1.00 53.03 170 SER A C 1
ATOM 1328 O O . SER A 1 170 ? 19.126 -24.181 -33.870 1.00 53.03 170 SER A O 1
ATOM 1330 N N . GLN A 1 171 ? 19.199 -22.137 -32.957 1.00 53.12 171 GLN A N 1
ATOM 1331 C CA . GLN A 1 171 ? 20.187 -21.619 -33.914 1.00 53.12 171 GLN A CA 1
ATOM 1332 C C . GLN A 1 171 ? 21.628 -21.865 -33.463 1.00 53.12 171 GLN A C 1
ATOM 1334 O O . GLN A 1 171 ? 22.480 -22.160 -34.302 1.00 53.12 171 GLN A O 1
ATOM 1339 N N . THR A 1 172 ? 21.904 -21.776 -32.161 1.00 55.56 172 THR A N 1
ATOM 1340 C CA . THR A 1 172 ? 23.219 -22.114 -31.606 1.00 55.56 172 THR A CA 1
ATOM 1341 C C . THR A 1 172 ? 23.507 -23.605 -31.710 1.00 55.56 172 THR A C 1
ATOM 1343 O O . THR A 1 172 ? 24.599 -23.947 -32.150 1.00 55.56 172 THR A O 1
ATOM 1346 N N . ASP A 1 173 ? 22.529 -24.479 -31.452 1.00 57.41 173 ASP A N 1
ATOM 1347 C CA . ASP A 1 173 ? 22.723 -25.932 -31.580 1.00 57.41 173 ASP A CA 1
ATOM 1348 C C . ASP A 1 173 ? 23.056 -26.340 -33.020 1.00 57.41 173 ASP A C 1
ATOM 1350 O O . ASP A 1 173 ? 24.003 -27.085 -33.256 1.00 57.41 173 ASP A O 1
ATOM 1354 N N . LYS A 1 174 ? 22.369 -25.761 -34.017 1.00 62.28 174 LYS A N 1
ATOM 1355 C CA . LYS A 1 174 ? 22.687 -25.991 -35.439 1.00 62.28 174 LYS A CA 1
ATOM 1356 C C . LYS A 1 174 ? 24.086 -25.507 -35.815 1.00 62.28 174 LYS A C 1
ATOM 1358 O O . LYS A 1 174 ? 24.751 -26.121 -36.643 1.00 62.28 174 LYS A O 1
ATOM 1363 N N . ARG A 1 175 ? 24.539 -24.395 -35.232 1.00 68.06 175 ARG A N 1
ATOM 1364 C CA . ARG A 1 175 ? 25.850 -23.808 -35.531 1.00 68.06 175 ARG A CA 1
ATOM 1365 C C . ARG A 1 175 ? 26.988 -24.574 -34.861 1.00 68.06 175 ARG A C 1
ATOM 1367 O O . ARG A 1 175 ? 28.040 -24.722 -35.472 1.00 68.06 175 ARG A O 1
ATOM 1374 N N . VAL A 1 176 ? 26.759 -25.098 -33.659 1.00 73.69 176 VAL A N 1
ATOM 1375 C CA . VAL A 1 176 ? 27.687 -26.004 -32.969 1.00 73.69 176 VAL A CA 1
ATOM 1376 C C . VAL A 1 176 ? 27.826 -27.312 -33.748 1.00 73.69 176 VAL A C 1
ATOM 1378 O O . VAL A 1 176 ? 28.947 -27.727 -34.008 1.00 73.69 176 VAL A O 1
ATOM 1381 N N . GLN A 1 177 ? 26.725 -27.885 -34.241 1.00 71.88 177 GLN A N 1
ATOM 1382 C CA . GLN A 1 177 ? 26.754 -29.126 -35.025 1.00 71.88 177 GLN A CA 1
ATOM 1383 C C . GLN A 1 177 ? 27.546 -28.987 -36.341 1.00 71.88 177 GLN A C 1
ATOM 1385 O O . GLN A 1 177 ? 28.327 -29.866 -36.698 1.00 71.88 177 GLN A O 1
ATOM 1390 N N . ILE A 1 178 ? 27.406 -27.850 -37.037 1.00 77.19 178 ILE A N 1
ATOM 1391 C CA . ILE A 1 178 ? 28.187 -27.541 -38.250 1.00 77.19 178 ILE A CA 1
ATOM 1392 C C . ILE A 1 178 ? 29.683 -27.418 -37.924 1.00 77.19 178 ILE A C 1
ATOM 1394 O O . ILE A 1 178 ? 30.519 -27.947 -38.654 1.00 77.19 178 ILE A O 1
ATOM 1398 N N . LEU A 1 179 ? 30.022 -26.747 -36.820 1.00 77.00 179 LEU A N 1
ATOM 1399 C CA . LEU A 1 179 ? 31.411 -26.579 -36.390 1.00 77.00 179 LEU A CA 1
ATOM 1400 C C . LEU A 1 179 ? 32.038 -27.902 -35.931 1.00 77.00 179 LEU A C 1
ATOM 1402 O O . LEU A 1 179 ? 33.217 -28.129 -36.184 1.00 77.00 179 LEU A O 1
ATOM 1406 N N . GLU A 1 180 ? 31.272 -28.793 -35.300 1.00 78.62 180 GLU A N 1
ATOM 1407 C CA . GLU A 1 180 ? 31.730 -30.135 -34.923 1.00 78.62 180 GLU A CA 1
ATOM 1408 C C . GLU A 1 180 ? 32.031 -31.004 -36.154 1.00 78.62 180 GLU A C 1
ATOM 1410 O O . GLU A 1 180 ? 33.076 -31.659 -36.201 1.00 78.62 180 GLU A O 1
ATOM 1415 N N . GLU A 1 181 ? 31.184 -30.957 -37.188 1.00 78.62 181 GLU A N 1
ATOM 1416 C CA . GLU A 1 181 ? 31.445 -31.641 -38.461 1.00 78.62 181 GLU A CA 1
ATOM 1417 C C . GLU A 1 181 ? 32.666 -31.075 -39.199 1.00 78.62 181 GLU A C 1
ATOM 1419 O O . GLU A 1 181 ? 33.439 -31.827 -39.798 1.00 78.62 181 GLU A O 1
ATOM 1424 N N . GLU A 1 182 ? 32.853 -29.756 -39.177 1.00 80.50 182 GLU A N 1
ATOM 1425 C CA . GLU A 1 182 ? 33.996 -29.095 -39.810 1.00 80.50 182 GLU A CA 1
ATOM 1426 C C . GLU A 1 182 ? 35.309 -29.428 -39.084 1.00 80.50 182 GLU A C 1
ATOM 1428 O O . GLU A 1 182 ? 36.315 -29.752 -39.720 1.00 80.50 182 GLU A O 1
ATOM 1433 N N . ASN A 1 183 ? 35.281 -29.466 -37.750 1.00 75.56 183 ASN A N 1
ATOM 1434 C CA . ASN A 1 183 ? 36.431 -29.838 -36.931 1.00 75.56 183 ASN A CA 1
ATOM 1435 C C . ASN A 1 183 ? 36.810 -31.320 -37.117 1.00 75.56 183 ASN A C 1
ATOM 1437 O O . ASN A 1 183 ? 37.989 -31.650 -37.242 1.00 75.56 183 ASN A O 1
ATOM 1441 N N . ALA A 1 184 ? 35.825 -32.217 -37.244 1.00 81.50 184 ALA A N 1
ATOM 1442 C CA . ALA A 1 184 ? 36.069 -33.625 -37.564 1.00 81.50 184 ALA A CA 1
ATOM 1443 C C . ALA A 1 184 ? 36.737 -33.808 -38.941 1.00 81.50 184 ALA A C 1
ATOM 1445 O O . ALA A 1 184 ? 37.672 -34.600 -39.076 1.00 81.50 184 ALA A O 1
ATOM 1446 N N . ARG A 1 185 ? 36.323 -33.036 -39.959 1.00 82.31 185 ARG A N 1
ATOM 1447 C CA . ARG A 1 185 ? 36.966 -33.059 -41.288 1.00 82.31 185 ARG A CA 1
ATOM 1448 C C . ARG A 1 185 ? 38.403 -32.554 -41.245 1.00 82.31 185 ARG A C 1
ATOM 1450 O O . ARG A 1 185 ? 39.266 -33.135 -41.896 1.00 82.31 185 ARG A O 1
ATOM 1457 N N . LEU A 1 186 ? 38.672 -31.494 -40.486 1.00 78.69 186 LEU A N 1
ATOM 1458 C CA . LEU A 1 186 ? 40.026 -30.957 -40.342 1.00 78.69 186 LEU A CA 1
ATOM 1459 C C . LEU A 1 186 ? 40.959 -31.947 -39.636 1.00 78.69 186 LEU A C 1
ATOM 1461 O O . LEU A 1 186 ? 42.099 -32.113 -40.066 1.00 78.69 186 LEU A O 1
ATOM 1465 N N . ILE A 1 187 ? 40.471 -32.657 -38.616 1.00 81.81 187 ILE A N 1
ATOM 1466 C CA . ILE A 1 187 ? 41.229 -33.724 -37.946 1.00 81.81 187 ILE A CA 1
ATOM 1467 C C . ILE A 1 187 ? 41.551 -34.860 -38.926 1.00 81.81 187 ILE A C 1
ATOM 1469 O O . ILE A 1 187 ? 42.697 -35.302 -38.978 1.00 81.81 187 ILE A O 1
ATOM 1473 N N . GLN A 1 188 ? 40.586 -35.272 -39.755 1.00 78.44 188 GLN A N 1
ATOM 1474 C CA . GLN A 1 188 ? 40.793 -36.288 -40.794 1.00 78.44 188 GLN A CA 1
ATOM 1475 C C . GLN A 1 188 ? 41.884 -35.867 -41.797 1.00 78.44 188 GLN A C 1
ATOM 1477 O O . GLN A 1 188 ? 42.789 -36.642 -42.091 1.00 78.44 188 GLN A O 1
ATOM 1482 N N . ILE A 1 189 ? 41.847 -34.614 -42.267 1.00 80.88 189 ILE A N 1
ATOM 1483 C CA . ILE A 1 189 ? 42.843 -34.059 -43.201 1.00 80.88 189 ILE A CA 1
ATOM 1484 C C . ILE A 1 189 ? 44.239 -34.022 -42.563 1.00 80.88 189 ILE A C 1
ATOM 1486 O O . ILE A 1 189 ? 45.235 -34.320 -43.224 1.00 80.88 189 ILE A O 1
ATOM 1490 N N . ILE A 1 190 ? 44.327 -33.672 -41.278 1.00 76.44 190 ILE A N 1
ATOM 1491 C CA . ILE A 1 190 ? 45.596 -33.652 -40.544 1.00 76.44 190 ILE A CA 1
ATOM 1492 C C . ILE A 1 190 ? 46.162 -35.069 -40.393 1.00 76.44 190 ILE A C 1
ATOM 1494 O O . ILE A 1 190 ? 47.363 -35.253 -40.592 1.00 76.44 190 ILE A O 1
ATOM 1498 N N . ASP A 1 191 ? 45.331 -36.068 -40.088 1.00 72.94 191 ASP A N 1
ATOM 1499 C CA . ASP A 1 191 ? 45.771 -37.466 -39.997 1.00 72.94 191 ASP A CA 1
ATOM 1500 C C . ASP A 1 191 ? 46.209 -38.024 -41.359 1.00 72.94 191 ASP A C 1
ATOM 1502 O O . ASP A 1 191 ? 47.241 -38.696 -41.445 1.00 72.94 191 ASP A O 1
ATOM 1506 N N . ASP A 1 192 ? 45.522 -37.661 -42.444 1.00 71.50 192 ASP A N 1
ATOM 1507 C CA . ASP A 1 192 ? 45.928 -38.016 -43.807 1.00 71.50 192 ASP A CA 1
ATOM 1508 C C . ASP A 1 192 ? 47.290 -37.388 -44.167 1.00 71.50 192 ASP A C 1
ATOM 1510 O O . ASP A 1 192 ? 48.182 -38.063 -44.692 1.00 71.50 192 ASP A O 1
ATOM 1514 N N . MET A 1 193 ? 47.530 -36.125 -43.792 1.00 65.81 193 MET A N 1
ATOM 1515 C CA . MET A 1 193 ? 48.834 -35.464 -43.966 1.00 65.81 193 MET A CA 1
ATOM 1516 C C . MET A 1 193 ? 49.943 -36.085 -43.099 1.00 65.81 193 MET A C 1
ATOM 1518 O O . MET A 1 193 ? 51.108 -36.155 -43.512 1.00 65.81 193 MET A O 1
ATOM 1522 N N . LYS A 1 194 ? 49.604 -36.567 -41.902 1.00 62.59 194 LYS A N 1
ATOM 1523 C CA . LYS A 1 194 ? 50.543 -37.224 -40.982 1.00 62.59 194 LYS A CA 1
ATOM 1524 C C . LYS A 1 194 ? 50.931 -38.622 -41.472 1.00 62.59 194 LYS A C 1
ATOM 1526 O O . LYS A 1 194 ? 52.093 -39.015 -41.367 1.00 62.59 194 LYS A O 1
ATOM 1531 N N . ASN A 1 195 ? 50.003 -39.331 -42.110 1.00 52.50 195 ASN A N 1
ATOM 1532 C CA . ASN A 1 195 ? 50.264 -40.620 -42.751 1.00 52.50 195 ASN A CA 1
ATOM 1533 C C . ASN A 1 195 ? 51.145 -40.493 -44.007 1.00 52.50 195 ASN A C 1
ATOM 1535 O O . ASN A 1 195 ? 51.920 -41.401 -44.299 1.00 52.50 195 ASN A O 1
ATOM 1539 N N . HIS A 1 196 ? 51.132 -39.346 -44.694 1.00 51.41 196 HIS A N 1
ATOM 1540 C CA . HIS A 1 196 ? 52.015 -39.083 -45.840 1.00 51.41 196 HIS A CA 1
ATOM 1541 C C . HIS A 1 196 ? 53.460 -38.676 -45.482 1.00 51.41 196 HIS A C 1
ATOM 1543 O O . HIS A 1 196 ? 54.296 -38.578 -46.380 1.00 51.41 196 HIS A O 1
ATOM 1549 N N . SER A 1 197 ? 53.793 -38.473 -44.200 1.00 47.97 197 SER A N 1
ATOM 1550 C CA . SER A 1 197 ? 55.129 -38.017 -43.760 1.00 47.97 197 SER A CA 1
ATOM 1551 C C . SER A 1 197 ? 55.968 -39.073 -43.022 1.00 47.97 197 SER A C 1
ATOM 1553 O O . SER A 1 197 ? 57.050 -38.767 -42.523 1.00 47.97 197 SER A O 1
ATOM 1555 N N . SER A 1 198 ? 55.539 -40.338 -42.994 1.00 40.97 198 SER A N 1
ATOM 1556 C CA . SER A 1 198 ? 56.249 -41.414 -42.288 1.00 40.97 198 SER A CA 1
ATOM 1557 C C . SER A 1 198 ? 57.058 -42.327 -43.221 1.00 40.97 198 SER A C 1
ATOM 1559 O O . SER A 1 198 ? 56.704 -43.476 -43.460 1.00 40.97 198 SER A O 1
ATOM 1561 N N . ILE A 1 199 ? 58.223 -41.851 -43.682 1.00 38.22 199 ILE A N 1
ATOM 1562 C CA . ILE A 1 199 ? 59.340 -42.734 -44.060 1.00 38.22 199 ILE A CA 1
ATOM 1563 C C . ILE A 1 199 ? 60.641 -42.222 -43.424 1.00 38.22 199 ILE A C 1
ATOM 1565 O O . ILE A 1 199 ? 61.101 -41.123 -43.718 1.00 38.22 199 ILE A O 1
ATOM 1569 N N . SER A 1 200 ? 61.252 -43.115 -42.634 1.00 32.78 200 SER A N 1
ATOM 1570 C CA . SER A 1 200 ? 62.675 -43.223 -42.255 1.00 32.78 200 SER A CA 1
ATOM 1571 C C . SER A 1 200 ? 63.145 -42.783 -40.843 1.00 32.78 200 SER A C 1
ATOM 1573 O O . SER A 1 200 ? 63.384 -41.621 -40.546 1.00 32.78 200 SER A O 1
ATOM 1575 N N . HIS A 1 201 ? 63.381 -43.833 -40.038 1.00 33.16 201 HIS A N 1
ATOM 1576 C CA . HIS A 1 201 ? 64.518 -44.092 -39.131 1.00 33.16 201 HIS A CA 1
ATOM 1577 C C . HIS A 1 201 ? 64.580 -43.534 -37.685 1.00 33.16 201 HIS A C 1
ATOM 1579 O O . HIS A 1 201 ? 65.033 -42.433 -37.413 1.00 33.16 201 HIS A O 1
ATOM 1585 N N . SER A 1 202 ? 64.242 -44.453 -36.762 1.00 33.53 202 SER A N 1
ATOM 1586 C CA . SER A 1 202 ? 64.996 -44.923 -35.574 1.00 33.53 202 SER A CA 1
ATOM 1587 C C . SER A 1 202 ? 65.568 -43.931 -34.544 1.00 33.53 202 SER A C 1
ATOM 1589 O O . SER A 1 202 ? 66.564 -43.256 -34.789 1.00 33.53 202 SER A O 1
ATOM 1591 N N . SER A 1 203 ? 65.038 -44.017 -33.315 1.00 35.53 203 SER A N 1
ATOM 1592 C CA . SER A 1 203 ? 65.682 -43.592 -32.055 1.00 35.53 203 SER A CA 1
ATOM 1593 C C . SER A 1 203 ? 66.934 -44.430 -31.725 1.00 35.53 203 SER A C 1
ATOM 1595 O O . SER A 1 203 ? 67.013 -45.582 -32.164 1.00 35.53 203 SER A O 1
ATOM 1597 N N . PRO A 1 204 ? 67.885 -43.912 -30.913 1.00 41.94 204 PRO A N 1
ATOM 1598 C CA . PRO A 1 204 ? 67.758 -44.045 -29.449 1.00 41.94 204 PRO A CA 1
ATOM 1599 C C . PRO A 1 204 ? 68.347 -42.890 -28.593 1.00 41.94 204 PRO A C 1
ATOM 1601 O O . PRO A 1 204 ? 69.340 -42.273 -28.953 1.00 41.94 204 PRO A O 1
ATOM 1604 N N . GLY A 1 205 ? 67.804 -42.716 -27.378 1.00 33.78 205 GLY A N 1
ATOM 1605 C CA . GLY A 1 205 ? 68.630 -42.598 -26.158 1.00 33.78 205 GLY A CA 1
ATOM 1606 C C . GLY A 1 205 ? 69.055 -41.216 -25.619 1.00 33.78 205 GLY A C 1
ATOM 1607 O O . GLY A 1 205 ? 70.115 -40.708 -25.941 1.00 33.78 205 GLY A O 1
ATOM 1608 N N . ILE A 1 206 ? 68.231 -40.703 -24.702 1.00 40.84 206 ILE A N 1
ATOM 1609 C CA . ILE A 1 206 ? 68.436 -39.879 -23.481 1.00 40.84 206 ILE A CA 1
ATOM 1610 C C . ILE A 1 206 ? 69.879 -39.452 -23.043 1.00 40.84 206 ILE A C 1
ATOM 1612 O O . ILE A 1 206 ? 70.732 -40.299 -22.792 1.00 40.84 206 ILE A O 1
ATOM 1616 N N . SER A 1 207 ? 70.001 -38.145 -22.699 1.00 34.28 207 SER A N 1
ATOM 1617 C CA . SER A 1 207 ? 70.913 -37.454 -21.726 1.00 34.28 207 SER A CA 1
ATOM 1618 C C . SER A 1 207 ? 72.210 -36.765 -22.244 1.00 34.28 207 SER A C 1
ATOM 1620 O O . SER A 1 207 ? 72.645 -37.053 -23.350 1.00 34.28 207 SER A O 1
ATOM 1622 N N . PRO A 1 208 ? 72.867 -35.852 -21.484 1.00 50.09 208 PRO A N 1
ATOM 1623 C CA . PRO A 1 208 ? 72.562 -34.419 -21.361 1.00 50.09 208 PRO A CA 1
ATOM 1624 C C . PRO A 1 208 ? 73.797 -33.535 -21.671 1.00 50.09 208 PRO A C 1
ATOM 1626 O O . PRO A 1 208 ? 74.788 -33.605 -20.953 1.00 50.09 208 PRO A O 1
ATOM 1629 N N . ASP A 1 209 ? 73.765 -32.653 -22.679 1.00 39.28 209 ASP A N 1
ATOM 1630 C CA . ASP A 1 209 ? 74.869 -31.681 -22.850 1.00 39.28 209 ASP A CA 1
ATOM 1631 C C . ASP A 1 209 ? 74.466 -30.415 -23.637 1.00 39.28 209 ASP A C 1
ATOM 1633 O O . ASP A 1 209 ? 74.981 -30.083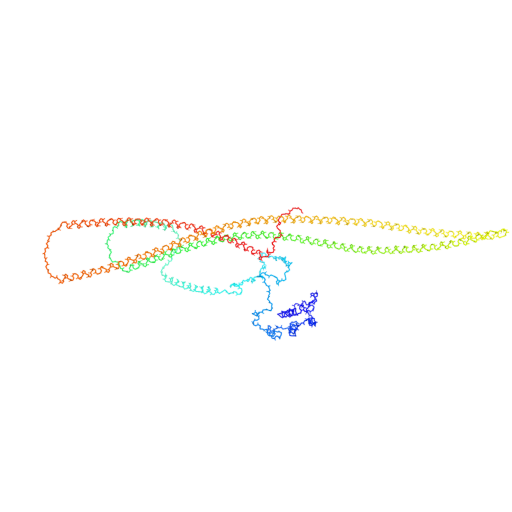 -24.705 1.00 39.28 209 ASP A O 1
ATOM 1637 N N . SER A 1 210 ? 73.491 -29.672 -23.103 1.00 50.50 210 SER A N 1
ATOM 1638 C CA . SER A 1 210 ? 72.951 -28.454 -23.736 1.00 50.50 210 SER A CA 1
ATOM 1639 C C . SER A 1 210 ? 73.876 -27.228 -23.650 1.00 50.50 210 SER A C 1
ATOM 1641 O O . SER A 1 210 ? 73.564 -26.198 -24.242 1.00 50.50 210 SER A O 1
ATOM 1643 N N . ASN A 1 211 ? 75.012 -27.294 -22.951 1.00 53.41 211 ASN A N 1
ATOM 1644 C CA . ASN A 1 211 ? 75.865 -26.115 -22.733 1.00 53.41 211 ASN A CA 1
ATOM 1645 C C . ASN A 1 211 ? 76.995 -25.953 -23.762 1.00 53.41 211 ASN A C 1
ATOM 1647 O O . ASN A 1 211 ? 77.598 -24.882 -23.841 1.00 53.41 211 ASN A O 1
ATOM 1651 N N . ASN A 1 212 ? 77.264 -26.970 -24.587 1.00 53.94 212 ASN A N 1
ATOM 1652 C CA . ASN A 1 212 ? 78.315 -26.912 -25.609 1.00 53.94 212 ASN A CA 1
ATOM 1653 C C . ASN A 1 212 ? 77.772 -26.526 -27.003 1.00 53.94 212 ASN A C 1
ATOM 1655 O O . ASN A 1 212 ? 78.489 -25.937 -27.811 1.00 53.94 212 ASN A O 1
ATOM 1659 N N . ALA A 1 213 ? 76.488 -26.794 -27.274 1.00 57.72 213 ALA A N 1
ATOM 1660 C CA . ALA A 1 213 ? 75.817 -26.411 -28.521 1.00 57.72 213 ALA A CA 1
ATOM 1661 C C . ALA A 1 213 ? 75.559 -24.899 -28.598 1.00 57.72 213 ALA A C 1
ATOM 1663 O O . ALA A 1 213 ? 75.810 -24.278 -29.627 1.00 57.72 213 ALA A O 1
ATOM 1664 N N . THR A 1 214 ? 75.157 -24.283 -27.483 1.00 57.75 214 THR A N 1
ATOM 1665 C CA . THR A 1 214 ? 74.900 -22.837 -27.402 1.00 57.75 214 THR A CA 1
ATOM 1666 C C . THR A 1 214 ? 76.168 -22.020 -27.640 1.00 57.75 214 THR A C 1
ATOM 1668 O O . THR A 1 214 ? 76.115 -20.964 -28.257 1.00 57.75 214 THR A O 1
ATOM 1671 N N . ARG A 1 215 ? 77.334 -22.529 -27.218 1.00 62.91 215 ARG A N 1
ATOM 1672 C CA . ARG A 1 215 ? 78.632 -21.871 -27.428 1.00 62.91 215 ARG A CA 1
ATOM 1673 C C . ARG A 1 215 ? 79.099 -21.956 -28.883 1.00 62.91 215 ARG A C 1
ATOM 1675 O O . ARG A 1 215 ? 79.536 -20.955 -29.432 1.00 62.91 215 ARG A O 1
ATOM 1682 N N . LYS A 1 216 ? 78.907 -23.111 -29.532 1.00 67.94 216 LYS A N 1
ATOM 1683 C CA . LYS A 1 216 ? 79.194 -23.289 -30.966 1.00 67.94 216 LYS A CA 1
ATOM 1684 C C . LYS A 1 216 ? 78.276 -22.445 -31.849 1.00 67.94 216 LYS A C 1
ATOM 1686 O O . LYS A 1 216 ? 78.763 -21.797 -32.763 1.00 67.94 216 LYS A O 1
ATOM 1691 N N . LEU A 1 217 ? 76.983 -22.380 -31.523 1.00 67.25 217 LEU A N 1
ATOM 1692 C CA . LEU A 1 217 ? 76.032 -21.503 -32.210 1.00 67.25 217 LEU A CA 1
ATOM 1693 C C . LEU A 1 217 ? 76.373 -20.024 -31.997 1.00 67.25 217 LEU A C 1
ATOM 1695 O O . LEU A 1 217 ? 76.251 -19.239 -32.929 1.00 67.25 217 LEU A O 1
ATOM 1699 N N . GLN A 1 218 ? 76.856 -19.639 -30.813 1.00 69.31 218 GLN A N 1
ATOM 1700 C CA . GLN A 1 218 ? 77.294 -18.268 -30.552 1.00 69.31 218 GLN A CA 1
ATOM 1701 C C . GLN A 1 218 ? 78.557 -17.897 -31.349 1.00 69.31 218 GLN A C 1
ATOM 1703 O O . GLN A 1 218 ? 78.633 -16.797 -31.895 1.00 69.31 218 GLN A O 1
ATOM 1708 N N . ASP A 1 219 ? 79.526 -18.807 -31.458 1.00 73.06 219 ASP A N 1
ATOM 1709 C CA . ASP A 1 219 ? 80.739 -18.601 -32.259 1.00 73.06 219 ASP A CA 1
ATOM 1710 C C . ASP A 1 219 ? 80.432 -18.584 -33.767 1.00 73.06 219 ASP A C 1
ATOM 1712 O O . ASP A 1 219 ? 81.004 -17.790 -34.515 1.00 73.06 219 ASP A O 1
ATOM 1716 N N . GLU A 1 220 ? 79.465 -19.387 -34.212 1.00 77.25 220 GLU A N 1
ATOM 1717 C CA . GLU A 1 220 ? 78.985 -19.422 -35.594 1.00 77.25 220 GLU A CA 1
ATOM 1718 C C . GLU A 1 220 ? 78.169 -18.172 -35.953 1.00 77.25 220 GLU A C 1
ATOM 1720 O O . GLU A 1 220 ? 78.385 -17.582 -37.010 1.00 77.25 220 GLU A O 1
ATOM 1725 N N . ILE A 1 221 ? 77.338 -17.668 -35.035 1.00 74.94 221 ILE A N 1
ATOM 1726 C CA . ILE A 1 221 ? 76.661 -16.369 -35.167 1.00 74.94 221 ILE A CA 1
ATOM 1727 C C . ILE A 1 221 ? 77.687 -15.235 -35.238 1.00 74.94 221 ILE A C 1
ATOM 1729 O O . ILE A 1 221 ? 77.563 -14.355 -36.089 1.00 74.94 221 ILE A O 1
ATOM 1733 N N . ASN A 1 222 ? 78.733 -15.253 -34.411 1.00 75.44 222 ASN A N 1
ATOM 1734 C CA . ASN A 1 222 ? 79.775 -14.224 -34.436 1.00 75.44 222 ASN A CA 1
ATOM 1735 C C . ASN A 1 222 ? 80.606 -14.267 -35.734 1.00 75.44 222 ASN A C 1
ATOM 1737 O O . ASN A 1 222 ? 80.929 -13.213 -36.291 1.00 75.44 222 ASN A O 1
ATOM 1741 N N . MET A 1 223 ? 80.902 -15.459 -36.269 1.00 76.00 223 MET A N 1
ATOM 1742 C CA . MET A 1 223 ? 81.550 -15.610 -37.578 1.00 76.00 223 MET A CA 1
ATOM 1743 C C . MET A 1 223 ? 80.651 -15.155 -38.734 1.00 76.00 223 MET A C 1
ATOM 1745 O O . MET A 1 223 ? 81.122 -14.435 -39.614 1.00 76.00 223 MET A O 1
ATOM 1749 N N . LEU A 1 224 ? 79.362 -15.507 -38.721 1.00 73.88 224 LEU A N 1
ATOM 1750 C CA . LEU A 1 224 ? 78.391 -15.082 -39.736 1.00 73.88 224 LEU A CA 1
ATOM 1751 C C . LEU A 1 224 ? 78.129 -13.572 -39.685 1.00 73.88 224 LEU A C 1
ATOM 1753 O O . LEU A 1 224 ? 78.008 -12.937 -40.729 1.00 73.88 224 LEU A O 1
ATOM 1757 N N . THR A 1 225 ? 78.135 -12.971 -38.495 1.00 78.25 225 THR A N 1
ATOM 1758 C CA . THR A 1 225 ? 77.997 -11.515 -38.317 1.00 78.25 225 THR A CA 1
ATOM 1759 C C . THR A 1 225 ? 79.217 -10.780 -38.877 1.00 78.25 225 THR A C 1
ATOM 1761 O O . THR A 1 225 ? 79.073 -9.786 -39.586 1.00 78.25 225 THR A O 1
ATOM 1764 N N . LYS A 1 226 ? 80.430 -11.307 -38.657 1.00 78.69 226 LYS A N 1
ATOM 1765 C CA . LYS A 1 226 ? 81.660 -10.765 -39.253 1.00 78.69 226 LYS A CA 1
ATOM 1766 C C . LYS A 1 226 ? 81.686 -10.933 -40.779 1.00 78.69 226 LYS A C 1
ATOM 1768 O O . LYS A 1 226 ? 82.075 -10.005 -41.484 1.00 78.69 226 LYS A O 1
ATOM 1773 N N . ARG A 1 227 ? 81.208 -12.075 -41.289 1.00 74.12 227 ARG A N 1
ATOM 1774 C CA . ARG A 1 227 ? 81.061 -12.349 -42.728 1.00 74.12 227 ARG A CA 1
ATOM 1775 C C . ARG A 1 227 ? 80.045 -11.414 -43.389 1.00 74.12 227 ARG A C 1
ATOM 1777 O O . ARG A 1 227 ? 80.302 -10.949 -44.491 1.00 74.12 227 ARG A O 1
ATOM 1784 N N . ASN A 1 228 ? 78.940 -11.095 -42.713 1.00 71.50 228 ASN A N 1
ATOM 1785 C CA . ASN A 1 228 ? 77.957 -10.120 -43.192 1.00 71.50 228 ASN A CA 1
ATOM 1786 C C . ASN A 1 228 ? 78.532 -8.702 -43.235 1.00 71.50 228 ASN A C 1
ATOM 1788 O O . ASN A 1 228 ? 78.380 -8.034 -44.249 1.00 71.50 228 ASN A O 1
ATOM 1792 N N . CYS A 1 229 ? 79.280 -8.269 -42.216 1.00 73.50 229 CYS A N 1
ATOM 1793 C CA . CYS A 1 229 ? 79.965 -6.972 -42.262 1.00 73.50 229 CYS A CA 1
ATOM 1794 C C . CYS A 1 229 ? 81.022 -6.897 -43.386 1.00 73.50 229 CYS A C 1
ATOM 1796 O O . CYS A 1 229 ? 81.182 -5.853 -44.019 1.00 73.50 229 CYS A O 1
ATOM 1798 N N . GLU A 1 230 ? 81.737 -7.992 -43.669 1.00 71.50 230 GLU A N 1
ATOM 1799 C CA . GLU A 1 230 ? 82.675 -8.078 -44.801 1.00 71.50 230 GLU A CA 1
ATOM 1800 C C . GLU A 1 230 ? 81.951 -8.046 -46.159 1.00 71.50 230 GLU A C 1
ATOM 1802 O O . GLU A 1 230 ? 82.399 -7.347 -47.068 1.00 71.50 230 GLU A O 1
ATOM 1807 N N . LEU A 1 231 ? 80.819 -8.748 -46.290 1.00 68.62 231 LEU A N 1
ATOM 1808 C CA . LEU A 1 231 ? 79.991 -8.766 -47.502 1.00 68.62 231 LEU A CA 1
ATOM 1809 C C . LEU A 1 231 ? 79.289 -7.424 -47.749 1.00 68.62 231 LEU A C 1
ATOM 1811 O O . LEU A 1 231 ? 79.223 -6.983 -48.891 1.00 68.62 231 LEU A O 1
ATOM 1815 N N . GLU A 1 232 ? 78.834 -6.727 -46.707 1.00 66.12 232 GLU A N 1
ATOM 1816 C CA . GLU A 1 232 ? 78.254 -5.380 -46.812 1.00 66.12 232 GLU A CA 1
ATOM 1817 C C . GLU A 1 232 ? 79.295 -4.328 -47.221 1.00 66.12 232 GLU A C 1
ATOM 1819 O O . GLU A 1 232 ? 78.991 -3.409 -47.986 1.00 66.12 232 GLU A O 1
ATOM 1824 N N . SER A 1 233 ? 80.546 -4.478 -46.772 1.00 64.88 233 SER A N 1
ATOM 1825 C CA . SER A 1 233 ? 81.663 -3.627 -47.205 1.00 64.88 233 SER A CA 1
ATOM 1826 C C . SER A 1 233 ? 82.075 -3.913 -48.663 1.00 64.88 233 SER A C 1
ATOM 1828 O O . SER A 1 233 ? 82.393 -2.994 -49.423 1.00 64.88 233 SER A O 1
ATOM 1830 N N . GLN A 1 234 ? 81.980 -5.175 -49.102 1.00 57.25 234 GLN A N 1
ATOM 1831 C CA . GLN A 1 234 ? 82.167 -5.576 -50.505 1.00 57.25 234 GLN A CA 1
ATOM 1832 C C . GLN A 1 234 ? 81.021 -5.088 -51.413 1.00 57.25 234 GLN A C 1
ATOM 1834 O O . GLN A 1 234 ? 81.274 -4.624 -52.522 1.00 57.25 234 GLN A O 1
ATOM 1839 N N . LEU A 1 235 ? 79.775 -5.078 -50.927 1.00 56.31 235 LEU A N 1
ATOM 1840 C CA . LEU A 1 235 ? 78.612 -4.523 -51.637 1.00 56.31 235 LEU A CA 1
ATOM 1841 C C . LEU A 1 235 ? 78.669 -2.995 -51.792 1.00 56.31 235 LEU A C 1
ATOM 1843 O O . LEU A 1 235 ? 78.167 -2.463 -52.777 1.00 56.31 235 LEU A O 1
ATOM 1847 N N . LYS A 1 236 ? 79.312 -2.281 -50.859 1.00 55.06 236 LYS A N 1
ATOM 1848 C CA . LYS A 1 236 ? 79.529 -0.824 -50.950 1.00 55.06 236 LYS A CA 1
ATOM 1849 C C . LYS A 1 236 ? 80.675 -0.404 -51.879 1.00 55.06 236 LYS A C 1
ATOM 1851 O O . LYS A 1 236 ? 80.808 0.788 -52.137 1.00 55.06 236 LYS A O 1
ATOM 1856 N N . SER A 1 237 ? 81.493 -1.342 -52.362 1.00 46.22 237 SER A N 1
ATOM 1857 C CA . SER A 1 237 ? 82.684 -1.068 -53.187 1.00 46.22 237 SER A CA 1
ATOM 1858 C C . SER A 1 237 ? 82.613 -1.621 -54.615 1.00 46.22 237 SER A C 1
ATOM 1860 O O . SER A 1 237 ? 83.567 -1.461 -55.374 1.00 46.22 237 SER A O 1
ATOM 1862 N N . MET A 1 238 ? 81.486 -2.209 -55.027 1.00 38.84 238 MET A N 1
ATOM 1863 C CA . MET A 1 238 ? 81.259 -2.576 -56.425 1.00 38.84 238 MET A CA 1
ATOM 1864 C C . MET A 1 238 ? 80.533 -1.455 -57.173 1.00 38.84 238 MET A C 1
ATOM 1866 O O . MET A 1 238 ? 79.315 -1.309 -57.089 1.00 38.84 238 MET A O 1
ATOM 1870 N N . ASP A 1 239 ? 81.312 -0.686 -57.935 1.00 45.12 239 ASP A N 1
ATOM 1871 C CA . ASP A 1 239 ? 80.822 0.111 -59.058 1.00 45.12 239 ASP A CA 1
ATOM 1872 C C . ASP A 1 239 ? 80.031 -0.781 -60.017 1.00 45.12 239 ASP A C 1
ATOM 1874 O O . ASP A 1 239 ? 80.494 -1.853 -60.403 1.00 45.12 239 ASP A O 1
ATOM 1878 N N . VAL A 1 240 ? 78.843 -0.316 -60.401 1.00 48.09 240 VAL A N 1
ATOM 1879 C CA . VAL A 1 240 ? 77.904 -0.985 -61.308 1.00 48.09 240 VAL A CA 1
ATOM 1880 C C . VAL A 1 240 ? 78.538 -1.218 -62.685 1.00 48.09 240 VAL A C 1
ATOM 1882 O O . VAL A 1 240 ? 78.800 -0.243 -63.396 1.00 48.09 240 VAL A O 1
ATOM 1885 N N . PRO A 1 241 ? 78.643 -2.473 -63.164 1.00 43.19 241 PRO A N 1
ATOM 1886 C CA . PRO A 1 241 ? 78.786 -2.747 -64.581 1.00 43.19 241 PRO A CA 1
ATOM 1887 C C . PRO A 1 241 ? 77.439 -3.201 -65.148 1.00 43.19 241 PRO A C 1
ATOM 1889 O O . PRO A 1 241 ? 76.798 -4.140 -64.679 1.00 43.19 241 PRO A O 1
ATOM 1892 N N . ARG A 1 242 ? 77.029 -2.487 -66.196 1.00 50.50 242 ARG A N 1
ATOM 1893 C CA . ARG A 1 242 ? 75.996 -2.867 -67.160 1.00 50.50 242 ARG A CA 1
ATOM 1894 C C . ARG A 1 242 ? 76.131 -4.336 -67.563 1.00 50.50 242 ARG A C 1
ATOM 1896 O O . ARG A 1 242 ? 77.105 -4.662 -68.222 1.00 50.50 242 ARG A O 1
ATOM 1903 N N . GLU A 1 243 ? 75.096 -5.133 -67.312 1.00 40.50 243 GLU A N 1
ATOM 1904 C CA . GLU A 1 243 ? 74.678 -6.247 -68.175 1.00 40.50 243 GLU A CA 1
ATOM 1905 C C . GLU A 1 243 ? 73.289 -6.739 -67.742 1.00 40.50 243 GLU A C 1
ATOM 1907 O O . GLU A 1 243 ? 73.116 -7.701 -67.005 1.00 40.50 243 GLU A O 1
ATOM 1912 N N . LEU A 1 244 ? 72.257 -6.019 -68.191 1.00 48.03 244 LEU A N 1
ATOM 1913 C CA . LEU A 1 244 ? 70.865 -6.453 -68.098 1.00 48.03 244 LEU A CA 1
ATOM 1914 C C . LEU A 1 244 ? 70.475 -7.067 -69.442 1.00 48.03 244 LEU A C 1
ATOM 1916 O O . LEU A 1 244 ? 69.945 -6.372 -70.308 1.00 48.03 244 LEU A O 1
ATOM 1920 N N . ARG A 1 245 ? 70.760 -8.358 -69.637 1.00 47.12 245 ARG A N 1
ATOM 1921 C CA . ARG A 1 245 ? 70.063 -9.191 -70.626 1.00 47.12 245 ARG A CA 1
ATOM 1922 C C . ARG A 1 245 ? 69.911 -10.615 -70.095 1.00 47.12 245 ARG A C 1
ATOM 1924 O O . ARG A 1 245 ? 70.861 -11.184 -69.586 1.00 47.12 245 ARG A O 1
ATOM 1931 N N . THR A 1 246 ? 68.689 -11.119 -70.278 1.00 49.78 246 THR A N 1
ATOM 1932 C CA . THR A 1 246 ? 68.173 -12.481 -70.046 1.00 49.78 246 THR A CA 1
ATOM 1933 C C . THR A 1 246 ? 67.894 -12.883 -68.592 1.00 49.78 246 THR A C 1
ATOM 1935 O O . THR A 1 246 ? 68.633 -13.658 -67.998 1.00 49.78 246 THR A O 1
ATOM 1938 N N . LEU A 1 247 ? 66.758 -12.420 -68.058 1.00 45.53 247 LEU A N 1
ATOM 1939 C CA . LEU A 1 247 ? 66.005 -13.143 -67.027 1.00 45.53 247 LEU A CA 1
ATOM 1940 C C . LEU A 1 247 ? 64.698 -13.627 -67.658 1.00 45.53 247 LEU A C 1
ATOM 1942 O O . LEU A 1 247 ? 64.000 -12.854 -68.316 1.00 45.53 247 LEU A O 1
ATOM 1946 N N . ASP A 1 248 ? 64.428 -14.916 -67.498 1.00 56.34 248 ASP A N 1
ATOM 1947 C CA . ASP A 1 248 ? 63.234 -15.599 -67.980 1.00 56.34 248 ASP A CA 1
ATOM 1948 C C . ASP A 1 248 ? 61.967 -15.027 -67.307 1.00 56.34 248 ASP A C 1
ATOM 1950 O O . ASP A 1 248 ? 61.957 -14.713 -66.113 1.00 56.34 248 ASP A O 1
ATOM 1954 N N . ASN A 1 249 ? 60.881 -14.872 -68.071 1.00 55.72 249 ASN A N 1
ATOM 1955 C CA . ASN A 1 249 ? 59.636 -14.224 -67.627 1.00 55.72 249 ASN A CA 1
ATOM 1956 C C . ASN A 1 249 ? 58.959 -14.958 -66.447 1.00 55.72 249 ASN A C 1
ATOM 1958 O O . ASN A 1 249 ? 58.158 -14.353 -65.729 1.00 55.72 249 ASN A O 1
ATOM 1962 N N . GLY A 1 250 ? 59.271 -16.242 -66.236 1.00 59.06 250 GLY A N 1
ATOM 1963 C CA . GLY A 1 250 ? 58.707 -17.069 -65.165 1.00 59.06 250 GLY A CA 1
ATOM 1964 C C . GLY A 1 250 ? 59.200 -16.711 -63.757 1.00 59.06 250 GLY A C 1
ATOM 1965 O O . GLY A 1 250 ? 58.407 -16.702 -62.813 1.00 59.06 250 GLY A O 1
ATOM 1966 N N . ASP A 1 251 ? 60.472 -16.343 -63.601 1.00 60.00 251 ASP A N 1
ATOM 1967 C CA . ASP A 1 251 ? 61.050 -16.046 -62.281 1.00 60.00 251 ASP A CA 1
ATOM 1968 C C . ASP A 1 251 ? 60.633 -14.658 -61.765 1.00 60.00 251 ASP A C 1
ATOM 1970 O O . ASP A 1 251 ? 60.432 -14.464 -60.566 1.00 60.00 251 ASP A O 1
ATOM 1974 N N . MET A 1 252 ? 60.370 -13.712 -62.674 1.00 56.81 252 MET A N 1
ATOM 1975 C CA . MET A 1 252 ? 59.789 -12.401 -62.345 1.00 56.81 252 MET A CA 1
ATOM 1976 C C . MET A 1 252 ? 58.329 -12.477 -61.867 1.00 56.81 252 MET A C 1
ATOM 1978 O O . MET A 1 252 ? 57.891 -11.615 -61.101 1.00 56.81 252 MET A O 1
ATOM 1982 N N . MET A 1 253 ? 57.568 -13.487 -6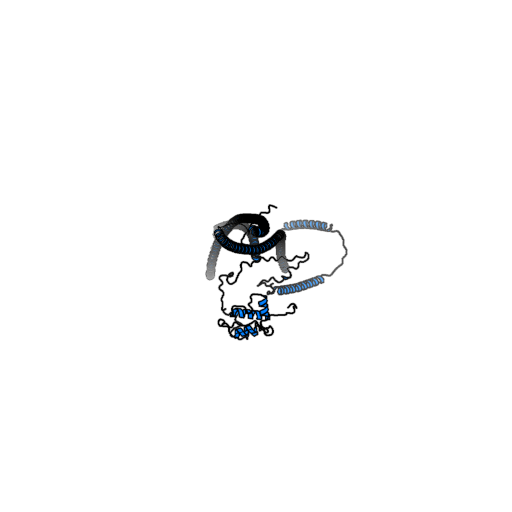2.302 1.00 66.31 253 MET A N 1
ATOM 1983 C CA . MET A 1 253 ? 56.203 -13.744 -61.817 1.00 66.31 253 MET A CA 1
ATOM 1984 C C . MET A 1 253 ? 56.226 -14.353 -60.410 1.00 66.31 253 MET A C 1
ATOM 1986 O O . MET A 1 253 ? 55.576 -13.820 -59.511 1.00 66.31 253 MET A O 1
ATOM 1990 N N . LYS A 1 254 ? 57.052 -15.387 -60.186 1.00 73.12 254 LYS A N 1
ATOM 1991 C CA . LYS A 1 254 ? 57.226 -16.014 -58.862 1.00 73.12 254 LYS A CA 1
ATOM 1992 C C . LYS A 1 254 ? 57.730 -15.029 -57.810 1.00 73.12 254 LYS A C 1
ATOM 1994 O O . LYS A 1 254 ? 57.258 -15.040 -56.677 1.00 73.12 254 LYS A O 1
ATOM 1999 N N . PHE A 1 255 ? 58.650 -14.138 -58.183 1.00 72.50 255 PHE A N 1
ATOM 2000 C CA . PHE A 1 255 ? 59.134 -13.089 -57.287 1.00 72.50 255 PHE A CA 1
ATOM 2001 C C . PHE A 1 255 ? 58.007 -12.131 -56.867 1.00 72.50 255 PHE A C 1
ATOM 2003 O O . PHE A 1 255 ? 57.841 -11.861 -55.679 1.00 72.50 255 PHE A O 1
ATOM 2010 N N . ARG A 1 256 ? 57.157 -11.694 -57.809 1.00 74.00 256 ARG A N 1
ATOM 2011 C CA . ARG A 1 256 ? 55.982 -10.858 -57.494 1.00 74.00 256 ARG A CA 1
ATOM 2012 C C . ARG A 1 256 ? 54.948 -11.577 -56.628 1.00 74.00 256 ARG A C 1
ATOM 2014 O O . ARG A 1 256 ? 54.302 -10.929 -55.806 1.00 74.00 256 ARG A O 1
ATOM 2021 N N . GLU A 1 257 ? 54.759 -12.881 -56.809 1.00 80.62 257 GLU A N 1
ATOM 2022 C CA . GLU A 1 257 ? 53.860 -13.689 -55.973 1.00 80.62 257 GLU A CA 1
ATOM 2023 C C . GLU A 1 257 ? 54.388 -13.831 -54.544 1.00 80.62 257 GLU A C 1
ATOM 2025 O O . GLU A 1 257 ? 53.643 -13.589 -53.594 1.00 80.62 257 GLU A O 1
ATOM 2030 N N . LEU A 1 258 ? 55.683 -14.112 -54.375 1.00 79.62 258 LEU A N 1
ATOM 2031 C CA . LEU A 1 258 ? 56.325 -14.154 -53.059 1.00 79.62 258 LEU A CA 1
ATOM 2032 C C . LEU A 1 258 ? 56.289 -12.784 -52.362 1.00 79.62 258 LEU A C 1
ATOM 2034 O O . LEU A 1 258 ? 55.994 -12.712 -51.172 1.00 79.62 258 LEU A O 1
ATOM 2038 N N . GLU A 1 259 ? 56.491 -11.679 -53.085 1.00 79.69 259 GLU A N 1
ATOM 2039 C CA . GLU A 1 259 ? 56.340 -10.324 -52.532 1.00 79.69 259 GLU A CA 1
ATOM 2040 C C . GLU A 1 259 ? 54.901 -9.991 -52.109 1.00 79.69 259 GLU A C 1
ATOM 2042 O O . GLU A 1 259 ? 54.689 -9.207 -51.177 1.00 79.69 259 GLU A O 1
ATOM 2047 N N . LYS A 1 260 ? 53.892 -10.527 -52.805 1.00 89.38 260 LYS A N 1
ATOM 2048 C CA . LYS A 1 260 ? 52.488 -10.399 -52.388 1.00 89.38 260 LYS A CA 1
ATOM 2049 C C . LYS A 1 260 ? 52.226 -11.222 -51.132 1.00 89.38 260 LYS A C 1
ATOM 2051 O O . LYS A 1 260 ? 51.676 -10.678 -50.182 1.00 89.38 260 LYS A O 1
ATOM 2056 N N . LEU A 1 261 ? 52.697 -12.468 -51.088 1.00 90.69 261 LEU A N 1
ATOM 2057 C CA . LEU A 1 261 ? 52.542 -13.343 -49.926 1.00 90.69 261 LEU A CA 1
ATOM 2058 C C . LEU A 1 261 ? 53.210 -12.751 -48.676 1.00 90.69 261 LEU A C 1
ATOM 2060 O O . LEU A 1 261 ? 52.597 -12.700 -47.616 1.00 90.69 261 LEU A O 1
ATOM 2064 N N . VAL A 1 262 ? 54.427 -12.212 -48.804 1.00 84.00 262 VAL A N 1
ATOM 2065 C CA . VAL A 1 262 ? 55.127 -11.533 -47.698 1.00 84.00 262 VAL A CA 1
ATOM 2066 C C . VAL A 1 262 ? 54.367 -10.292 -47.222 1.00 84.00 262 VAL A C 1
ATOM 2068 O O . VAL A 1 262 ? 54.356 -10.013 -46.025 1.00 84.00 262 VAL A O 1
ATOM 2071 N N . ARG A 1 263 ? 53.716 -9.545 -48.123 1.00 88.62 263 ARG A N 1
ATOM 2072 C CA . ARG A 1 263 ? 52.855 -8.413 -47.738 1.00 88.62 263 ARG A CA 1
ATOM 2073 C C . ARG A 1 263 ? 51.601 -8.870 -46.996 1.00 88.62 263 ARG A C 1
ATOM 2075 O O . ARG A 1 263 ? 51.298 -8.287 -45.962 1.00 88.62 263 ARG A O 1
ATOM 2082 N N . CYS A 1 264 ? 50.928 -9.917 -47.469 1.00 88.44 264 CYS A N 1
ATOM 2083 C CA . CYS A 1 264 ? 49.767 -10.495 -46.789 1.00 88.44 264 CYS A CA 1
ATOM 2084 C C . CYS A 1 264 ? 50.128 -10.994 -45.382 1.00 88.44 264 CYS A C 1
ATOM 2086 O O . CYS A 1 264 ? 49.505 -10.575 -44.415 1.00 88.44 264 CYS A O 1
ATOM 2088 N N . LEU A 1 265 ? 51.213 -11.763 -45.243 1.00 85.50 265 LEU A N 1
ATOM 2089 C CA . LEU A 1 265 ? 51.678 -12.265 -43.943 1.00 85.50 265 LEU A CA 1
ATOM 2090 C C . LEU A 1 265 ? 52.091 -11.143 -42.973 1.00 85.50 265 LEU A C 1
ATOM 2092 O O . LEU A 1 265 ? 51.994 -11.302 -41.758 1.00 85.50 265 LEU A O 1
ATOM 2096 N N . ARG A 1 266 ? 52.570 -9.998 -43.481 1.00 87.56 266 ARG A N 1
ATOM 2097 C CA . ARG A 1 266 ? 52.850 -8.819 -42.643 1.00 87.56 266 ARG A CA 1
ATOM 2098 C C . ARG A 1 266 ? 51.568 -8.178 -42.117 1.00 87.56 266 ARG A C 1
ATOM 2100 O O . ARG A 1 266 ? 51.534 -7.849 -40.937 1.00 87.56 266 ARG A O 1
ATOM 2107 N N . LEU A 1 267 ? 50.542 -8.049 -42.958 1.00 90.38 267 LEU A N 1
ATOM 2108 C CA . LEU A 1 267 ? 49.236 -7.525 -42.550 1.00 90.38 267 LEU A CA 1
ATOM 2109 C C . LEU A 1 267 ? 48.561 -8.448 -41.528 1.00 90.38 267 LEU A C 1
ATOM 2111 O O . LEU A 1 267 ? 48.139 -7.973 -40.481 1.00 90.38 267 LEU A O 1
ATOM 2115 N N . GLU A 1 268 ? 48.568 -9.763 -41.760 1.00 88.88 268 GLU A N 1
ATOM 2116 C CA . GLU A 1 268 ? 48.045 -10.749 -40.801 1.00 88.88 268 GLU A CA 1
ATOM 2117 C C . GLU A 1 268 ? 48.795 -10.694 -39.461 1.00 88.88 268 GLU A C 1
ATOM 2119 O O . GLU A 1 268 ? 48.190 -10.743 -38.393 1.00 88.88 268 GLU A O 1
ATOM 2124 N N . LYS A 1 269 ? 50.125 -10.529 -39.484 1.00 90.38 269 LYS A N 1
ATOM 2125 C CA . LYS A 1 269 ? 50.915 -10.345 -38.259 1.00 90.38 269 LYS A CA 1
ATOM 2126 C C . LYS A 1 269 ? 50.518 -9.070 -37.507 1.00 90.38 269 LYS A C 1
ATOM 2128 O O . LYS A 1 269 ? 50.469 -9.091 -36.278 1.00 90.38 269 LYS A O 1
ATOM 2133 N N . GLU A 1 270 ? 50.298 -7.962 -38.210 1.00 90.62 270 GLU A N 1
ATOM 2134 C CA . GLU A 1 270 ? 49.862 -6.695 -37.609 1.00 90.62 270 GLU A CA 1
ATOM 2135 C C . GLU A 1 270 ? 48.452 -6.810 -37.012 1.00 90.62 270 GLU A C 1
ATOM 2137 O O . GLU A 1 270 ? 48.224 -6.336 -35.898 1.00 90.62 270 GLU A O 1
ATOM 2142 N N . GLU A 1 271 ? 47.547 -7.516 -37.690 1.00 92.06 271 GLU A N 1
ATOM 2143 C CA . GLU A 1 271 ? 46.186 -7.802 -37.225 1.00 92.06 271 GLU A CA 1
ATOM 2144 C C . GLU A 1 271 ? 46.187 -8.682 -35.966 1.00 92.06 271 GLU A C 1
ATOM 2146 O O . GLU A 1 271 ? 45.617 -8.299 -34.947 1.00 92.06 271 GLU A O 1
ATOM 2151 N N . VAL A 1 272 ? 46.958 -9.773 -35.950 1.00 89.38 272 VAL A N 1
ATOM 2152 C CA . VAL A 1 272 ? 47.097 -10.644 -34.767 1.00 89.38 272 VAL A CA 1
ATOM 2153 C C . VAL A 1 272 ? 47.732 -9.909 -33.576 1.00 89.38 272 VAL A C 1
ATOM 2155 O O . VAL A 1 272 ? 47.386 -10.166 -32.420 1.00 89.38 272 VAL A O 1
ATOM 2158 N N . ILE A 1 273 ? 48.668 -8.982 -33.815 1.00 90.81 273 ILE A N 1
ATOM 2159 C CA . ILE A 1 273 ? 49.246 -8.150 -32.745 1.00 90.81 273 ILE A CA 1
ATOM 2160 C C . ILE A 1 273 ? 48.191 -7.206 -32.165 1.00 90.81 273 ILE A C 1
ATOM 2162 O O . ILE A 1 273 ? 48.138 -7.045 -30.943 1.00 90.81 273 ILE A O 1
ATOM 2166 N N . LYS A 1 274 ? 47.360 -6.603 -33.018 1.00 93.50 274 LYS A N 1
ATOM 2167 C CA . LYS A 1 274 ? 46.253 -5.748 -32.592 1.00 93.50 274 LYS A CA 1
ATOM 2168 C C . LYS A 1 274 ? 45.239 -6.541 -31.765 1.00 93.50 274 LYS A C 1
ATOM 2170 O O . LYS A 1 274 ? 44.963 -6.151 -30.634 1.00 93.50 274 LYS A O 1
ATOM 2175 N N . ASP A 1 275 ? 44.806 -7.703 -32.246 1.00 90.38 275 ASP A N 1
ATOM 2176 C CA . ASP A 1 275 ? 43.864 -8.571 -31.530 1.00 90.38 275 ASP A CA 1
ATOM 2177 C C . ASP A 1 275 ? 44.407 -9.022 -30.169 1.00 90.38 275 ASP A C 1
ATOM 2179 O O . ASP A 1 275 ? 43.685 -9.049 -29.169 1.00 90.38 275 ASP A O 1
ATOM 2183 N N . LYS A 1 276 ? 45.709 -9.329 -30.091 1.00 90.50 276 LYS A N 1
ATOM 2184 C CA . LYS A 1 276 ? 46.377 -9.655 -28.825 1.00 90.50 276 LYS A CA 1
ATOM 2185 C C . LYS A 1 276 ? 46.336 -8.485 -27.838 1.00 90.50 276 LYS A C 1
ATOM 2187 O O . LYS A 1 276 ? 46.124 -8.717 -26.647 1.00 90.50 276 LYS A O 1
ATOM 2192 N N . LEU A 1 277 ? 46.586 -7.258 -28.296 1.00 91.00 277 LEU A N 1
ATOM 2193 C CA . LEU A 1 277 ? 46.548 -6.068 -27.441 1.00 91.00 277 LEU A CA 1
ATOM 2194 C C . LEU A 1 277 ? 45.123 -5.786 -26.955 1.00 91.00 277 LEU A C 1
ATOM 2196 O O . LEU A 1 277 ? 44.928 -5.588 -25.756 1.00 91.00 277 LEU A O 1
ATOM 2200 N N . ASP A 1 278 ? 44.136 -5.888 -27.845 1.00 91.50 278 ASP A N 1
ATOM 2201 C CA . ASP A 1 278 ? 42.720 -5.709 -27.516 1.00 91.50 278 ASP A CA 1
ATOM 2202 C C . ASP A 1 278 ? 42.249 -6.765 -26.497 1.00 91.50 278 ASP A C 1
ATOM 2204 O O . ASP A 1 278 ? 41.542 -6.454 -25.535 1.00 91.50 278 ASP A O 1
ATOM 2208 N N . ALA A 1 279 ? 42.685 -8.021 -26.643 1.00 84.69 279 ALA A N 1
ATOM 2209 C CA . ALA A 1 279 ? 42.409 -9.081 -25.673 1.00 84.69 279 ALA A CA 1
ATOM 2210 C C . ALA A 1 279 ? 43.078 -8.821 -24.309 1.00 84.69 279 ALA A C 1
ATOM 2212 O O . ALA A 1 279 ? 42.466 -9.054 -23.264 1.00 84.69 279 ALA A O 1
ATOM 2213 N N . GLN A 1 280 ? 44.313 -8.306 -24.294 1.00 87.69 280 GLN A N 1
ATOM 2214 C CA . GLN A 1 280 ? 45.009 -7.937 -23.056 1.00 87.69 280 GLN A CA 1
ATOM 2215 C C . GLN A 1 280 ? 44.341 -6.759 -22.333 1.00 87.69 280 GLN A C 1
ATOM 2217 O O . GLN A 1 280 ? 44.309 -6.740 -21.101 1.00 87.69 280 GLN A O 1
ATOM 2222 N N . GLU A 1 281 ? 43.807 -5.785 -23.068 1.00 91.44 281 GLU A N 1
ATOM 2223 C CA . GLU A 1 281 ? 43.070 -4.660 -22.489 1.00 91.44 281 GLU A CA 1
ATOM 2224 C C . GLU A 1 281 ? 41.724 -5.109 -21.906 1.00 91.44 281 GLU A C 1
ATOM 2226 O O . GLU A 1 281 ? 41.404 -4.762 -20.766 1.00 91.44 281 GLU A O 1
ATOM 2231 N N . LYS A 1 282 ? 40.995 -5.983 -22.615 1.00 90.50 282 LYS A N 1
ATOM 2232 C CA . LYS A 1 282 ? 39.764 -6.611 -22.103 1.00 90.50 282 LYS A CA 1
ATOM 2233 C C . LYS A 1 282 ? 40.003 -7.394 -20.813 1.00 90.50 282 LYS A C 1
ATOM 2235 O O . LYS A 1 282 ? 39.237 -7.238 -19.866 1.00 90.50 282 LYS A O 1
ATOM 2240 N N . LEU A 1 283 ? 41.079 -8.181 -20.740 1.00 88.69 283 LEU A N 1
ATOM 2241 C CA . LEU A 1 283 ? 41.416 -8.945 -19.534 1.00 88.69 283 LEU A CA 1
ATOM 2242 C C . LEU A 1 283 ? 41.674 -8.023 -18.329 1.00 88.69 283 LEU A C 1
ATOM 2244 O O . LEU A 1 283 ? 41.194 -8.291 -17.231 1.00 88.69 283 LEU A O 1
ATOM 2248 N N . LYS A 1 284 ? 42.388 -6.907 -18.533 1.00 91.75 284 LYS A N 1
ATOM 2249 C CA . LYS A 1 284 ? 42.634 -5.911 -17.474 1.00 91.75 284 LYS A CA 1
ATOM 2250 C C . LYS A 1 284 ? 41.348 -5.245 -16.995 1.00 91.75 284 LYS A C 1
ATOM 2252 O O . LYS A 1 284 ? 41.215 -4.976 -15.801 1.00 91.75 284 LYS A O 1
ATOM 2257 N N . LEU A 1 285 ? 40.416 -4.974 -17.910 1.00 89.62 285 LEU A N 1
ATOM 2258 C CA . LEU A 1 285 ? 39.118 -4.408 -17.560 1.00 89.62 285 LEU A CA 1
ATOM 2259 C C . LEU A 1 285 ? 38.314 -5.390 -16.698 1.00 89.62 285 LEU A C 1
ATOM 2261 O O . LEU A 1 285 ? 37.852 -5.009 -15.626 1.00 89.62 285 LEU A O 1
ATOM 2265 N N . GLN A 1 286 ? 38.261 -6.665 -17.095 1.00 87.50 286 GLN A N 1
ATOM 2266 C CA . GLN A 1 286 ? 37.602 -7.725 -16.324 1.00 87.50 286 GLN A CA 1
ATOM 2267 C C . GLN A 1 286 ? 38.230 -7.922 -14.935 1.00 87.50 286 GLN A C 1
ATOM 2269 O O . GLN A 1 286 ? 37.520 -8.111 -13.950 1.00 87.50 286 GLN A O 1
ATOM 2274 N N . GLU A 1 287 ? 39.558 -7.831 -14.816 1.00 87.25 287 GLU A N 1
ATOM 2275 C CA . GLU A 1 287 ? 40.252 -7.901 -13.522 1.00 87.25 287 GLU A CA 1
ATOM 2276 C C . GLU A 1 287 ? 39.877 -6.742 -12.588 1.00 87.25 287 GLU A C 1
ATOM 2278 O O . GLU A 1 287 ? 39.771 -6.923 -11.371 1.00 87.25 287 GLU A O 1
ATOM 2283 N N . LYS A 1 288 ? 39.691 -5.542 -13.150 1.00 90.81 288 LYS A N 1
ATOM 2284 C CA . LYS A 1 288 ? 39.256 -4.362 -12.400 1.00 90.81 288 LYS A CA 1
ATOM 2285 C C . LYS A 1 288 ? 37.800 -4.508 -11.956 1.00 90.81 288 LYS A C 1
ATOM 2287 O O . LYS A 1 288 ? 37.522 -4.339 -10.773 1.00 90.81 288 LYS A O 1
ATOM 2292 N N . GLU A 1 289 ? 36.911 -4.905 -12.863 1.00 89.31 289 GLU A N 1
ATOM 2293 C CA . GLU A 1 289 ? 35.496 -5.159 -12.560 1.00 89.31 289 GLU A CA 1
ATOM 2294 C C . GLU A 1 289 ? 35.328 -6.225 -11.471 1.00 89.31 289 GLU A C 1
ATOM 2296 O O . GLU A 1 289 ? 34.535 -6.049 -10.548 1.00 89.31 289 GLU A O 1
ATOM 2301 N N . LEU A 1 290 ? 36.126 -7.297 -11.512 1.00 86.94 290 LEU A N 1
ATOM 2302 C CA . LEU A 1 290 ? 36.097 -8.341 -10.488 1.00 86.94 290 LEU A CA 1
ATOM 2303 C C . LEU A 1 290 ? 36.546 -7.822 -9.112 1.00 86.94 290 LEU A C 1
ATOM 2305 O O . LEU A 1 290 ? 35.965 -8.194 -8.090 1.00 86.94 290 LEU A O 1
ATOM 2309 N N . LYS A 1 291 ? 37.568 -6.958 -9.061 1.00 90.31 291 LYS A N 1
ATOM 2310 C CA . LYS A 1 291 ? 38.015 -6.327 -7.807 1.00 90.31 291 LYS A CA 1
ATOM 2311 C C . LYS A 1 291 ? 36.952 -5.392 -7.241 1.00 90.31 291 LYS A C 1
ATOM 2313 O O . LYS A 1 291 ? 36.702 -5.448 -6.039 1.00 90.31 291 LYS A O 1
ATOM 2318 N N . ASP A 1 292 ? 36.315 -4.598 -8.093 1.00 89.31 292 ASP A N 1
ATOM 2319 C CA . ASP A 1 292 ? 35.250 -3.677 -7.695 1.00 89.31 292 ASP A CA 1
ATOM 2320 C C . ASP A 1 292 ? 34.004 -4.445 -7.210 1.00 89.31 292 ASP A C 1
ATOM 2322 O O . ASP A 1 292 ? 33.418 -4.107 -6.182 1.00 89.31 292 ASP A O 1
ATOM 2326 N N . ALA A 1 293 ? 33.653 -5.560 -7.856 1.00 84.44 293 ALA A N 1
ATOM 2327 C CA . ALA A 1 293 ? 32.579 -6.440 -7.392 1.00 84.44 293 ALA A CA 1
ATOM 2328 C C . ALA A 1 293 ? 32.894 -7.076 -6.022 1.00 84.44 293 ALA A C 1
ATOM 2330 O O . ALA A 1 293 ? 32.022 -7.187 -5.156 1.00 84.44 293 ALA A O 1
ATOM 2331 N N . LEU A 1 294 ? 34.149 -7.476 -5.784 1.00 84.94 294 LEU A N 1
ATOM 2332 C CA . LEU A 1 294 ? 34.578 -8.033 -4.497 1.00 84.94 294 LEU A CA 1
ATOM 2333 C C . LEU A 1 294 ? 34.562 -6.997 -3.365 1.00 84.94 294 LEU A C 1
ATOM 2335 O O . LEU A 1 294 ? 34.217 -7.348 -2.234 1.00 84.94 294 LEU A O 1
ATOM 2339 N N . THR A 1 295 ? 34.940 -5.743 -3.629 1.00 88.00 295 THR A N 1
ATOM 2340 C CA . THR A 1 295 ? 34.879 -4.673 -2.619 1.00 88.00 295 THR A CA 1
ATOM 2341 C C . THR A 1 295 ? 33.436 -4.298 -2.305 1.00 88.00 295 THR A C 1
ATOM 2343 O O . THR A 1 295 ? 33.091 -4.213 -1.126 1.00 88.00 295 THR A O 1
ATOM 2346 N N . GLN A 1 296 ? 32.575 -4.190 -3.319 1.00 83.12 296 GLN A N 1
ATOM 2347 C CA . GLN A 1 296 ? 31.138 -3.974 -3.130 1.00 83.12 296 GLN A CA 1
ATOM 2348 C C . GLN A 1 296 ? 30.493 -5.093 -2.311 1.00 83.12 296 GLN A C 1
ATOM 2350 O O . GLN A 1 296 ? 29.780 -4.815 -1.352 1.00 83.12 296 GLN A O 1
ATOM 2355 N N . ARG A 1 297 ? 30.811 -6.361 -2.602 1.00 83.25 297 ARG A N 1
ATOM 2356 C CA . ARG A 1 297 ? 30.320 -7.495 -1.806 1.00 83.25 297 ARG A CA 1
ATOM 2357 C C . ARG A 1 297 ? 30.727 -7.395 -0.332 1.00 83.25 297 ARG A C 1
ATOM 2359 O O . ARG A 1 297 ? 29.929 -7.734 0.535 1.00 83.25 297 ARG A O 1
ATOM 2366 N N . LYS A 1 298 ? 31.953 -6.954 -0.028 1.00 87.44 298 LYS A N 1
ATOM 2367 C CA . LYS A 1 298 ? 32.414 -6.785 1.363 1.00 87.44 298 LYS A CA 1
ATOM 2368 C C . LYS A 1 298 ? 31.667 -5.671 2.095 1.00 87.44 298 LYS A C 1
ATOM 2370 O O . LYS A 1 298 ? 31.320 -5.867 3.253 1.00 87.44 298 LYS A O 1
ATOM 2375 N N . LEU A 1 299 ? 31.425 -4.542 1.427 1.00 85.69 299 LEU A N 1
ATOM 2376 C CA . LEU A 1 299 ? 30.631 -3.435 1.969 1.00 85.69 299 LEU A CA 1
ATOM 2377 C C . LEU A 1 299 ? 29.193 -3.878 2.250 1.00 85.69 299 LEU A C 1
ATOM 2379 O O . LEU A 1 299 ? 28.747 -3.769 3.386 1.00 85.69 299 LEU A O 1
ATOM 2383 N N . ALA A 1 300 ? 28.542 -4.519 1.277 1.00 81.12 300 ALA A N 1
ATOM 2384 C CA . ALA A 1 300 ? 27.191 -5.050 1.447 1.00 81.12 300 ALA A CA 1
ATOM 2385 C C . ALA A 1 300 ? 27.103 -6.075 2.593 1.00 81.12 300 ALA A C 1
ATOM 2387 O O . ALA A 1 300 ? 26.139 -6.090 3.351 1.00 81.12 300 ALA A O 1
ATOM 2388 N N . MET A 1 301 ? 28.122 -6.926 2.766 1.00 83.94 301 MET A N 1
ATOM 2389 C CA . MET A 1 301 ? 28.177 -7.851 3.904 1.00 83.94 301 MET A CA 1
ATOM 2390 C C . MET A 1 301 ? 28.319 -7.127 5.251 1.00 83.94 301 MET A C 1
ATOM 2392 O O . MET A 1 301 ? 27.732 -7.574 6.236 1.00 83.94 301 MET A O 1
ATOM 2396 N N . ALA A 1 302 ? 29.083 -6.034 5.317 1.00 84.00 302 ALA A N 1
ATOM 2397 C CA . ALA A 1 302 ? 29.226 -5.239 6.536 1.00 84.00 302 ALA A CA 1
ATOM 2398 C C . ALA A 1 302 ? 27.909 -4.536 6.898 1.00 84.00 302 ALA A C 1
ATOM 2400 O O . ALA A 1 302 ? 27.446 -4.668 8.028 1.00 84.00 302 ALA A O 1
ATOM 2401 N N . GLU A 1 303 ? 27.266 -3.896 5.920 1.00 86.38 303 GLU A N 1
ATOM 2402 C CA . GLU A 1 303 ? 25.957 -3.246 6.078 1.00 86.38 303 GLU A CA 1
ATOM 2403 C C . GLU A 1 303 ? 24.877 -4.252 6.495 1.00 86.38 303 GLU A C 1
ATOM 2405 O O . GLU A 1 303 ? 24.124 -4.011 7.436 1.00 86.38 303 GLU A O 1
ATOM 2410 N N . TYR A 1 304 ? 24.850 -5.434 5.872 1.00 85.62 304 TYR A N 1
ATOM 2411 C CA . TYR A 1 304 ? 23.940 -6.511 6.263 1.00 85.62 304 TYR A CA 1
ATOM 2412 C C . TYR A 1 304 ? 24.144 -6.944 7.720 1.00 85.62 304 TYR A C 1
ATOM 2414 O O . TYR A 1 304 ? 23.176 -7.205 8.435 1.00 85.62 304 TYR A O 1
ATOM 2422 N N . THR A 1 305 ? 25.398 -7.016 8.173 1.00 86.06 305 THR A N 1
ATOM 2423 C CA . THR A 1 305 ? 25.715 -7.394 9.557 1.00 86.06 305 THR A CA 1
ATOM 2424 C C . THR A 1 305 ? 25.211 -6.330 10.534 1.00 86.06 305 THR A C 1
ATOM 2426 O O . THR A 1 305 ? 24.556 -6.671 11.514 1.00 86.06 305 THR A O 1
ATOM 2429 N N . GLU A 1 306 ? 25.416 -5.047 10.228 1.00 87.56 306 GLU A N 1
ATOM 2430 C CA . GLU A 1 306 ? 24.938 -3.932 11.055 1.00 87.56 306 GLU A CA 1
ATOM 2431 C C . GLU A 1 306 ? 23.404 -3.888 11.146 1.00 87.56 306 GLU A C 1
ATOM 2433 O O . GLU A 1 306 ? 22.841 -3.767 12.237 1.00 87.56 306 GLU A O 1
ATOM 2438 N N . VAL A 1 307 ? 22.710 -4.067 10.018 1.00 82.69 307 VAL A N 1
ATOM 2439 C CA . VAL A 1 307 ? 21.241 -4.142 9.988 1.00 82.69 307 VAL A CA 1
ATOM 2440 C C . VAL A 1 307 ? 20.738 -5.355 10.773 1.00 82.69 307 VAL A C 1
ATOM 2442 O O . VAL A 1 307 ? 19.779 -5.242 11.537 1.00 82.69 307 VAL A O 1
ATOM 2445 N N . SER A 1 308 ? 21.395 -6.509 10.635 1.00 77.31 308 SER A N 1
ATOM 2446 C CA . SER A 1 308 ? 21.056 -7.723 11.383 1.00 77.31 308 SER A CA 1
ATOM 2447 C C . SER A 1 308 ? 21.205 -7.524 12.897 1.00 77.31 308 SER A C 1
ATOM 2449 O O . SER A 1 308 ? 20.322 -7.923 13.664 1.00 77.31 308 SER A O 1
ATOM 2451 N N . ASP A 1 309 ? 22.279 -6.868 13.337 1.00 86.69 309 ASP A N 1
ATOM 2452 C CA . ASP A 1 309 ? 22.509 -6.557 14.749 1.00 86.69 309 ASP A CA 1
ATOM 2453 C C . ASP A 1 309 ? 21.457 -5.575 15.280 1.00 86.69 309 ASP A C 1
ATOM 2455 O O . ASP A 1 309 ? 20.879 -5.793 16.352 1.00 86.69 309 ASP A O 1
ATOM 2459 N N . LYS A 1 310 ? 21.115 -4.543 14.498 1.00 86.25 310 LYS A N 1
ATOM 2460 C CA . LYS A 1 310 ? 20.066 -3.585 14.867 1.00 86.25 310 LYS A CA 1
ATOM 2461 C C . LYS A 1 310 ? 18.689 -4.237 14.959 1.00 86.25 310 LYS A C 1
ATOM 2463 O O . LYS A 1 310 ? 17.931 -3.963 15.892 1.00 86.25 310 LYS A O 1
ATOM 2468 N N . LEU A 1 311 ? 18.377 -5.143 14.036 1.00 78.75 311 LEU A N 1
ATOM 2469 C CA . LEU A 1 311 ? 17.137 -5.914 14.049 1.00 78.75 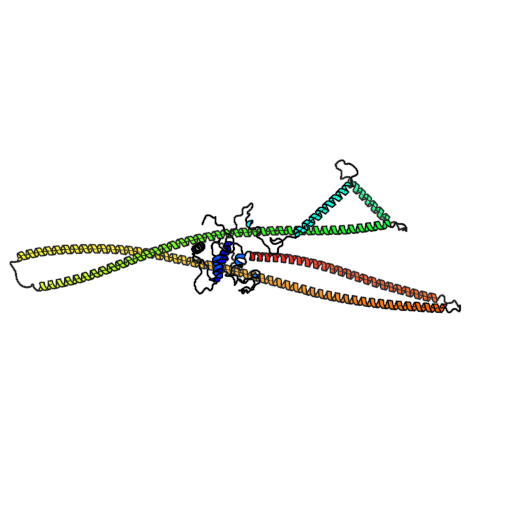311 LEU A CA 1
ATOM 2470 C C . LEU A 1 311 ? 17.057 -6.825 15.282 1.00 78.75 311 LEU A C 1
ATOM 2472 O O . LEU A 1 311 ? 15.991 -6.954 15.887 1.00 78.75 311 LEU A O 1
ATOM 2476 N N . SER A 1 312 ? 18.177 -7.432 15.685 1.00 83.56 312 SER A N 1
ATOM 2477 C CA . SER A 1 312 ? 18.273 -8.217 16.921 1.00 83.56 312 SER A CA 1
ATOM 2478 C C . SER A 1 312 ? 17.980 -7.364 18.162 1.00 83.56 312 SER A C 1
ATOM 2480 O O . SER A 1 312 ? 17.176 -7.758 19.011 1.00 83.56 312 SER A O 1
ATOM 2482 N N . GLU A 1 313 ? 18.552 -6.159 18.240 1.00 86.56 313 GLU A N 1
ATOM 2483 C CA . GLU A 1 313 ? 18.324 -5.220 19.345 1.00 86.56 313 GLU A CA 1
ATOM 2484 C C . GLU A 1 313 ? 16.854 -4.768 19.426 1.00 86.56 313 GLU A C 1
ATOM 2486 O O . GLU A 1 313 ? 16.236 -4.822 20.495 1.00 86.56 313 GLU A O 1
ATOM 2491 N N . LEU A 1 314 ? 16.251 -4.406 18.288 1.00 81.88 314 LEU A N 1
ATOM 2492 C CA . LEU A 1 314 ? 14.840 -4.014 18.217 1.00 81.88 314 LEU A CA 1
ATOM 2493 C C . LEU A 1 314 ? 13.898 -5.163 18.598 1.00 81.88 314 LEU A C 1
ATOM 2495 O O . LEU A 1 314 ? 12.914 -4.943 19.307 1.00 81.88 314 LEU A O 1
ATOM 2499 N N . ARG A 1 315 ? 14.213 -6.403 18.204 1.00 79.75 315 ARG A N 1
ATOM 2500 C CA . ARG A 1 315 ? 13.451 -7.592 18.624 1.00 79.75 315 ARG A CA 1
ATOM 2501 C C . ARG A 1 315 ? 13.488 -7.783 20.140 1.00 79.75 315 ARG A C 1
ATOM 2503 O O . ARG A 1 315 ? 12.440 -8.026 20.741 1.00 79.75 315 ARG A O 1
ATOM 2510 N N . GLN A 1 316 ? 14.653 -7.619 20.771 1.00 86.88 316 GLN A N 1
ATOM 2511 C CA . GLN A 1 316 ? 14.765 -7.679 22.235 1.00 86.88 316 GLN A CA 1
ATOM 2512 C C . GLN A 1 316 ? 13.952 -6.564 22.911 1.00 86.88 316 GLN A C 1
ATOM 2514 O O . GLN A 1 316 ? 13.274 -6.808 23.914 1.00 86.88 316 GLN A O 1
ATOM 2519 N N . GLN A 1 317 ? 13.957 -5.353 22.347 1.00 84.25 317 GLN A N 1
ATOM 2520 C CA . GLN A 1 317 ? 13.175 -4.233 22.869 1.00 84.25 317 GLN A CA 1
ATOM 2521 C C . GLN A 1 317 ? 11.661 -4.463 22.735 1.00 84.25 317 GLN A C 1
ATOM 2523 O O . GLN A 1 317 ? 10.936 -4.261 23.713 1.00 84.25 317 GLN A O 1
ATOM 2528 N N . LYS A 1 318 ? 11.185 -4.961 21.582 1.00 83.69 318 LYS A N 1
ATOM 2529 C CA . LYS A 1 318 ? 9.777 -5.350 21.372 1.00 83.69 318 LYS A CA 1
ATOM 2530 C C . LYS A 1 318 ? 9.340 -6.393 22.399 1.00 83.69 318 LYS A C 1
ATOM 2532 O O . LYS A 1 318 ? 8.284 -6.250 23.010 1.00 83.69 318 LYS A O 1
ATOM 2537 N N . GLN A 1 319 ? 10.163 -7.416 22.637 1.00 84.81 319 GLN A N 1
ATOM 2538 C CA . GLN A 1 319 ? 9.847 -8.467 23.606 1.00 84.81 319 GLN A CA 1
ATOM 2539 C C . GLN A 1 319 ? 9.732 -7.919 25.037 1.00 84.81 319 GLN A C 1
ATOM 2541 O O . GLN A 1 319 ? 8.832 -8.320 25.778 1.00 84.81 319 GLN A O 1
ATOM 2546 N N . LYS A 1 320 ? 10.602 -6.973 25.417 1.00 88.81 320 LYS A N 1
ATOM 2547 C CA . LYS A 1 320 ? 10.549 -6.310 26.727 1.00 88.81 320 LYS A CA 1
ATOM 2548 C C . LYS A 1 320 ? 9.280 -5.469 26.894 1.00 88.81 320 LYS A C 1
ATOM 2550 O O . LYS A 1 320 ? 8.609 -5.608 27.912 1.00 88.81 320 LYS A O 1
ATOM 2555 N N . LEU A 1 321 ? 8.934 -4.646 25.902 1.00 84.19 321 LEU A N 1
ATOM 2556 C CA . LEU A 1 321 ? 7.722 -3.816 25.935 1.00 84.19 321 LEU A CA 1
ATOM 2557 C C . LEU A 1 321 ? 6.451 -4.672 25.946 1.00 84.19 321 LEU A C 1
ATOM 2559 O O . LEU A 1 321 ? 5.556 -4.433 26.745 1.00 84.19 321 LEU A O 1
ATOM 2563 N N . SER A 1 322 ? 6.401 -5.729 25.134 1.00 81.25 322 SER A N 1
ATOM 2564 C CA . SER A 1 322 ? 5.268 -6.662 25.113 1.00 81.25 322 SER A CA 1
ATOM 2565 C C . SER A 1 322 ? 5.059 -7.355 26.465 1.00 81.25 322 SER A C 1
ATOM 2567 O O . SER A 1 322 ? 3.924 -7.603 26.861 1.00 81.25 322 SER A O 1
ATOM 2569 N N . ARG A 1 323 ? 6.140 -7.644 27.204 1.00 89.44 323 ARG A N 1
ATOM 2570 C CA . ARG A 1 323 ? 6.033 -8.149 28.579 1.00 89.44 323 ARG A CA 1
ATOM 2571 C C . ARG A 1 323 ? 5.469 -7.094 29.532 1.00 89.44 323 ARG A C 1
ATOM 2573 O O . ARG A 1 323 ? 4.571 -7.420 30.288 1.00 89.44 323 ARG A O 1
ATOM 2580 N N . GLN A 1 324 ? 5.931 -5.847 29.442 1.00 87.06 324 GLN A N 1
ATOM 2581 C CA . GLN A 1 324 ? 5.412 -4.753 30.273 1.00 87.06 324 GLN A CA 1
ATOM 2582 C C . GLN A 1 324 ? 3.922 -4.484 30.038 1.00 87.06 324 GLN A C 1
ATOM 2584 O O . GLN A 1 324 ? 3.210 -4.198 30.993 1.00 87.06 324 GLN A O 1
ATOM 2589 N N . VAL A 1 325 ? 3.446 -4.592 28.793 1.00 83.25 325 VAL A N 1
ATOM 2590 C CA . VAL A 1 325 ? 2.015 -4.454 28.482 1.00 83.25 325 VAL A CA 1
ATOM 2591 C C . VAL A 1 325 ? 1.207 -5.559 29.159 1.00 83.25 325 VAL A C 1
ATOM 2593 O O . VAL A 1 325 ? 0.250 -5.238 29.851 1.00 83.25 325 VAL A O 1
ATOM 2596 N N . ARG A 1 326 ? 1.639 -6.825 29.060 1.00 88.81 326 ARG A N 1
ATOM 2597 C CA . ARG A 1 326 ? 0.966 -7.941 29.750 1.00 88.81 326 ARG A CA 1
ATOM 2598 C C . ARG A 1 326 ? 0.932 -7.756 31.265 1.00 88.81 326 ARG A C 1
ATOM 2600 O O . ARG A 1 326 ? -0.121 -7.903 31.868 1.00 88.81 326 ARG A O 1
ATOM 2607 N N . ASP A 1 327 ? 2.059 -7.370 31.862 1.00 89.69 327 ASP A N 1
ATOM 2608 C CA . ASP A 1 327 ? 2.132 -7.120 33.306 1.00 89.69 327 ASP A CA 1
ATOM 2609 C C . ASP A 1 327 ? 1.143 -5.997 33.715 1.00 89.69 327 ASP A C 1
ATOM 2611 O O . ASP A 1 327 ? 0.491 -6.078 34.755 1.00 89.69 327 ASP A O 1
ATOM 2615 N N . LYS A 1 328 ? 0.968 -4.965 32.873 1.00 87.44 328 LYS A N 1
ATOM 2616 C CA . LYS A 1 328 ? 0.002 -3.874 33.100 1.00 87.44 328 LYS A CA 1
ATOM 2617 C C . LYS A 1 328 ? -1.455 -4.281 32.875 1.00 87.44 328 LYS A C 1
ATOM 2619 O O . LYS A 1 328 ? -2.328 -3.795 33.591 1.00 87.44 328 LYS A O 1
ATOM 2624 N N . GLU A 1 329 ? -1.723 -5.154 31.910 1.00 85.19 329 GLU A N 1
ATOM 2625 C CA . GLU A 1 329 ? -3.050 -5.738 31.686 1.00 85.19 329 GLU A CA 1
ATOM 2626 C C . GLU A 1 329 ? -3.481 -6.589 32.889 1.00 85.19 329 GLU A C 1
ATOM 2628 O O . GLU A 1 329 ? -4.599 -6.427 33.378 1.00 85.19 329 GLU A O 1
ATOM 2633 N N . GLU A 1 330 ? -2.575 -7.405 33.439 1.00 91.38 330 GLU A N 1
ATOM 2634 C CA . GLU A 1 330 ? -2.822 -8.185 34.661 1.00 91.38 330 GLU A CA 1
ATOM 2635 C C . GLU A 1 330 ? -3.087 -7.274 35.876 1.00 91.38 330 GLU A C 1
ATOM 2637 O O . GLU A 1 330 ? -4.036 -7.499 36.633 1.00 91.38 330 GLU A O 1
ATOM 2642 N N . GLU A 1 331 ? -2.303 -6.202 36.055 1.00 90.25 331 GLU A N 1
ATOM 2643 C CA . GLU A 1 331 ? -2.547 -5.203 37.110 1.00 90.25 331 GLU A CA 1
ATOM 2644 C C . GLU A 1 331 ? -3.935 -4.547 36.979 1.00 90.25 331 GLU A C 1
ATOM 2646 O O . GLU A 1 331 ? -4.630 -4.347 37.985 1.00 90.25 331 GLU A O 1
ATOM 2651 N N . LEU A 1 332 ? -4.357 -4.228 35.751 1.00 87.25 332 LEU A N 1
ATOM 2652 C CA . LEU A 1 332 ? -5.668 -3.642 35.473 1.00 87.25 332 LEU A CA 1
ATOM 2653 C C . LEU A 1 332 ? -6.803 -4.623 35.787 1.00 87.25 332 LEU A C 1
ATOM 2655 O O . LEU A 1 332 ? -7.794 -4.228 36.405 1.00 87.25 332 LEU A O 1
ATOM 2659 N N . GLU A 1 333 ? -6.654 -5.895 35.421 1.00 91.50 333 GLU A N 1
ATOM 2660 C CA . GLU A 1 333 ? -7.651 -6.931 35.693 1.00 91.50 333 GLU A CA 1
ATOM 2661 C C . GLU A 1 333 ? -7.847 -7.140 37.204 1.00 91.50 333 GLU A C 1
ATOM 2663 O O . GLU A 1 333 ? -8.980 -7.166 37.699 1.00 91.50 333 GLU A O 1
ATOM 2668 N N . VAL A 1 334 ? -6.753 -7.165 37.974 1.00 92.69 334 VAL A N 1
ATOM 2669 C CA . VAL A 1 334 ? -6.801 -7.221 39.445 1.00 92.69 334 VAL A CA 1
ATOM 2670 C C . VAL A 1 334 ? -7.499 -5.986 40.027 1.00 92.69 334 VAL A C 1
ATOM 2672 O O . VAL A 1 334 ? -8.313 -6.098 40.953 1.00 92.69 334 VAL A O 1
ATOM 2675 N N . ALA A 1 335 ? -7.222 -4.794 39.491 1.00 88.12 335 ALA A N 1
ATOM 2676 C CA . ALA A 1 335 ? -7.886 -3.569 39.926 1.00 88.12 335 ALA A CA 1
ATOM 2677 C C . ALA A 1 335 ? -9.396 -3.596 39.625 1.00 88.12 335 ALA A C 1
ATOM 2679 O O . ALA A 1 335 ? -10.197 -3.214 40.483 1.00 88.12 335 ALA A O 1
ATOM 2680 N N . MET A 1 336 ? -9.799 -4.100 38.455 1.00 89.12 336 MET A N 1
ATOM 2681 C CA . MET A 1 336 ? -11.206 -4.260 38.075 1.00 89.12 336 MET A CA 1
ATOM 2682 C C . MET A 1 336 ? -11.947 -5.222 39.010 1.00 89.12 336 MET A C 1
ATOM 2684 O O . MET A 1 336 ? -13.001 -4.864 39.540 1.00 89.12 336 MET A O 1
ATOM 2688 N N . GLN A 1 337 ? -11.366 -6.386 39.314 1.00 93.06 337 GLN A N 1
ATOM 2689 C CA . GLN A 1 337 ? -11.947 -7.336 40.273 1.00 93.06 337 GLN A CA 1
ATOM 2690 C C . GLN A 1 337 ? -12.142 -6.706 41.662 1.00 93.06 337 GLN A C 1
ATOM 2692 O O . GLN A 1 337 ? -13.157 -6.926 42.336 1.00 93.06 337 GLN A O 1
ATOM 2697 N N . LYS A 1 338 ? -11.195 -5.863 42.092 1.00 92.38 338 LYS A N 1
ATOM 2698 C CA . LYS A 1 338 ? -11.304 -5.124 43.355 1.00 92.38 338 LYS A CA 1
ATOM 2699 C C . LYS A 1 338 ? -12.438 -4.097 43.329 1.00 92.38 338 LYS A C 1
ATOM 2701 O O . LYS A 1 338 ? -13.168 -3.980 44.313 1.00 92.38 338 LYS A O 1
ATOM 2706 N N . VAL A 1 339 ? -12.620 -3.384 42.216 1.00 88.44 339 VAL A N 1
ATOM 2707 C CA . VAL A 1 339 ? -13.741 -2.447 42.028 1.00 88.44 339 VAL A CA 1
ATOM 2708 C C . VAL A 1 339 ? -15.082 -3.174 42.102 1.00 88.44 339 VAL A C 1
ATOM 2710 O O . VAL A 1 339 ? -15.997 -2.695 42.774 1.00 88.44 339 VAL A O 1
ATOM 2713 N N . ASP A 1 340 ? -15.208 -4.343 41.478 1.00 91.31 340 ASP A N 1
ATOM 2714 C CA . ASP A 1 340 ? -16.454 -5.112 41.510 1.00 91.31 340 ASP A CA 1
ATOM 2715 C C . ASP A 1 340 ? -16.770 -5.670 42.901 1.00 91.31 340 ASP A C 1
ATOM 2717 O O . ASP A 1 340 ? -17.931 -5.644 43.326 1.00 91.31 340 ASP A O 1
ATOM 2721 N N . THR A 1 341 ? -15.740 -6.068 43.653 1.00 92.88 341 THR A N 1
ATOM 2722 C CA . THR A 1 341 ? -15.876 -6.459 45.064 1.00 92.88 341 THR A CA 1
ATOM 2723 C C . THR A 1 341 ? -16.395 -5.288 45.904 1.00 92.88 341 THR A C 1
ATOM 2725 O O . THR A 1 341 ? -17.412 -5.416 46.584 1.00 92.88 341 THR A O 1
ATOM 2728 N N . LEU A 1 342 ? -15.787 -4.103 45.775 1.00 89.88 342 LEU A N 1
ATOM 2729 C CA . LEU A 1 342 ? -16.241 -2.899 46.481 1.00 89.88 342 LEU A CA 1
ATOM 2730 C C . LEU A 1 342 ? -17.674 -2.504 46.095 1.00 89.88 342 LEU A C 1
ATOM 2732 O O . LEU A 1 342 ? -18.476 -2.141 46.953 1.00 89.88 342 LEU A O 1
ATOM 2736 N N . ARG A 1 343 ? -18.048 -2.623 44.815 1.00 90.75 343 ARG A N 1
ATOM 2737 C CA . ARG A 1 343 ? -19.431 -2.396 44.357 1.00 90.75 343 ARG A CA 1
ATOM 2738 C C . ARG A 1 343 ? -20.421 -3.384 44.969 1.00 90.75 343 ARG A C 1
ATOM 2740 O O . ARG A 1 343 ? -21.591 -3.035 45.141 1.00 90.75 343 ARG A O 1
ATOM 2747 N N . HIS A 1 344 ? -20.009 -4.623 45.224 1.00 92.69 344 HIS A N 1
ATOM 2748 C CA . HIS A 1 344 ? -20.839 -5.608 45.913 1.00 92.69 344 HIS A CA 1
ATOM 2749 C C . HIS A 1 344 ? -21.014 -5.241 47.393 1.00 92.69 344 HIS A C 1
ATOM 2751 O O . HIS A 1 344 ? -22.143 -5.223 47.889 1.00 92.69 344 HIS A O 1
ATOM 2757 N N . ASP A 1 345 ? -19.928 -4.864 48.067 1.00 90.88 345 ASP A N 1
ATOM 2758 C CA . ASP A 1 345 ? -19.950 -4.466 49.476 1.00 90.88 345 ASP A CA 1
ATOM 2759 C C . ASP A 1 345 ? -20.797 -3.210 49.710 1.00 90.88 345 ASP A C 1
ATOM 2761 O O . ASP A 1 345 ? -21.602 -3.183 50.643 1.00 90.88 345 ASP A O 1
ATOM 2765 N N . ILE A 1 346 ? -20.717 -2.215 48.817 1.00 88.75 346 ILE A N 1
ATOM 2766 C CA . ILE A 1 346 ? -21.575 -1.019 48.858 1.00 88.75 346 ILE A CA 1
ATOM 2767 C C . ILE A 1 346 ? -23.055 -1.412 48.785 1.00 88.75 346 ILE A C 1
ATOM 2769 O O . ILE A 1 346 ? -23.843 -0.996 49.633 1.00 88.75 346 ILE A O 1
ATOM 2773 N N . ARG A 1 347 ? -23.443 -2.274 47.834 1.00 92.38 347 ARG A N 1
ATOM 2774 C CA . ARG A 1 347 ? -24.835 -2.749 47.708 1.00 92.38 347 ARG A CA 1
ATOM 2775 C C . ARG A 1 347 ? -25.315 -3.469 48.970 1.00 92.38 347 ARG A C 1
ATOM 2777 O O . ARG A 1 347 ? -26.466 -3.310 49.381 1.00 92.38 347 ARG A O 1
ATOM 2784 N N . LYS A 1 348 ? -24.443 -4.256 49.602 1.00 93.50 348 LYS A N 1
ATOM 2785 C CA . LYS A 1 348 ? -24.747 -4.955 50.856 1.00 93.50 348 LYS A CA 1
ATOM 2786 C C . LYS A 1 348 ? -24.911 -3.976 52.023 1.00 93.50 348 LYS A C 1
ATOM 2788 O O . LYS A 1 348 ? -25.866 -4.111 52.787 1.00 93.50 348 LYS A O 1
ATOM 2793 N N . ALA A 1 349 ? -24.029 -2.984 52.131 1.00 87.12 349 ALA A N 1
ATOM 2794 C CA . ALA A 1 349 ? -24.103 -1.937 53.144 1.00 87.12 349 ALA A CA 1
ATOM 2795 C C . ALA A 1 349 ? -25.378 -1.089 52.996 1.00 87.12 349 ALA A C 1
ATOM 2797 O O . ALA A 1 349 ? -26.063 -0.833 53.984 1.00 87.12 349 ALA A O 1
ATOM 2798 N N . GLU A 1 350 ? -25.756 -0.722 51.768 1.00 88.69 350 GLU A N 1
ATOM 2799 C CA . GLU A 1 350 ? -27.001 0.003 51.486 1.00 88.69 350 GLU A CA 1
ATOM 2800 C C . GLU A 1 350 ? -28.248 -0.789 51.889 1.00 88.69 350 GLU A C 1
ATOM 2802 O O . GLU A 1 350 ? -29.183 -0.220 52.458 1.00 88.69 350 GLU A O 1
ATOM 2807 N N . LYS A 1 351 ? -28.265 -2.104 51.637 1.00 93.31 351 LYS A N 1
ATOM 2808 C CA . LYS A 1 351 ? -29.360 -2.976 52.078 1.00 93.31 351 LYS A CA 1
ATOM 2809 C C . LYS A 1 351 ? -29.477 -2.989 53.604 1.00 93.31 351 LYS A C 1
ATOM 2811 O O . LYS A 1 351 ? -30.574 -2.806 54.126 1.00 93.31 351 LYS A O 1
ATOM 2816 N N . LEU A 1 352 ? -28.351 -3.144 54.303 1.00 92.25 352 LEU A N 1
ATOM 2817 C CA . LEU A 1 352 ? -28.316 -3.140 55.766 1.00 92.25 352 LEU A CA 1
ATOM 2818 C C . LEU A 1 352 ? -28.784 -1.794 56.340 1.00 92.25 352 LEU A C 1
ATOM 2820 O O . LEU A 1 352 ? -29.519 -1.760 57.324 1.00 92.25 352 LEU A O 1
ATOM 2824 N N . ARG A 1 353 ? -28.401 -0.681 55.699 1.00 90.25 353 ARG A N 1
ATOM 2825 C CA . ARG A 1 353 ? -28.829 0.666 56.094 1.00 90.25 353 ARG A CA 1
ATOM 2826 C C . ARG A 1 353 ? -30.348 0.820 56.023 1.00 90.25 353 ARG A C 1
ATOM 2828 O O . ARG A 1 353 ? -30.940 1.271 56.995 1.00 90.25 353 ARG A O 1
ATOM 2835 N N . ARG A 1 354 ? -30.979 0.387 54.923 1.00 92.25 354 ARG A N 1
ATOM 2836 C CA . ARG A 1 354 ? -32.448 0.426 54.773 1.00 92.25 354 ARG A CA 1
ATOM 2837 C C . ARG A 1 354 ? -33.162 -0.434 55.816 1.00 92.25 354 ARG A C 1
ATOM 2839 O O . ARG A 1 354 ? -34.199 -0.039 56.331 1.00 92.25 354 ARG A O 1
ATOM 2846 N N . GLU A 1 355 ? -32.614 -1.605 56.145 1.00 92.00 355 GLU A N 1
ATOM 2847 C CA . GLU A 1 355 ? -33.176 -2.466 57.195 1.00 92.00 355 GLU A CA 1
ATOM 2848 C C . GLU A 1 355 ? -33.116 -1.798 58.580 1.00 92.00 355 GLU A C 1
ATOM 2850 O O . GLU A 1 355 ? -34.070 -1.903 59.351 1.00 92.00 355 GLU A O 1
ATOM 2855 N N . LEU A 1 356 ? -32.028 -1.085 58.893 1.00 88.50 356 LEU A N 1
ATOM 2856 C CA . LEU A 1 356 ? -31.901 -0.324 60.140 1.00 88.50 356 LEU A CA 1
ATOM 2857 C C . LEU A 1 356 ? -32.818 0.906 60.175 1.00 88.50 356 LEU A C 1
ATOM 2859 O O . LEU A 1 356 ? -33.444 1.145 61.204 1.00 88.50 356 LEU A O 1
ATOM 2863 N N . GLU A 1 357 ? -32.939 1.647 59.069 1.00 88.31 357 GLU A N 1
ATOM 2864 C CA . GLU A 1 357 ? -33.885 2.768 58.932 1.00 88.31 357 GLU A CA 1
ATOM 2865 C C . GLU A 1 357 ? -35.323 2.302 59.225 1.00 88.31 357 GLU A C 1
ATOM 2867 O O . GLU A 1 357 ? -35.990 2.872 60.087 1.00 88.31 357 GLU A O 1
ATOM 2872 N N . ASN A 1 358 ? -35.751 1.182 58.631 1.00 90.38 358 ASN A N 1
ATOM 2873 C CA . ASN A 1 358 ? -37.077 0.608 58.885 1.00 90.38 358 ASN A CA 1
ATOM 2874 C C . ASN A 1 358 ? -37.292 0.236 60.364 1.00 90.38 358 ASN A C 1
ATOM 2876 O O . ASN A 1 358 ? -38.363 0.483 60.915 1.00 90.38 358 ASN A O 1
ATOM 2880 N N . ARG A 1 359 ? -36.279 -0.335 61.034 1.00 91.12 359 ARG A N 1
ATOM 2881 C CA . ARG A 1 359 ? -36.369 -0.668 62.470 1.00 91.12 359 ARG A CA 1
ATOM 2882 C C . ARG A 1 359 ? -36.512 0.572 63.348 1.00 91.12 359 ARG A C 1
ATOM 2884 O O . ARG A 1 359 ? -37.222 0.524 64.351 1.00 91.12 359 ARG A O 1
ATOM 2891 N N . ILE A 1 360 ? -35.835 1.664 62.995 1.00 87.56 360 ILE A N 1
ATOM 2892 C CA . ILE A 1 360 ? -35.961 2.938 63.711 1.00 87.56 360 ILE A CA 1
ATOM 2893 C C . ILE A 1 360 ? -37.384 3.482 63.555 1.00 87.56 360 ILE A C 1
ATOM 2895 O O . ILE A 1 360 ? -37.994 3.864 64.554 1.00 87.56 360 ILE A O 1
ATOM 2899 N N . ASP A 1 361 ? -37.941 3.457 62.344 1.00 89.56 361 ASP A N 1
ATOM 2900 C CA . ASP A 1 361 ? -39.313 3.908 62.089 1.00 89.56 361 ASP A CA 1
ATOM 2901 C C . ASP A 1 361 ? -40.353 3.081 62.863 1.00 89.56 361 ASP A C 1
ATOM 2903 O O . ASP A 1 361 ? -41.270 3.642 63.473 1.00 89.56 361 ASP A O 1
ATOM 2907 N N . GLU A 1 362 ? -40.184 1.756 62.916 1.00 90.69 362 GLU A N 1
ATOM 2908 C CA . GLU A 1 362 ? -41.026 0.863 63.724 1.00 90.69 362 GLU A CA 1
ATOM 2909 C C . GLU A 1 362 ? -40.940 1.191 65.223 1.00 90.69 362 GLU A C 1
ATOM 2911 O O . GLU A 1 362 ? -41.971 1.335 65.888 1.00 90.69 362 GLU A O 1
ATOM 2916 N N . ALA A 1 363 ? -39.729 1.377 65.757 1.00 87.31 363 ALA A N 1
ATOM 2917 C CA . ALA A 1 363 ? -39.523 1.732 67.160 1.00 87.31 363 ALA A CA 1
ATOM 2918 C C . ALA A 1 363 ? -40.129 3.106 67.506 1.00 87.31 363 ALA A C 1
ATOM 2920 O O . ALA A 1 363 ? -40.759 3.272 68.558 1.00 87.31 363 ALA A O 1
ATOM 2921 N N . MET A 1 364 ? -40.001 4.092 66.611 1.00 86.69 364 MET A N 1
ATOM 2922 C CA . MET A 1 364 ? -40.636 5.404 66.771 1.00 86.69 364 MET A CA 1
ATOM 2923 C C . MET A 1 364 ? -42.166 5.301 66.777 1.00 86.69 364 MET A C 1
ATOM 2925 O O . MET A 1 364 ? -42.826 5.939 67.607 1.00 86.69 364 MET A O 1
ATOM 2929 N N . ALA A 1 365 ? -42.741 4.486 65.889 1.00 88.94 365 ALA A N 1
ATOM 2930 C CA . ALA A 1 365 ? -44.179 4.252 65.841 1.00 88.94 365 ALA A CA 1
ATOM 2931 C C . ALA A 1 365 ? -44.691 3.596 67.134 1.00 88.94 365 ALA A C 1
ATOM 2933 O O . ALA A 1 365 ? -45.720 4.020 67.668 1.00 88.94 365 ALA A O 1
ATOM 2934 N N . GLU A 1 366 ? -43.966 2.615 67.672 1.00 87.38 366 GLU A N 1
ATOM 2935 C CA . GLU A 1 366 ? -44.339 1.929 68.912 1.00 87.38 366 GLU A CA 1
ATOM 2936 C C . GLU A 1 366 ? -44.249 2.861 70.129 1.00 87.38 366 GLU A C 1
ATOM 2938 O O . GLU A 1 366 ? -45.207 2.979 70.895 1.00 87.38 366 GLU A O 1
ATOM 2943 N N . THR A 1 367 ? -43.175 3.651 70.229 1.00 82.69 367 THR A N 1
ATOM 2944 C CA . THR A 1 367 ? -43.016 4.669 71.284 1.00 82.69 367 THR A CA 1
ATOM 2945 C C . THR A 1 367 ? -44.148 5.708 71.242 1.00 82.69 367 THR A C 1
ATOM 2947 O O . THR A 1 367 ? -44.652 6.150 72.278 1.00 82.69 367 THR A O 1
ATOM 2950 N N . SER A 1 368 ? -44.598 6.096 70.042 1.00 84.75 368 SER A N 1
ATOM 2951 C CA . SER A 1 368 ? -45.738 7.005 69.865 1.00 84.75 368 SER A CA 1
ATOM 2952 C C . SER A 1 368 ? -47.057 6.394 70.354 1.00 84.75 368 SER A C 1
ATOM 2954 O O . SER A 1 368 ? -47.851 7.081 71.005 1.00 84.75 368 SER A O 1
ATOM 2956 N N . LYS A 1 369 ? -47.299 5.103 70.082 1.00 89.56 369 LYS A N 1
ATOM 2957 C CA . LYS A 1 369 ? -48.480 4.387 70.596 1.00 89.56 369 LYS A CA 1
ATOM 2958 C C . LYS A 1 369 ? -48.451 4.295 72.119 1.00 89.56 369 LYS A C 1
ATOM 2960 O O . LYS A 1 369 ? -49.468 4.569 72.755 1.00 89.56 369 LYS A O 1
ATOM 2965 N N . GLU A 1 370 ? -47.300 3.958 72.697 1.00 82.81 370 GLU A N 1
ATOM 2966 C CA . GLU A 1 370 ? -47.148 3.830 74.147 1.00 82.81 370 GLU A CA 1
ATOM 2967 C C . GLU A 1 370 ? -47.374 5.170 74.859 1.00 82.81 370 GLU A C 1
ATOM 2969 O O . GLU A 1 370 ? -48.069 5.221 75.875 1.00 82.81 370 GLU A O 1
ATOM 2974 N N . ARG A 1 371 ? -46.886 6.282 74.288 1.00 83.00 371 ARG A N 1
ATOM 2975 C CA . ARG A 1 371 ? -47.164 7.634 74.801 1.00 83.00 371 ARG A CA 1
ATOM 2976 C C . ARG A 1 371 ? -48.666 7.931 74.852 1.00 83.00 371 ARG A C 1
ATOM 2978 O O . ARG A 1 371 ? -49.160 8.348 75.894 1.00 83.00 371 ARG A O 1
ATOM 2985 N N . LYS A 1 372 ? -49.404 7.647 73.773 1.00 87.31 372 LYS A N 1
ATOM 2986 C CA . LYS A 1 372 ? -50.868 7.851 73.716 1.00 87.31 372 LYS A CA 1
ATOM 2987 C C . LYS A 1 372 ? -51.625 6.981 74.722 1.00 87.31 372 LYS A C 1
ATOM 2989 O O . LYS A 1 372 ? -52.650 7.397 75.259 1.00 87.31 372 LYS A O 1
ATOM 2994 N N . LEU A 1 373 ? -51.148 5.759 74.962 1.00 83.19 373 LEU A N 1
ATOM 2995 C CA . LEU A 1 373 ? -51.710 4.867 75.979 1.00 83.19 373 LEU A CA 1
ATOM 2996 C C . LEU A 1 373 ? -51.461 5.401 77.395 1.00 83.19 373 LEU A C 1
ATOM 2998 O O . LEU A 1 373 ? -52.391 5.403 78.200 1.00 83.19 373 LEU A O 1
ATOM 3002 N N . ARG A 1 374 ? -50.250 5.902 77.682 1.00 82.88 374 ARG A N 1
ATOM 3003 C CA . ARG A 1 374 ? -49.934 6.571 78.955 1.00 82.88 374 ARG A CA 1
ATOM 3004 C C . ARG A 1 374 ? -50.822 7.790 79.192 1.00 82.88 374 ARG A C 1
ATOM 3006 O O . ARG A 1 374 ? -51.430 7.868 80.252 1.00 82.88 374 ARG A O 1
ATOM 3013 N N . GLU A 1 375 ? -50.957 8.676 78.207 1.00 83.00 375 GLU A N 1
ATOM 3014 C CA . GLU A 1 375 ? -51.813 9.871 78.301 1.00 83.00 375 GLU A CA 1
ATOM 3015 C C . GLU A 1 375 ? -53.265 9.498 78.648 1.00 83.00 375 GLU A C 1
ATOM 3017 O O . GLU A 1 375 ? -53.832 10.027 79.602 1.00 83.00 375 GLU A O 1
ATOM 3022 N N . ARG A 1 376 ? -53.839 8.496 77.963 1.00 82.94 376 ARG A N 1
ATOM 3023 C CA . ARG A 1 376 ? -55.184 7.981 78.285 1.00 82.94 376 ARG A CA 1
ATOM 3024 C C . ARG A 1 376 ? -55.285 7.387 79.691 1.00 82.94 376 ARG A C 1
ATOM 3026 O O . ARG A 1 376 ? -56.301 7.561 80.360 1.00 82.94 376 ARG A O 1
ATOM 3033 N N . SER A 1 377 ? -54.260 6.660 80.136 1.00 74.06 377 SER A N 1
ATOM 3034 C CA . SER A 1 377 ? -54.232 6.074 81.480 1.00 74.06 377 SER A CA 1
ATOM 3035 C C . SER A 1 377 ? -54.137 7.147 82.569 1.00 74.06 377 SER A C 1
ATOM 3037 O O . SER A 1 377 ? -54.769 7.007 83.616 1.00 74.06 377 SER A O 1
ATOM 3039 N N . GLU A 1 378 ? -53.368 8.213 82.342 1.00 78.25 378 GLU A N 1
ATOM 3040 C CA . GLU A 1 378 ? -53.255 9.349 83.264 1.00 78.25 378 GLU A CA 1
ATOM 3041 C C . GLU A 1 378 ? -54.561 10.146 83.354 1.00 78.25 378 GLU A C 1
ATOM 3043 O O . GLU A 1 378 ? -54.985 10.503 84.455 1.00 78.25 378 GLU A O 1
ATOM 3048 N N . GLU A 1 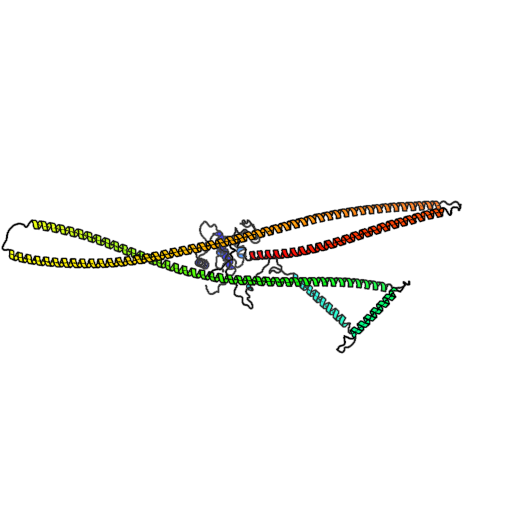379 ? -55.238 10.376 82.225 1.00 77.69 379 GLU A N 1
ATOM 3049 C CA . GLU A 1 379 ? -56.567 11.002 82.189 1.00 77.69 379 GLU A CA 1
ATOM 3050 C C . GLU A 1 379 ? -57.600 10.192 82.983 1.00 77.69 379 GLU A C 1
ATOM 3052 O O . GLU A 1 379 ? -58.352 10.757 83.782 1.00 77.69 379 GLU A O 1
ATOM 3057 N N . TYR A 1 380 ? -57.598 8.866 82.827 1.00 77.44 380 TYR A N 1
ATOM 3058 C CA . TYR A 1 380 ? -58.476 7.972 83.582 1.00 77.44 380 TYR A CA 1
ATOM 3059 C C . TYR A 1 380 ? -58.186 8.006 85.093 1.00 77.44 380 TYR A C 1
ATOM 3061 O O . TYR A 1 380 ? -59.104 8.124 85.906 1.00 77.44 380 TYR A O 1
ATOM 3069 N N . CYS A 1 381 ? -56.908 7.983 85.490 1.00 74.62 381 CYS A N 1
ATOM 3070 C CA . CYS A 1 381 ? -56.511 8.108 86.896 1.00 74.62 381 CYS A CA 1
ATOM 3071 C C . CYS A 1 381 ? -56.941 9.450 87.509 1.00 74.62 381 CYS A C 1
ATOM 3073 O O . CYS A 1 381 ? -57.440 9.469 88.636 1.00 74.62 381 CYS A O 1
ATOM 3075 N N . LYS A 1 382 ? -56.801 10.565 86.777 1.00 78.31 382 LYS A N 1
ATOM 3076 C CA . LYS A 1 382 ? -57.282 11.883 87.226 1.00 78.31 382 LYS A CA 1
ATOM 3077 C C . LYS A 1 382 ? -58.793 11.899 87.451 1.00 78.31 382 LYS A C 1
ATOM 3079 O O . LYS A 1 382 ? -59.232 12.397 88.484 1.00 78.31 382 LYS A O 1
ATOM 3084 N N . GLN A 1 383 ? -59.579 11.311 86.546 1.00 75.06 383 GLN A N 1
ATOM 3085 C CA . GLN A 1 383 ? -61.035 11.203 86.721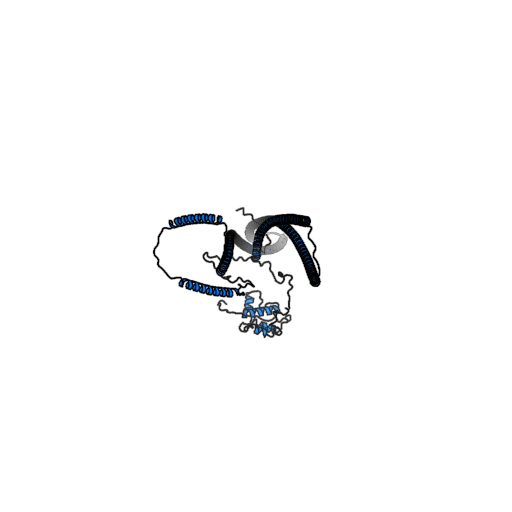 1.00 75.06 383 GLN A CA 1
ATOM 3086 C C . GLN A 1 383 ? -61.402 10.428 87.994 1.00 75.06 383 GLN A C 1
ATOM 3088 O O . GLN A 1 383 ? -62.226 10.888 88.784 1.00 75.06 383 GLN A O 1
ATOM 3093 N N . MET A 1 384 ? -60.742 9.294 88.242 1.00 70.44 384 MET A N 1
ATOM 3094 C CA . MET A 1 384 ? -60.963 8.505 89.458 1.00 70.44 384 MET A CA 1
ATOM 3095 C C . MET A 1 384 ? -60.540 9.255 90.729 1.00 70.44 384 MET A C 1
ATOM 3097 O O . MET A 1 384 ? -61.236 9.193 91.744 1.00 70.44 384 MET A O 1
ATOM 3101 N N . GLN A 1 385 ? -59.435 10.006 90.694 1.00 71.25 385 GLN A N 1
ATOM 3102 C CA . GLN A 1 385 ? -59.019 10.850 91.819 1.00 71.25 385 GLN A CA 1
ATOM 3103 C C . GLN A 1 385 ? -60.047 11.951 92.111 1.00 71.25 385 GLN A C 1
ATOM 3105 O O . GLN A 1 385 ? -60.408 12.142 93.271 1.00 71.25 385 GLN A O 1
ATOM 3110 N N . GLU A 1 386 ? -60.593 12.608 91.084 1.00 72.56 386 GLU A N 1
ATOM 3111 C CA . GLU A 1 386 ? -61.660 13.602 91.247 1.00 72.56 386 GLU A CA 1
ATOM 3112 C C . GLU A 1 386 ? -62.947 13.004 91.833 1.00 72.56 386 GLU A C 1
ATOM 3114 O O . GLU A 1 386 ? -63.603 13.648 92.655 1.00 72.56 386 GLU A O 1
ATOM 3119 N N . GLU A 1 387 ? -63.325 11.778 91.456 1.00 68.69 387 GLU A N 1
ATOM 3120 C CA . GLU A 1 387 ? -64.466 11.086 92.071 1.00 68.69 387 GLU A CA 1
ATOM 3121 C C . GLU A 1 387 ? -64.206 10.721 93.536 1.00 68.69 387 GLU A C 1
ATOM 3123 O O . GLU A 1 387 ? -65.068 10.941 94.391 1.00 68.69 387 GLU A O 1
ATOM 3128 N N . THR A 1 388 ? -63.004 10.240 93.858 1.00 60.16 388 THR A N 1
ATOM 3129 C CA . THR A 1 388 ? -62.630 9.925 95.246 1.00 60.16 388 THR A CA 1
ATOM 3130 C C . THR A 1 388 ? -62.603 11.180 96.128 1.00 60.16 388 THR A C 1
ATOM 3132 O O . THR A 1 388 ? -63.052 11.136 97.274 1.00 60.16 388 THR A O 1
ATOM 3135 N N . GLU A 1 389 ? -62.142 12.320 95.603 1.00 61.59 389 GLU A N 1
ATOM 3136 C CA . GLU A 1 389 ? -62.127 13.610 96.310 1.00 61.59 389 GLU A CA 1
ATOM 3137 C C . GLU A 1 389 ? -63.559 14.139 96.547 1.00 61.59 389 GLU A C 1
ATOM 3139 O O . GLU A 1 389 ? -63.877 14.617 97.641 1.00 61.59 389 GLU A O 1
ATOM 3144 N N . LYS A 1 390 ? -64.467 13.957 95.572 1.00 62.88 390 LYS A N 1
ATOM 3145 C CA . LYS A 1 390 ? -65.909 14.259 95.709 1.00 62.88 390 LYS A CA 1
ATOM 3146 C C . LYS A 1 390 ? -66.593 13.390 96.771 1.00 62.88 390 LYS A C 1
ATOM 3148 O O . LYS A 1 390 ? -67.485 13.869 97.472 1.00 62.88 390 LYS A O 1
ATOM 3153 N N . ILE A 1 391 ? -66.184 12.127 96.914 1.00 58.50 391 ILE A N 1
ATOM 3154 C CA . ILE A 1 391 ? -66.678 11.226 97.969 1.00 58.50 391 ILE A CA 1
ATOM 3155 C C . ILE A 1 391 ? -66.102 11.628 99.335 1.00 58.50 391 ILE A C 1
ATOM 3157 O O . ILE A 1 391 ? -66.842 11.676 100.319 1.00 58.50 391 ILE A O 1
ATOM 3161 N N . ARG A 1 392 ? -64.817 12.001 99.403 1.00 54.59 392 ARG A N 1
ATOM 3162 C CA . ARG A 1 392 ? -64.150 12.437 100.642 1.00 54.59 392 ARG A CA 1
ATOM 3163 C C . ARG A 1 392 ? -64.776 13.715 101.218 1.00 54.59 392 ARG A C 1
ATOM 3165 O O . ARG A 1 392 ? -64.959 13.808 102.429 1.00 54.59 392 ARG A O 1
ATOM 3172 N N . GLN A 1 393 ? -65.204 14.650 100.367 1.00 52.06 393 GLN A N 1
ATOM 3173 C CA . GLN A 1 393 ? -65.918 15.866 100.788 1.00 52.06 393 GLN A CA 1
ATOM 3174 C C . GLN A 1 393 ? -67.341 15.613 101.326 1.00 52.06 393 GLN A C 1
ATOM 3176 O O . GLN A 1 393 ? -67.885 16.475 102.013 1.00 52.06 393 GLN A O 1
ATOM 3181 N N . ARG A 1 394 ? -67.946 14.438 101.087 1.00 50.25 394 ARG A N 1
ATOM 3182 C CA . ARG A 1 394 ? -69.265 14.068 101.646 1.00 50.25 394 ARG A CA 1
ATOM 3183 C C . ARG A 1 394 ? -69.209 13.456 103.051 1.00 50.25 394 ARG A C 1
ATOM 3185 O O . ARG A 1 394 ? -70.264 13.218 103.630 1.00 50.25 394 ARG A O 1
ATOM 3192 N N . SER A 1 395 ? -68.023 13.218 103.615 1.00 45.41 395 SER A N 1
ATOM 3193 C CA . SER A 1 395 ? -67.855 12.466 104.868 1.00 45.41 395 SER A CA 1
ATOM 3194 C C . SER A 1 395 ? -67.258 13.297 106.015 1.00 45.41 395 SER A C 1
ATOM 3196 O O . SER A 1 395 ? -66.298 12.875 106.659 1.00 45.41 395 SER A O 1
ATOM 3198 N N . LEU A 1 396 ? -67.836 14.466 106.309 1.00 42.72 396 LEU A N 1
ATOM 3199 C CA . LEU A 1 396 ? -67.605 15.180 107.573 1.00 42.72 396 LEU A CA 1
ATOM 3200 C C . LEU A 1 396 ? -68.932 15.370 108.323 1.00 42.72 396 LEU A C 1
ATOM 3202 O O . LEU A 1 396 ? -69.680 16.304 108.047 1.00 42.72 396 LEU A O 1
ATOM 3206 N N . GLY A 1 397 ? -69.209 14.479 109.283 1.00 38.50 397 GLY A N 1
ATOM 3207 C CA . GLY A 1 397 ? -70.324 14.616 110.225 1.00 38.50 397 GLY A CA 1
ATOM 3208 C C . GLY A 1 397 ? -70.565 13.396 111.131 1.00 38.50 397 GLY A C 1
ATOM 3209 O O . GLY A 1 397 ? -71.125 12.407 110.680 1.00 38.50 397 GLY A O 1
ATOM 3210 N N . ASN A 1 398 ? -70.224 13.567 112.416 1.00 37.84 398 ASN A N 1
ATOM 3211 C CA . ASN A 1 398 ? -70.717 12.908 113.645 1.00 37.84 398 ASN A CA 1
ATOM 3212 C C . ASN A 1 398 ? -70.302 11.471 114.059 1.00 37.84 398 ASN A C 1
ATOM 3214 O O . ASN A 1 398 ? -70.799 10.472 113.558 1.00 37.84 398 ASN A O 1
ATOM 3218 N N . ASP A 1 399 ? -69.467 11.473 115.109 1.00 36.53 399 ASP A N 1
ATOM 3219 C CA . ASP A 1 399 ? -69.548 10.846 116.447 1.00 36.53 399 ASP A CA 1
ATOM 3220 C C . ASP A 1 399 ? -69.635 9.323 116.707 1.00 36.53 399 ASP A C 1
ATOM 3222 O O . ASP A 1 399 ? -70.246 8.530 115.998 1.00 36.53 399 ASP A O 1
ATOM 3226 N N . VAL A 1 400 ? -68.952 8.944 117.795 1.00 51.22 400 VAL A N 1
ATOM 3227 C CA . VAL A 1 400 ? -68.213 7.688 118.022 1.00 51.22 400 VAL A CA 1
ATOM 3228 C C . VAL A 1 400 ? -68.962 6.686 118.920 1.00 51.22 400 VAL A C 1
ATOM 3230 O O . VAL A 1 400 ? -69.801 7.047 119.737 1.00 51.22 400 VAL A O 1
ATOM 3233 N N . SER A 1 401 ? -68.492 5.430 118.874 1.00 49.06 401 SER A N 1
ATOM 3234 C CA . SER A 1 401 ? -68.285 4.573 120.064 1.00 49.06 401 SER A CA 1
ATOM 3235 C C . SER A 1 401 ? -69.203 3.353 120.231 1.00 49.06 401 SER A C 1
ATOM 3237 O O . SER A 1 401 ? -69.961 3.238 121.185 1.00 49.06 401 SER A O 1
ATOM 3239 N N . ALA A 1 402 ? -69.077 2.396 119.305 1.00 45.91 402 ALA A N 1
ATOM 3240 C CA . ALA A 1 402 ? -69.281 0.952 119.550 1.00 45.91 402 ALA A CA 1
ATOM 3241 C C . ALA A 1 402 ? -68.716 0.098 118.393 1.00 45.91 402 ALA A C 1
ATOM 3243 O O . ALA A 1 402 ? -68.279 -1.029 118.597 1.00 45.91 402 ALA A O 1
ATOM 3244 N N . ASN A 1 403 ? -68.617 0.678 117.191 1.00 49.69 403 ASN A N 1
ATOM 3245 C CA . ASN A 1 403 ? -68.015 0.058 116.003 1.00 49.69 403 ASN A CA 1
ATOM 3246 C C . ASN A 1 403 ? -66.481 0.154 115.932 1.00 49.69 403 ASN A C 1
ATOM 3248 O O . ASN A 1 403 ? -65.888 -0.356 114.986 1.00 49.69 403 ASN A O 1
ATOM 3252 N N . HIS A 1 404 ? -65.817 0.786 116.907 1.00 53.34 404 HIS A N 1
ATOM 3253 C CA . HIS A 1 404 ? -64.382 1.072 116.823 1.00 53.34 404 HIS A CA 1
ATOM 3254 C C . HIS A 1 404 ? -63.534 -0.208 116.763 1.00 53.34 404 HIS A C 1
ATOM 3256 O O . HIS A 1 404 ? -62.543 -0.222 116.055 1.00 53.34 404 HIS A O 1
ATOM 3262 N N . ALA A 1 405 ? -63.910 -1.304 117.428 1.00 55.28 405 ALA A N 1
ATOM 3263 C CA . ALA A 1 405 ? -63.100 -2.528 117.415 1.00 55.28 405 ALA A CA 1
ATOM 3264 C C . ALA A 1 405 ? -63.132 -3.267 116.058 1.00 55.28 405 ALA A C 1
ATOM 3266 O O . ALA A 1 405 ? -62.078 -3.637 115.544 1.00 55.28 405 ALA A O 1
ATOM 3267 N N . LEU A 1 406 ? -64.315 -3.420 115.445 1.00 57.84 406 LEU A N 1
ATOM 3268 C CA . LEU A 1 406 ? -64.471 -4.010 114.105 1.00 57.84 406 LEU A CA 1
ATOM 3269 C C . LEU A 1 406 ? -63.942 -3.076 113.010 1.00 57.84 406 LEU A C 1
ATOM 3271 O O . LEU A 1 406 ? -63.265 -3.533 112.095 1.00 57.84 406 LEU A O 1
ATOM 3275 N N . ALA A 1 407 ? -64.164 -1.764 113.143 1.00 61.44 407 ALA A N 1
ATOM 3276 C CA . ALA A 1 407 ? -63.565 -0.771 112.258 1.00 61.44 407 ALA A CA 1
ATOM 3277 C C . ALA A 1 407 ? -62.034 -0.772 112.375 1.00 61.44 407 ALA A C 1
ATOM 3279 O O . ALA A 1 407 ? -61.363 -0.732 111.357 1.00 61.44 407 ALA A O 1
ATOM 3280 N N . THR A 1 408 ? -61.457 -0.897 113.576 1.00 63.25 408 THR A N 1
ATOM 3281 C CA . THR A 1 408 ? -60.001 -1.024 113.760 1.00 63.25 408 THR A CA 1
ATOM 3282 C C . THR A 1 408 ? -59.462 -2.303 113.120 1.00 63.25 408 THR A C 1
ATOM 3284 O O . THR A 1 408 ? -58.389 -2.270 112.525 1.00 63.25 408 THR A O 1
ATOM 3287 N N . GLN A 1 409 ? -60.186 -3.423 113.198 1.00 67.75 409 GLN A N 1
ATOM 3288 C CA . GLN A 1 409 ? -59.772 -4.678 112.565 1.00 67.75 409 GLN A CA 1
ATOM 3289 C C . GLN A 1 409 ? -59.828 -4.598 111.030 1.00 67.75 409 GLN A C 1
ATOM 3291 O O . GLN A 1 409 ? -58.875 -5.009 110.370 1.00 67.75 409 GLN A O 1
ATOM 3296 N N . GLU A 1 410 ? -60.884 -4.008 110.467 1.00 73.62 410 GLU A N 1
ATOM 3297 C CA . GLU A 1 410 ? -61.019 -3.790 109.021 1.00 73.62 410 GLU A CA 1
ATOM 3298 C C . GLU A 1 410 ? -60.008 -2.750 108.510 1.00 73.62 410 GLU A C 1
ATOM 3300 O O . GLU A 1 410 ? -59.377 -2.951 107.476 1.00 73.62 410 GLU A O 1
ATOM 3305 N N . ILE A 1 411 ? -59.752 -1.685 109.278 1.00 73.94 411 ILE A N 1
ATOM 3306 C CA . ILE A 1 411 ? -58.693 -0.703 109.005 1.00 73.94 411 ILE A CA 1
ATOM 3307 C C . ILE A 1 411 ? -57.320 -1.380 109.013 1.00 73.94 411 ILE A C 1
ATOM 3309 O O . ILE A 1 411 ? -56.501 -1.087 108.150 1.00 73.94 411 ILE A O 1
ATOM 3313 N N . ASN A 1 412 ? -57.050 -2.293 109.949 1.00 74.00 412 ASN A N 1
ATOM 3314 C CA . ASN A 1 412 ? -55.777 -3.015 109.992 1.00 74.00 412 ASN A CA 1
ATOM 3315 C C . ASN A 1 412 ? -55.630 -4.002 108.825 1.00 74.00 412 ASN A C 1
ATOM 3317 O O . ASN A 1 412 ? -54.540 -4.125 108.272 1.00 74.00 412 ASN A O 1
ATOM 3321 N N . ARG A 1 413 ? -56.715 -4.662 108.406 1.00 82.19 413 ARG A N 1
ATOM 3322 C CA . ARG A 1 413 ? -56.722 -5.523 107.216 1.00 82.19 413 ARG A CA 1
ATOM 3323 C C . ARG A 1 413 ? -56.483 -4.714 105.939 1.00 82.19 413 ARG A C 1
ATOM 3325 O O . ARG A 1 413 ? -55.617 -5.080 105.153 1.00 82.19 413 ARG A O 1
ATOM 3332 N N . LEU A 1 414 ? -57.211 -3.612 105.752 1.00 79.38 414 LEU A N 1
ATOM 3333 C CA . LEU A 1 414 ? -57.041 -2.722 104.601 1.00 79.38 414 LEU A CA 1
ATOM 3334 C C . LEU A 1 414 ? -55.651 -2.081 104.592 1.00 79.38 414 LEU A C 1
ATOM 3336 O O . LEU A 1 414 ? -55.057 -1.960 103.530 1.00 79.38 414 LEU A O 1
ATOM 3340 N N . LYS A 1 415 ? -55.086 -1.742 105.758 1.00 76.19 415 LYS A N 1
ATOM 3341 C CA . LYS A 1 415 ? -53.686 -1.303 105.868 1.00 76.19 415 LYS A CA 1
ATOM 3342 C C . LYS A 1 415 ? -52.711 -2.378 105.395 1.00 76.19 415 LYS A C 1
ATOM 3344 O O . LYS A 1 415 ? -51.848 -2.063 104.592 1.00 76.19 415 LYS A O 1
ATOM 3349 N N . ALA A 1 416 ? -52.879 -3.628 105.826 1.00 78.00 416 ALA A N 1
ATOM 3350 C CA . ALA A 1 416 ? -52.026 -4.729 105.374 1.00 78.00 416 ALA A CA 1
ATOM 3351 C C . ALA A 1 416 ? -52.175 -5.011 103.865 1.00 78.00 416 ALA A C 1
ATOM 3353 O O . ALA A 1 416 ? -51.214 -5.387 103.199 1.00 78.00 416 ALA A O 1
ATOM 3354 N N . GLU A 1 417 ? -53.374 -4.827 103.309 1.00 82.62 417 GLU A N 1
ATOM 3355 C CA . GLU A 1 417 ? -53.640 -4.995 101.877 1.00 82.62 417 GLU A CA 1
ATOM 3356 C C . GLU A 1 417 ? -53.049 -3.850 101.039 1.00 82.62 417 GLU A C 1
ATOM 3358 O O . GLU A 1 417 ? -52.433 -4.109 100.005 1.00 82.62 417 GLU A O 1
ATOM 3363 N N . VAL A 1 418 ? -53.146 -2.605 101.519 1.00 79.00 418 VAL A N 1
ATOM 3364 C CA . VAL A 1 418 ? -52.480 -1.434 100.924 1.00 79.00 418 VAL A CA 1
ATOM 3365 C C . VAL A 1 418 ? -50.963 -1.584 100.985 1.00 79.00 418 VAL A C 1
ATOM 3367 O O . VAL A 1 418 ? -50.309 -1.391 99.970 1.00 79.00 418 VAL A O 1
ATOM 3370 N N . GLU A 1 419 ? -50.408 -2.008 102.119 1.00 82.00 419 GLU A N 1
ATOM 3371 C CA . GLU A 1 419 ? -48.967 -2.222 102.290 1.00 82.00 419 GLU A CA 1
ATOM 3372 C C . GLU A 1 419 ? -48.456 -3.338 101.361 1.00 82.00 419 GLU A C 1
ATOM 3374 O O . GLU A 1 419 ? -47.419 -3.206 100.714 1.00 82.00 419 GLU A O 1
ATOM 3379 N N . LYS A 1 420 ? -49.233 -4.415 101.185 1.00 86.50 420 LYS A N 1
ATOM 3380 C CA . LYS A 1 420 ? -48.922 -5.475 100.215 1.00 86.50 420 LYS A CA 1
ATOM 3381 C C . LYS A 1 420 ? -48.952 -4.973 98.766 1.00 86.50 420 LYS A C 1
ATOM 3383 O O . LYS A 1 420 ? -48.076 -5.340 97.981 1.00 86.50 420 LYS A O 1
ATOM 3388 N N . LEU A 1 421 ? -49.949 -4.167 98.401 1.00 87.00 421 LEU A N 1
ATOM 3389 C CA . LEU A 1 421 ? -50.043 -3.567 97.068 1.00 87.00 421 LEU A CA 1
ATOM 3390 C C . LEU A 1 421 ? -48.932 -2.537 96.829 1.00 87.00 421 LEU A C 1
ATOM 3392 O O . LEU A 1 421 ? -48.391 -2.493 95.728 1.00 87.00 421 LEU A O 1
ATOM 3396 N N . GLU A 1 422 ? -48.538 -1.768 97.846 1.00 83.38 422 GLU A N 1
ATOM 3397 C CA . GLU A 1 422 ? -47.388 -0.861 97.789 1.00 83.38 422 GLU A CA 1
ATOM 3398 C C . GLU A 1 422 ? -46.082 -1.621 97.559 1.00 83.38 422 GLU A C 1
ATOM 3400 O O . GLU A 1 422 ? -45.291 -1.214 96.708 1.00 83.38 422 GLU A O 1
ATOM 3405 N N . VAL A 1 423 ? -45.862 -2.749 98.246 1.00 86.88 423 VAL A N 1
ATOM 3406 C CA . VAL A 1 423 ? -44.683 -3.596 98.005 1.00 86.88 423 VAL A CA 1
ATOM 3407 C C . VAL A 1 423 ? -44.704 -4.161 96.586 1.00 86.88 423 VAL A C 1
ATOM 3409 O O . VAL A 1 423 ? -43.709 -4.031 95.880 1.00 86.88 423 VAL A O 1
ATOM 3412 N N . GLN A 1 424 ? -45.831 -4.706 96.115 1.00 85.50 424 GLN A N 1
ATOM 3413 C CA . GLN A 1 424 ? -45.932 -5.222 94.742 1.00 85.50 424 GLN A CA 1
ATOM 3414 C C . GLN A 1 424 ? -45.751 -4.135 93.677 1.00 85.50 424 GLN A C 1
ATOM 3416 O O . GLN A 1 424 ? -45.139 -4.383 92.636 1.00 85.50 424 GLN A O 1
ATOM 3421 N N . TYR A 1 425 ? -46.281 -2.933 93.902 1.00 85.12 425 TYR A N 1
ATOM 3422 C CA . TYR A 1 425 ? -46.099 -1.811 92.987 1.00 85.12 425 TYR A CA 1
ATOM 3423 C C . TYR A 1 425 ? -44.638 -1.352 92.968 1.00 85.12 425 TYR A C 1
ATOM 3425 O O . TYR A 1 425 ? -44.073 -1.175 91.890 1.00 85.12 425 TYR A O 1
ATOM 3433 N N . ASN A 1 426 ? -43.996 -1.244 94.136 1.00 84.81 426 ASN A N 1
ATOM 3434 C CA . ASN A 1 426 ? -42.575 -0.916 94.238 1.00 84.81 426 ASN A CA 1
ATOM 3435 C C . ASN A 1 426 ? -41.686 -1.990 93.599 1.00 84.81 426 ASN A C 1
ATOM 3437 O O . ASN A 1 426 ? -40.761 -1.645 92.866 1.00 84.81 426 ASN A O 1
ATOM 3441 N N . GLU A 1 427 ? -41.969 -3.277 93.799 1.00 86.81 427 GLU A N 1
ATOM 3442 C CA . GLU A 1 427 ? -41.238 -4.374 93.152 1.00 86.81 427 GLU A CA 1
ATOM 3443 C C . GLU A 1 427 ? -41.377 -4.318 91.626 1.00 86.81 427 GLU A C 1
ATOM 3445 O O . GLU A 1 427 ? -40.369 -4.362 90.920 1.00 86.81 427 GLU A O 1
ATOM 3450 N N . ASN A 1 428 ? -42.595 -4.135 91.105 1.00 87.69 428 ASN A N 1
ATOM 3451 C CA . ASN A 1 428 ? -42.828 -3.996 89.664 1.00 87.69 428 ASN A CA 1
ATOM 3452 C C . ASN A 1 428 ? -42.142 -2.753 89.083 1.00 87.69 428 ASN A C 1
ATOM 3454 O O . ASN A 1 428 ? -41.532 -2.831 88.015 1.00 87.69 428 ASN A O 1
ATOM 3458 N N . LEU A 1 429 ? -42.196 -1.617 89.783 1.00 87.12 429 LEU A N 1
ATOM 3459 C CA . LEU A 1 429 ? -41.527 -0.384 89.370 1.00 87.12 429 LEU A CA 1
ATOM 3460 C C . LEU A 1 429 ? -40.005 -0.568 89.331 1.00 87.12 429 LEU A C 1
ATOM 3462 O O . LEU A 1 429 ? -39.365 -0.184 88.353 1.00 87.12 429 LEU A O 1
ATOM 3466 N N . THR A 1 430 ? -39.437 -1.220 90.347 1.00 87.00 430 THR A N 1
ATOM 3467 C CA . THR A 1 430 ? -37.999 -1.518 90.424 1.00 87.00 430 THR A CA 1
ATOM 3468 C C . THR A 1 430 ? -37.580 -2.484 89.314 1.00 87.00 430 THR A C 1
ATOM 3470 O O . THR A 1 430 ? -36.540 -2.304 88.681 1.00 87.00 430 THR A O 1
ATOM 3473 N N . GLN A 1 431 ? -38.409 -3.487 89.011 1.00 88.25 431 GLN A N 1
ATOM 3474 C CA . GLN A 1 431 ? -38.143 -4.452 87.946 1.00 88.25 431 GLN A CA 1
ATOM 3475 C C . GLN A 1 431 ? -38.201 -3.802 86.553 1.00 88.25 431 GLN A C 1
ATOM 3477 O O . GLN A 1 431 ? -37.341 -4.074 85.714 1.00 88.25 431 GLN A O 1
ATOM 3482 N N . GLN A 1 432 ? -39.160 -2.900 86.318 1.00 88.38 432 GLN A N 1
ATOM 3483 C CA . GLN A 1 432 ? -39.245 -2.108 85.085 1.00 88.38 432 GLN A CA 1
ATOM 3484 C C . GLN A 1 432 ? -38.065 -1.139 84.946 1.00 88.38 432 GLN A C 1
ATOM 3486 O O . GLN A 1 432 ? -37.437 -1.083 83.891 1.00 88.38 432 GLN A O 1
ATOM 3491 N N . GLN A 1 433 ? -37.684 -0.444 86.023 1.00 88.50 433 GLN A N 1
ATOM 3492 C CA . GLN A 1 433 ? -36.473 0.383 86.042 1.00 88.50 433 GLN A CA 1
ATOM 3493 C C . GLN A 1 433 ? -35.210 -0.440 85.759 1.00 88.50 433 GLN A C 1
ATOM 3495 O O . GLN A 1 433 ? -34.317 0.032 85.056 1.00 88.50 433 GLN A O 1
ATOM 3500 N N . GLY A 1 434 ? -35.130 -1.675 86.259 1.00 88.31 434 GLY A N 1
ATOM 3501 C CA . GLY A 1 434 ? -34.038 -2.598 85.952 1.00 88.31 434 GLY A CA 1
ATOM 3502 C C . GLY A 1 434 ? -33.962 -2.950 84.465 1.00 88.31 434 GLY A C 1
ATOM 3503 O O . GLY A 1 434 ? -32.880 -2.898 83.881 1.00 88.31 434 GLY A O 1
ATOM 3504 N N . ARG A 1 435 ? -35.107 -3.242 83.832 1.00 89.88 435 ARG A N 1
ATOM 3505 C CA . ARG A 1 435 ? -35.186 -3.540 82.391 1.00 89.88 435 ARG A CA 1
ATOM 3506 C C . ARG A 1 435 ? -34.786 -2.344 81.531 1.00 89.88 435 ARG A C 1
ATOM 3508 O O . ARG A 1 435 ? -33.909 -2.497 80.689 1.00 89.88 435 ARG A O 1
ATOM 3515 N N . PHE A 1 436 ? -35.333 -1.157 81.799 1.00 90.75 436 PHE A N 1
ATOM 3516 C CA . PHE A 1 436 ? -34.963 0.049 81.052 1.00 90.75 436 PHE A CA 1
ATOM 3517 C C . PHE A 1 436 ? -33.485 0.413 81.216 1.00 90.75 436 PHE A C 1
ATOM 3519 O O . PHE A 1 436 ? -32.855 0.836 80.254 1.00 90.75 436 PHE A O 1
ATOM 3526 N N . ASN A 1 437 ? -32.896 0.212 82.401 1.00 90.19 437 ASN A N 1
ATOM 3527 C CA . ASN A 1 437 ? -31.461 0.434 82.597 1.00 90.19 437 ASN A CA 1
ATOM 3528 C C . ASN A 1 437 ? -30.592 -0.550 81.799 1.00 90.19 437 ASN A C 1
ATOM 3530 O O . ASN A 1 437 ? -29.548 -0.158 81.281 1.00 90.19 437 ASN A O 1
ATOM 3534 N N . LEU A 1 438 ? -30.999 -1.818 81.697 1.00 91.81 438 LEU A N 1
ATOM 3535 C CA . LEU A 1 438 ? -30.317 -2.815 80.864 1.00 91.81 438 LEU A CA 1
ATOM 3536 C C . LEU A 1 438 ? -30.409 -2.462 79.375 1.00 91.81 438 LEU A C 1
ATOM 3538 O O . LEU A 1 438 ? -29.407 -2.523 78.668 1.00 91.81 438 LEU A O 1
ATOM 3542 N N . GLU A 1 439 ? -31.587 -2.048 78.919 1.00 93.12 439 GLU A N 1
ATOM 3543 C CA . GLU A 1 439 ? -31.829 -1.667 77.528 1.00 93.12 439 GLU A CA 1
ATOM 3544 C C . GLU A 1 439 ? -31.077 -0.381 77.151 1.00 93.12 439 GLU A C 1
ATOM 3546 O O . GLU A 1 439 ? -30.408 -0.339 76.121 1.00 93.12 439 GLU A O 1
ATOM 3551 N N . LEU A 1 440 ? -31.060 0.623 78.038 1.00 88.25 440 LEU A N 1
ATOM 3552 C CA . LEU A 1 440 ? -30.240 1.829 77.883 1.00 88.25 440 LEU A CA 1
ATOM 3553 C C . LEU A 1 440 ? -28.748 1.505 77.786 1.00 88.25 440 LEU A C 1
ATOM 3555 O O . LEU A 1 440 ? -28.077 2.047 76.913 1.00 88.25 440 LEU A O 1
ATOM 3559 N N . ARG A 1 441 ? -28.227 0.609 78.636 1.00 92.69 441 ARG A N 1
ATOM 3560 C CA . ARG A 1 441 ? -26.820 0.177 78.551 1.00 92.69 441 ARG A CA 1
ATOM 3561 C C . ARG A 1 441 ? -26.524 -0.538 77.237 1.00 92.69 441 ARG A C 1
ATOM 3563 O O . ARG A 1 441 ? -25.520 -0.232 76.605 1.00 92.69 441 ARG A O 1
ATOM 3570 N N . SER A 1 442 ? -27.409 -1.435 76.801 1.00 92.38 442 SER A N 1
ATOM 3571 C CA . SER A 1 442 ? -27.249 -2.135 75.522 1.00 92.38 442 SER A CA 1
ATOM 3572 C C . SER A 1 442 ? -27.261 -1.169 74.335 1.00 92.38 442 SER A C 1
ATOM 3574 O O . SER A 1 442 ? -26.478 -1.344 73.406 1.00 92.38 442 SER A O 1
ATOM 3576 N N . LEU A 1 443 ? -28.135 -0.158 74.343 1.00 91.56 443 LEU A N 1
ATOM 3577 C CA . LEU A 1 443 ? -28.187 0.860 73.291 1.00 91.56 443 LEU A CA 1
ATOM 3578 C C . LEU A 1 443 ? -26.954 1.770 73.319 1.00 91.56 443 LEU A C 1
ATOM 3580 O O . LEU A 1 443 ? -26.444 2.129 72.262 1.00 91.56 443 LEU A O 1
ATOM 3584 N N . GLN A 1 444 ? -26.440 2.106 74.505 1.00 93.44 444 GLN A N 1
ATOM 3585 C CA . GLN A 1 444 ? -25.193 2.862 74.658 1.00 93.44 444 GLN A CA 1
ATOM 3586 C C . GLN A 1 444 ? -23.982 2.090 74.117 1.00 93.44 444 GLN A C 1
ATOM 3588 O O . GLN A 1 444 ? -23.167 2.674 73.407 1.00 93.44 444 GLN A O 1
ATOM 3593 N N . GLU A 1 445 ? -23.876 0.787 74.393 1.00 93.31 445 GLU A N 1
ATOM 3594 C CA . GLU A 1 445 ? -22.822 -0.065 73.822 1.00 93.31 445 GLU A CA 1
ATOM 3595 C C . GLU A 1 445 ? -22.933 -0.170 72.299 1.00 93.31 445 GLU A C 1
ATOM 3597 O O . GLU A 1 445 ? -21.934 0.002 71.603 1.00 93.31 445 GLU A O 1
ATOM 3602 N N . GLN A 1 446 ? -24.140 -0.381 71.763 1.00 91.81 446 GLN A N 1
ATOM 3603 C CA . GLN A 1 446 ? -24.358 -0.430 70.313 1.00 91.81 446 GLN A CA 1
ATOM 3604 C C . GLN A 1 446 ? -24.028 0.901 69.631 1.00 91.81 446 GLN A C 1
ATOM 3606 O O . GLN A 1 446 ? -23.435 0.900 68.553 1.00 91.81 446 GLN A O 1
ATOM 3611 N N . LEU A 1 447 ? -24.371 2.032 70.257 1.00 90.62 447 LEU A N 1
ATOM 3612 C CA . LEU A 1 447 ? -24.022 3.357 69.753 1.00 90.62 447 LEU A CA 1
ATOM 3613 C C . LEU A 1 447 ? -22.502 3.552 69.736 1.00 90.62 447 LEU A C 1
ATOM 3615 O O . LEU A 1 447 ? -21.960 3.956 68.713 1.00 90.62 447 LEU A O 1
ATOM 3619 N N . HIS A 1 448 ? -21.810 3.192 70.818 1.00 94.12 448 HIS A N 1
ATOM 3620 C CA . HIS A 1 448 ? -20.352 3.291 70.888 1.00 94.12 448 HIS A CA 1
ATOM 3621 C C . HIS A 1 448 ? -19.655 2.397 69.847 1.00 94.12 448 HIS A C 1
ATOM 3623 O O . HIS A 1 448 ? -18.689 2.798 69.192 1.00 94.12 448 HIS A O 1
ATOM 3629 N N . GLU A 1 449 ? -20.167 1.184 69.634 1.00 93.25 449 GLU A N 1
ATOM 3630 C CA . GLU A 1 449 ? -19.648 0.269 68.616 1.00 93.25 449 GLU A CA 1
ATOM 3631 C C . GLU A 1 449 ? -19.930 0.775 67.185 1.00 93.25 449 GLU A C 1
ATOM 3633 O O . GLU A 1 449 ? -19.113 0.612 66.276 1.00 93.25 449 GLU A O 1
ATOM 3638 N N . ALA A 1 450 ? -21.069 1.435 66.964 1.00 89.62 450 ALA A N 1
ATOM 3639 C CA . ALA A 1 450 ? -21.379 2.088 65.695 1.00 89.62 450 ALA A CA 1
ATOM 3640 C C . ALA A 1 450 ? -20.491 3.321 65.448 1.00 89.62 450 ALA A C 1
ATOM 3642 O O . ALA A 1 450 ? -20.006 3.506 64.331 1.00 89.62 450 ALA A O 1
ATOM 3643 N N . GLU A 1 451 ? -20.229 4.134 66.474 1.00 92.19 451 GLU A N 1
ATOM 3644 C CA . GLU A 1 451 ? -19.343 5.302 66.403 1.00 92.19 451 GLU A CA 1
ATOM 3645 C C . GLU A 1 451 ? -17.901 4.899 66.080 1.00 92.19 451 GLU A C 1
ATOM 3647 O O . GLU A 1 451 ? -17.293 5.464 65.170 1.00 92.19 451 GLU A O 1
ATOM 3652 N N . THR A 1 452 ? -17.376 3.868 66.744 1.00 94.50 452 THR A N 1
ATOM 3653 C CA . THR A 1 452 ? -16.028 3.342 66.469 1.00 94.50 452 THR A CA 1
ATOM 3654 C C . THR A 1 452 ? -15.909 2.745 65.064 1.00 94.50 452 THR A C 1
ATOM 3656 O O . THR A 1 452 ? -14.916 2.993 64.376 1.00 94.50 452 THR A O 1
ATOM 3659 N N . ARG A 1 453 ? -16.932 2.021 64.579 1.00 93.38 453 ARG A N 1
ATOM 3660 C CA . ARG A 1 453 ? -16.987 1.559 63.177 1.00 93.38 453 ARG A CA 1
ATOM 3661 C C . ARG A 1 453 ? -17.039 2.725 62.189 1.00 93.38 453 ARG A C 1
ATOM 3663 O O . ARG A 1 453 ? -16.338 2.683 61.179 1.00 93.38 453 ARG A O 1
ATOM 3670 N N . ARG A 1 454 ? -17.828 3.767 62.477 1.00 92.00 454 ARG A N 1
ATOM 3671 C CA . ARG A 1 454 ? -17.913 4.979 61.648 1.00 92.00 454 ARG A CA 1
ATOM 3672 C C . ARG A 1 454 ? -16.546 5.645 61.523 1.00 92.00 454 ARG A C 1
ATOM 3674 O O . ARG A 1 454 ? -16.127 5.920 60.407 1.00 92.00 454 ARG A O 1
ATOM 3681 N N . GLU A 1 455 ? -15.831 5.837 62.631 1.00 93.75 455 GLU A N 1
ATOM 3682 C CA . GLU A 1 455 ? -14.483 6.420 62.613 1.00 93.75 455 GLU A CA 1
ATOM 3683 C C . GLU A 1 455 ? -13.480 5.587 61.808 1.00 93.75 455 GLU A C 1
ATOM 3685 O O . GLU A 1 455 ? -12.604 6.139 61.143 1.00 93.75 455 GLU A O 1
ATOM 3690 N N . LEU A 1 456 ? -13.574 4.256 61.869 1.00 94.56 456 LEU A N 1
ATOM 3691 C CA . LEU A 1 456 ? -12.682 3.379 61.115 1.00 94.56 456 LEU A CA 1
ATOM 3692 C C . LEU A 1 456 ? -12.908 3.524 59.604 1.00 94.56 456 LEU A C 1
ATOM 3694 O O . LEU A 1 456 ? -11.951 3.741 58.863 1.00 94.56 456 LEU A O 1
ATOM 3698 N N . LEU A 1 457 ? -14.173 3.497 59.173 1.00 91.19 457 LEU A N 1
ATOM 3699 C CA . LEU A 1 457 ? -14.553 3.725 57.777 1.00 91.19 457 LEU A CA 1
ATOM 3700 C C . LEU A 1 457 ? -14.160 5.130 57.305 1.00 91.19 457 LEU A C 1
ATOM 3702 O O . LEU A 1 457 ? -13.695 5.296 56.182 1.00 91.19 457 LEU A O 1
ATOM 3706 N N . GLU A 1 458 ? -14.290 6.141 58.164 1.00 91.12 458 GLU A N 1
ATOM 3707 C CA . GLU A 1 458 ? -13.897 7.520 57.860 1.00 91.12 458 GLU A CA 1
ATOM 3708 C C . GLU A 1 458 ? -12.380 7.625 57.600 1.00 91.12 458 GLU A C 1
ATOM 3710 O O . GLU A 1 458 ? -11.959 8.270 56.637 1.00 91.12 458 GLU A O 1
ATOM 3715 N N . ARG A 1 459 ? -11.550 6.900 58.370 1.00 94.75 459 ARG A N 1
ATOM 3716 C CA . ARG A 1 459 ? -10.100 6.790 58.113 1.00 94.75 459 ARG A CA 1
ATOM 3717 C C . ARG A 1 459 ? -9.782 6.030 56.823 1.00 94.75 459 ARG A C 1
ATOM 3719 O O . ARG A 1 459 ? -8.878 6.436 56.097 1.00 94.75 459 ARG A O 1
ATOM 3726 N N . GLU A 1 460 ? -10.497 4.948 56.517 1.00 93.38 460 GLU A N 1
ATOM 3727 C CA . GLU A 1 460 ? -10.295 4.188 55.272 1.00 93.38 460 GLU A CA 1
ATOM 3728 C C . GLU A 1 460 ? -10.667 5.004 54.027 1.00 93.38 460 GLU A C 1
ATOM 3730 O O . GLU A 1 460 ? -9.931 5.007 53.035 1.00 93.38 460 GLU A O 1
ATOM 3735 N N . VAL A 1 461 ? -11.770 5.753 54.087 1.00 90.38 461 VAL A N 1
ATOM 3736 C CA . VAL A 1 461 ? -12.168 6.689 53.027 1.00 90.38 461 VAL A CA 1
ATOM 3737 C C . VAL A 1 461 ? -11.104 7.773 52.842 1.00 90.38 461 VAL A C 1
ATOM 3739 O O . VAL A 1 461 ? -10.725 8.071 51.711 1.00 90.38 461 VAL A O 1
ATOM 3742 N N . GLN A 1 462 ? -10.557 8.317 53.930 1.00 92.81 462 GLN A N 1
ATOM 3743 C CA . GLN A 1 462 ? -9.494 9.319 53.848 1.00 92.81 462 GLN A CA 1
ATOM 3744 C C . GLN A 1 462 ? -8.216 8.755 53.198 1.00 92.81 462 GLN A C 1
ATOM 3746 O O . GLN A 1 462 ? -7.681 9.353 52.267 1.00 92.81 462 GLN A O 1
ATOM 3751 N N . LEU A 1 463 ? -7.778 7.560 53.604 1.00 94.44 463 LEU A N 1
ATOM 3752 C CA . LEU A 1 463 ? -6.609 6.879 53.029 1.00 94.44 463 LEU A CA 1
ATOM 3753 C C . LEU A 1 463 ? -6.786 6.528 51.548 1.00 94.44 463 LEU A C 1
ATOM 3755 O O . LEU A 1 463 ? -5.845 6.626 50.761 1.00 94.44 463 LEU A O 1
ATOM 3759 N N . THR A 1 464 ? -7.976 6.079 51.150 1.00 89.88 464 THR A N 1
ATOM 3760 C CA . THR A 1 464 ? -8.261 5.764 49.740 1.00 89.88 464 THR A CA 1
ATOM 3761 C C . THR A 1 464 ? -8.309 7.022 48.882 1.00 89.88 464 THR A C 1
ATOM 3763 O O . THR A 1 464 ? -7.814 6.997 47.756 1.00 89.88 464 THR A O 1
ATOM 3766 N N . LYS A 1 465 ? -8.820 8.131 49.424 1.00 91.94 465 LYS A N 1
ATOM 3767 C CA . LYS A 1 465 ? -8.798 9.438 48.765 1.00 91.94 465 LYS A CA 1
ATOM 3768 C C . LYS A 1 465 ? -7.372 9.948 48.558 1.00 91.94 465 LYS A C 1
ATOM 3770 O O . LYS A 1 465 ? -7.025 10.305 47.440 1.00 91.94 465 LYS A O 1
ATOM 3775 N N . GLU A 1 466 ? -6.523 9.884 49.582 1.00 94.19 466 GLU A N 1
ATOM 3776 C CA . GLU A 1 466 ? -5.108 10.271 49.476 1.00 94.19 466 GLU A CA 1
ATOM 3777 C C . GLU A 1 466 ? -4.349 9.419 48.451 1.00 94.19 466 GLU A C 1
ATOM 3779 O O . GLU A 1 466 ? -3.569 9.946 47.662 1.00 94.19 466 GLU A O 1
ATOM 3784 N N . LYS A 1 467 ? -4.618 8.108 48.398 1.00 93.88 467 LYS A N 1
ATOM 3785 C CA . LYS A 1 467 ? -4.043 7.222 47.373 1.00 93.88 467 LYS A CA 1
ATOM 3786 C C . LYS A 1 467 ? -4.513 7.571 45.964 1.00 93.88 467 LYS A C 1
ATOM 3788 O O . LYS A 1 467 ? -3.711 7.524 45.037 1.00 93.88 467 LYS A O 1
ATOM 3793 N N . LEU A 1 468 ? -5.792 7.907 45.796 1.00 89.75 468 LEU A N 1
ATOM 3794 C CA . LEU A 1 468 ? -6.333 8.331 44.507 1.00 89.75 468 LEU A CA 1
ATOM 3795 C C . LEU A 1 468 ? -5.704 9.652 44.051 1.00 89.75 468 LEU A C 1
ATOM 3797 O O . LEU A 1 468 ? -5.345 9.780 42.884 1.00 89.75 468 LEU A O 1
ATOM 3801 N N . ASP A 1 469 ? -5.558 10.614 44.960 1.00 91.25 469 ASP A N 1
ATOM 3802 C CA . ASP A 1 469 ? -4.955 11.911 44.654 1.00 91.25 469 ASP A CA 1
ATOM 3803 C C . ASP A 1 469 ? -3.456 11.771 44.337 1.00 91.25 469 ASP A C 1
ATOM 3805 O O . ASP A 1 469 ? -2.979 12.383 43.383 1.00 91.25 469 ASP A O 1
ATOM 3809 N N . ALA A 1 470 ? -2.733 10.894 45.044 1.00 93.50 470 ALA A N 1
ATOM 3810 C CA . ALA A 1 470 ? -1.341 10.564 44.732 1.00 93.50 470 ALA A CA 1
ATOM 3811 C C . ALA A 1 470 ? -1.193 9.908 43.348 1.00 93.50 470 ALA A C 1
ATOM 3813 O O . ALA A 1 470 ? -0.377 10.357 42.548 1.00 93.50 470 ALA A O 1
ATOM 3814 N N . ALA A 1 471 ? -2.025 8.909 43.030 1.00 89.25 471 ALA A N 1
ATOM 3815 C CA . ALA A 1 471 ? -2.000 8.242 41.726 1.00 89.25 471 ALA A CA 1
ATOM 3816 C C . ALA A 1 471 ? -2.381 9.191 40.577 1.00 89.25 471 ALA A C 1
ATOM 3818 O O . ALA A 1 471 ? -1.830 9.104 39.484 1.00 89.25 471 ALA A O 1
ATOM 3819 N N . ARG A 1 472 ? -3.316 10.123 40.814 1.00 91.44 472 ARG A N 1
ATOM 3820 C CA . ARG A 1 472 ? -3.656 11.173 39.843 1.00 91.44 472 ARG A CA 1
ATOM 3821 C C . ARG A 1 472 ? -2.484 12.111 39.597 1.00 91.44 472 ARG A C 1
ATOM 3823 O O . ARG A 1 472 ? -2.238 12.448 38.446 1.00 91.44 472 ARG A O 1
ATOM 3830 N N . LEU A 1 473 ? -1.787 12.530 40.653 1.00 93.56 473 LEU A N 1
ATOM 3831 C CA . LEU A 1 473 ? -0.631 13.412 40.524 1.00 93.56 473 LEU A CA 1
ATOM 3832 C C . LEU A 1 473 ? 0.504 12.725 39.759 1.00 93.56 473 LEU A C 1
ATOM 3834 O O . LEU A 1 473 ? 1.045 13.334 38.847 1.00 93.56 473 LEU A O 1
ATOM 3838 N N . GLU A 1 474 ? 0.793 11.461 40.074 1.00 92.56 474 GLU A N 1
ATOM 3839 C CA . GLU A 1 474 ? 1.791 10.644 39.369 1.00 92.56 474 GLU A CA 1
ATOM 3840 C C . GLU A 1 474 ? 1.450 10.495 37.877 1.00 92.56 474 GLU A C 1
ATOM 3842 O O . GLU A 1 474 ? 2.290 10.722 37.012 1.00 92.56 474 GLU A O 1
ATOM 3847 N N . ASN A 1 475 ? 0.181 10.227 37.551 1.00 89.19 475 ASN A N 1
ATOM 3848 C CA . ASN A 1 475 ? -0.259 10.122 36.159 1.00 89.19 475 ASN A CA 1
ATOM 3849 C C . ASN A 1 475 ? -0.122 11.457 35.404 1.00 89.19 475 ASN A C 1
ATOM 3851 O O . ASN A 1 475 ? 0.306 11.482 34.252 1.00 89.19 475 ASN A O 1
ATOM 3855 N N . ILE A 1 476 ? -0.444 12.577 36.065 1.00 90.12 476 ILE A N 1
ATOM 3856 C CA . ILE A 1 476 ? -0.249 13.913 35.493 1.00 90.12 476 ILE A CA 1
ATOM 3857 C C . ILE A 1 476 ? 1.240 14.163 35.244 1.00 90.12 476 ILE A C 1
ATOM 3859 O O . ILE A 1 476 ? 1.589 14.557 34.133 1.00 90.12 476 ILE A O 1
ATOM 3863 N N . THR A 1 477 ? 2.120 13.881 36.208 1.00 92.19 477 THR A N 1
ATOM 3864 C CA . THR A 1 477 ? 3.565 14.088 36.034 1.00 92.19 477 THR A CA 1
ATOM 3865 C C . THR A 1 477 ? 4.145 13.220 34.921 1.00 92.19 477 THR A C 1
ATOM 3867 O O . THR A 1 477 ? 4.873 13.734 34.075 1.00 92.19 477 THR A O 1
ATOM 3870 N N . ASP A 1 478 ? 3.749 11.949 34.834 1.00 90.12 478 ASP A N 1
ATOM 3871 C CA . ASP A 1 478 ? 4.175 11.051 33.754 1.00 90.12 478 ASP A CA 1
ATOM 3872 C C . ASP A 1 478 ? 3.680 11.555 32.387 1.00 90.12 478 ASP A C 1
ATOM 3874 O O . ASP A 1 478 ? 4.402 11.539 31.383 1.00 90.12 478 ASP A O 1
ATOM 3878 N N . SER A 1 479 ? 2.444 12.060 32.331 1.00 83.81 479 SER A N 1
ATOM 3879 C CA . SER A 1 479 ? 1.890 12.651 31.111 1.00 83.81 479 SER A CA 1
ATOM 3880 C C . SER A 1 479 ? 2.632 13.932 30.698 1.00 83.81 479 SER A C 1
ATOM 3882 O O . SER A 1 479 ? 2.931 14.123 29.520 1.00 83.81 479 SER A O 1
ATOM 3884 N N . GLU A 1 480 ? 3.021 14.785 31.648 1.00 90.00 480 GLU A N 1
ATOM 3885 C CA . GLU A 1 480 ? 3.791 16.003 31.377 1.00 90.00 480 GLU A CA 1
ATOM 3886 C C . GLU A 1 480 ? 5.219 15.689 30.909 1.00 90.00 480 GLU A C 1
ATOM 3888 O O . GLU A 1 480 ? 5.721 16.326 29.975 1.00 90.00 480 GLU A O 1
ATOM 3893 N N . GLU A 1 481 ? 5.869 14.679 31.494 1.00 91.00 481 GLU A N 1
ATOM 3894 C CA . GLU A 1 481 ? 7.193 14.221 31.069 1.00 91.00 481 GLU A CA 1
ATOM 3895 C C . GLU A 1 481 ? 7.160 13.616 29.663 1.00 91.00 481 GLU A C 1
ATOM 3897 O O . GLU A 1 481 ? 8.007 13.944 28.823 1.00 91.00 481 GLU A O 1
ATOM 3902 N N . THR A 1 482 ? 6.154 12.792 29.357 1.00 88.75 482 THR A N 1
ATOM 3903 C CA . THR A 1 482 ? 5.991 12.227 28.009 1.00 88.75 482 THR A CA 1
ATOM 3904 C C . THR A 1 482 ? 5.719 13.314 26.970 1.00 88.75 482 THR A C 1
ATOM 3906 O O . THR A 1 482 ? 6.358 13.312 25.915 1.00 88.75 482 THR A O 1
ATOM 3909 N N . ILE A 1 483 ? 4.859 14.295 27.265 1.00 85.38 483 ILE A N 1
ATOM 3910 C CA . ILE A 1 483 ? 4.618 15.454 26.388 1.00 85.38 483 ILE A CA 1
ATOM 3911 C C . ILE A 1 483 ? 5.905 16.267 26.180 1.00 85.38 483 ILE A C 1
ATOM 3913 O O . ILE A 1 483 ? 6.218 16.661 25.049 1.00 85.38 483 ILE A O 1
ATOM 3917 N N . SER A 1 484 ? 6.678 16.492 27.244 1.00 89.50 484 SER A N 1
ATOM 3918 C CA . SER A 1 484 ? 7.939 17.239 27.184 1.00 89.50 484 SER A CA 1
ATOM 3919 C C . SER A 1 484 ? 8.984 16.525 26.324 1.00 89.50 484 SER A C 1
ATOM 3921 O O . SER A 1 484 ? 9.616 17.148 25.465 1.00 89.50 484 SER A O 1
ATOM 3923 N N . GLU A 1 485 ? 9.129 15.206 26.473 1.00 89.25 485 GLU A N 1
ATOM 3924 C CA . GLU A 1 485 ? 10.045 14.416 25.648 1.00 89.25 485 GLU A CA 1
ATOM 3925 C C . GLU A 1 485 ? 9.583 14.378 24.185 1.00 89.25 485 GLU A C 1
ATOM 3927 O O . GLU A 1 485 ? 10.397 14.587 23.285 1.00 89.25 485 GLU A O 1
ATOM 3932 N N . LEU A 1 486 ? 8.283 14.203 23.912 1.00 84.38 486 LEU A N 1
ATOM 3933 C CA . LEU A 1 486 ? 7.749 14.254 22.545 1.00 84.38 486 LEU A CA 1
ATOM 3934 C C . LEU A 1 486 ? 8.000 15.615 21.881 1.00 84.38 486 LEU A C 1
ATOM 3936 O O . LEU A 1 486 ? 8.356 15.645 20.701 1.00 84.38 486 LEU A O 1
ATOM 3940 N N . SER A 1 487 ? 7.872 16.711 22.632 1.00 84.12 487 SER A N 1
ATOM 3941 C CA . SER A 1 487 ? 8.156 18.071 22.156 1.00 84.12 487 SER A CA 1
ATOM 3942 C C . SER A 1 487 ? 9.640 18.257 21.832 1.00 84.12 487 SER A C 1
ATOM 3944 O O . SER A 1 487 ? 9.989 18.807 20.788 1.00 84.12 487 SER A O 1
ATOM 3946 N N . ARG A 1 488 ? 10.536 17.723 22.673 1.00 91.19 488 ARG A N 1
ATOM 3947 C CA . ARG A 1 488 ? 11.986 17.762 22.432 1.00 91.19 488 ARG A CA 1
ATOM 3948 C C . ARG A 1 488 ? 12.387 16.967 21.188 1.00 91.19 488 ARG A C 1
ATOM 3950 O O . ARG A 1 488 ? 13.241 17.422 20.429 1.00 91.19 488 ARG A O 1
ATOM 3957 N N . ARG A 1 489 ? 11.772 15.801 20.959 1.00 86.44 489 ARG A N 1
ATOM 3958 C CA . ARG A 1 489 ? 11.973 14.998 19.737 1.00 86.44 489 ARG A CA 1
ATOM 3959 C C . ARG A 1 489 ? 11.542 15.758 18.492 1.00 86.44 489 ARG A C 1
ATOM 3961 O O . ARG A 1 489 ? 12.313 15.872 17.546 1.00 86.44 489 ARG A O 1
ATOM 3968 N N . HIS A 1 490 ? 10.356 16.355 18.551 1.00 85.31 490 HIS A N 1
ATOM 3969 C CA . HIS A 1 490 ? 9.830 17.149 17.452 1.00 85.31 490 HIS A CA 1
ATOM 3970 C C . HIS A 1 490 ? 10.745 18.332 17.095 1.00 85.31 490 HIS A C 1
ATOM 3972 O O . HIS A 1 490 ? 11.033 18.549 15.920 1.00 85.31 490 HIS A O 1
ATOM 3978 N N . GLU A 1 491 ? 11.274 19.062 18.083 1.00 86.75 491 GLU A N 1
ATOM 3979 C CA . GLU A 1 491 ? 12.186 20.177 17.791 1.00 86.75 491 GLU A CA 1
ATOM 3980 C C . GLU A 1 491 ? 13.516 19.693 17.182 1.00 86.75 491 GLU A C 1
ATOM 3982 O O . GLU A 1 491 ? 14.051 20.342 16.284 1.00 86.75 491 GLU A O 1
ATOM 3987 N N . ARG A 1 492 ? 14.033 18.524 17.590 1.00 88.69 492 ARG A N 1
ATOM 3988 C CA . ARG A 1 492 ? 15.226 17.923 16.960 1.00 88.69 492 ARG A CA 1
ATOM 3989 C C . ARG A 1 492 ? 14.984 17.553 15.502 1.00 88.69 492 ARG A C 1
ATOM 3991 O O . ARG A 1 492 ? 15.801 17.888 14.651 1.00 88.69 492 ARG A O 1
ATOM 3998 N N . GLU A 1 493 ? 13.869 16.892 15.209 1.00 86.69 493 GLU A N 1
ATOM 3999 C CA . GLU A 1 493 ? 13.473 16.553 13.835 1.00 86.69 493 GLU A CA 1
ATOM 4000 C C . GLU A 1 493 ? 13.347 17.775 12.956 1.00 86.69 493 GLU A C 1
ATOM 4002 O O . GLU A 1 493 ? 13.854 17.794 11.839 1.00 86.69 493 GLU A O 1
ATOM 4007 N N . LYS A 1 494 ? 12.697 18.811 13.477 1.00 89.00 494 LYS A N 1
ATOM 4008 C CA . LYS A 1 494 ? 12.536 20.073 12.776 1.00 89.00 494 LYS A CA 1
ATOM 4009 C C . LYS A 1 494 ? 13.890 20.685 12.423 1.00 89.00 494 LYS A C 1
ATOM 4011 O O . LYS A 1 494 ? 14.072 21.107 11.286 1.00 89.00 494 LYS A O 1
ATOM 4016 N N . ILE A 1 495 ? 14.852 20.695 13.349 1.00 90.50 495 ILE A N 1
ATOM 4017 C CA . ILE A 1 495 ? 16.214 21.183 13.072 1.00 90.50 495 ILE A CA 1
ATOM 4018 C C . ILE A 1 495 ? 16.885 20.334 11.982 1.00 90.50 495 ILE A C 1
ATOM 4020 O O . ILE A 1 495 ? 17.430 20.889 11.030 1.00 90.50 495 ILE A O 1
ATOM 4024 N N . MET A 1 496 ? 16.790 19.007 12.072 1.00 89.19 496 MET A N 1
ATOM 4025 C CA . MET A 1 496 ? 17.380 18.084 11.095 1.00 89.19 496 MET A CA 1
ATOM 4026 C C . MET A 1 496 ? 16.786 18.258 9.691 1.00 89.19 496 MET A C 1
ATOM 4028 O O . MET A 1 496 ? 17.531 18.343 8.717 1.00 89.19 496 MET A O 1
ATOM 4032 N N . LEU A 1 497 ? 15.462 18.402 9.583 1.00 85.19 497 LEU A N 1
ATOM 4033 C CA . LEU A 1 497 ? 14.769 18.660 8.317 1.00 85.19 497 LEU A CA 1
ATOM 4034 C C . LEU A 1 497 ? 15.119 20.032 7.728 1.00 85.19 497 LEU A C 1
ATOM 4036 O O . LEU A 1 497 ? 15.184 20.184 6.507 1.00 85.19 497 LEU A O 1
ATOM 4040 N N . VAL A 1 498 ? 15.350 21.044 8.569 1.00 89.12 498 VAL A N 1
ATOM 4041 C CA . VAL A 1 498 ? 15.817 22.365 8.119 1.00 89.12 498 VAL A CA 1
ATOM 4042 C C . VAL A 1 498 ? 17.244 22.277 7.570 1.00 89.12 498 VAL A C 1
ATOM 4044 O O . VAL A 1 498 ? 17.543 22.878 6.536 1.00 89.12 498 VAL A O 1
ATOM 4047 N N . GLU A 1 499 ? 18.119 21.511 8.217 1.00 91.69 499 GLU A N 1
ATOM 4048 C CA . GLU A 1 499 ? 19.497 21.299 7.770 1.00 91.69 499 GLU A CA 1
ATOM 4049 C C . GLU A 1 499 ? 19.556 20.499 6.457 1.00 91.69 499 GLU A C 1
ATOM 4051 O O . GLU A 1 499 ? 20.287 20.865 5.534 1.00 91.69 499 GLU A O 1
ATOM 4056 N N . GLU A 1 500 ? 18.721 19.466 6.326 1.00 91.19 500 GLU A N 1
ATOM 4057 C CA . GLU A 1 500 ? 18.579 18.687 5.095 1.00 91.19 500 GLU A CA 1
ATOM 4058 C C . GLU A 1 500 ? 18.029 19.539 3.945 1.00 91.19 500 GLU A C 1
ATOM 4060 O O . GLU A 1 500 ? 18.617 19.556 2.863 1.00 91.19 500 GLU A O 1
ATOM 4065 N N . ASN A 1 501 ? 16.987 20.343 4.184 1.00 84.69 501 ASN A N 1
ATOM 4066 C CA . ASN A 1 501 ? 16.492 21.300 3.190 1.00 84.69 501 ASN A CA 1
ATOM 4067 C C . ASN A 1 501 ? 17.582 22.279 2.750 1.00 84.69 501 ASN A C 1
ATOM 4069 O O . ASN A 1 501 ? 17.740 22.543 1.559 1.00 84.69 501 ASN A O 1
ATOM 4073 N N . LYS A 1 502 ? 18.377 22.799 3.690 1.00 93.50 502 LYS A N 1
ATOM 4074 C CA . LYS A 1 502 ? 19.493 23.693 3.367 1.00 93.50 502 LYS A CA 1
ATOM 4075 C C . LYS A 1 502 ? 20.531 22.998 2.483 1.00 93.50 502 LYS A C 1
ATOM 4077 O O . LYS A 1 502 ? 21.036 23.614 1.544 1.00 93.50 502 LYS A O 1
ATOM 4082 N N . LYS A 1 503 ? 20.832 21.725 2.748 1.00 94.06 503 LYS A N 1
ATOM 4083 C CA . LYS A 1 503 ? 21.737 20.919 1.920 1.00 94.06 503 LYS A CA 1
ATOM 4084 C C . LYS A 1 503 ? 21.169 20.700 0.515 1.00 94.06 503 LYS A C 1
ATOM 4086 O O . LYS A 1 503 ? 21.879 20.939 -0.458 1.00 94.06 503 LYS A O 1
ATOM 4091 N N . LEU A 1 504 ? 19.893 20.335 0.404 1.00 89.75 504 LEU A N 1
ATOM 4092 C CA . LEU A 1 504 ? 19.216 20.145 -0.882 1.00 89.75 504 LEU A CA 1
ATOM 4093 C C . LEU A 1 504 ? 19.183 21.433 -1.712 1.00 89.75 504 LEU A C 1
ATOM 4095 O O . LEU A 1 504 ? 19.430 21.394 -2.914 1.00 89.75 504 LEU A O 1
ATOM 4099 N N . VAL A 1 505 ? 18.959 22.589 -1.081 1.00 93.50 505 VAL A N 1
ATOM 4100 C CA . VAL A 1 505 ? 19.020 23.897 -1.756 1.00 93.50 505 VAL A CA 1
ATOM 4101 C C . VAL A 1 505 ? 20.418 24.172 -2.319 1.00 93.50 505 VAL A C 1
ATOM 4103 O O . VAL A 1 505 ? 20.544 24.650 -3.448 1.00 93.50 505 VAL A O 1
ATOM 4106 N N . LEU A 1 506 ? 21.477 23.844 -1.573 1.00 93.62 506 LEU A N 1
ATOM 4107 C CA . LEU A 1 506 ? 22.854 23.994 -2.052 1.00 93.62 506 LEU A CA 1
ATOM 4108 C C . LEU A 1 506 ? 23.160 23.046 -3.222 1.00 93.62 506 LEU A C 1
ATOM 4110 O O . LEU A 1 506 ? 23.776 23.467 -4.201 1.00 93.62 506 LEU A O 1
ATOM 4114 N N . GLU A 1 507 ? 22.700 21.794 -3.156 1.00 94.06 507 GLU A N 1
ATOM 4115 C CA . GLU A 1 507 ? 22.847 20.822 -4.247 1.00 94.06 507 GLU A CA 1
ATOM 4116 C C . GLU A 1 507 ? 22.088 21.262 -5.510 1.00 94.06 507 GLU A C 1
ATOM 4118 O O . GLU A 1 507 ? 22.639 21.197 -6.611 1.00 94.06 507 GLU A O 1
ATOM 4123 N N . LEU A 1 508 ? 20.867 21.786 -5.360 1.00 89.38 508 LEU A N 1
ATOM 4124 C CA . LEU A 1 508 ? 20.086 22.352 -6.462 1.00 89.38 508 LEU A CA 1
ATOM 4125 C C . LEU A 1 508 ? 20.784 23.553 -7.107 1.00 89.38 508 LEU A C 1
ATOM 4127 O O . LEU A 1 508 ? 20.826 23.640 -8.336 1.00 89.38 508 LEU A O 1
ATOM 4131 N N . SER A 1 509 ? 21.370 24.454 -6.312 1.00 93.81 509 SER A N 1
ATOM 4132 C CA . SER A 1 509 ? 22.153 25.579 -6.841 1.00 93.81 509 SER A CA 1
ATOM 4133 C C . SER A 1 509 ? 23.360 25.085 -7.640 1.00 93.81 509 SER A C 1
ATOM 4135 O O . SER A 1 509 ? 23.570 25.524 -8.767 1.00 93.81 509 SER A O 1
ATOM 4137 N N . ALA A 1 510 ? 24.117 24.123 -7.104 1.00 93.81 510 ALA A N 1
ATOM 4138 C CA . ALA A 1 510 ? 25.289 23.572 -7.783 1.00 93.81 510 ALA A CA 1
ATOM 4139 C C . ALA A 1 510 ? 24.925 22.862 -9.099 1.00 93.81 510 ALA A C 1
ATOM 4141 O O . ALA A 1 510 ? 25.636 22.988 -10.101 1.00 93.81 510 ALA A O 1
ATOM 4142 N N . LEU A 1 511 ? 23.803 22.136 -9.119 1.00 92.19 511 LEU A N 1
ATOM 4143 C CA . LEU A 1 511 ? 23.305 21.498 -10.334 1.00 92.19 511 LEU A CA 1
ATOM 4144 C C . LEU A 1 511 ? 22.855 22.541 -11.363 1.00 92.19 511 LEU A C 1
ATOM 4146 O O . LEU A 1 511 ? 23.182 22.410 -12.542 1.00 92.19 511 LEU A O 1
ATOM 4150 N N . THR A 1 512 ? 22.178 23.600 -10.915 1.00 94.12 512 THR A N 1
ATOM 4151 C CA . THR A 1 512 ? 21.763 24.728 -11.763 1.00 94.12 512 THR A CA 1
ATOM 4152 C C . THR A 1 512 ? 22.972 25.399 -12.416 1.00 94.12 512 THR A C 1
ATOM 4154 O O . THR A 1 512 ? 22.980 25.608 -13.630 1.00 94.12 512 THR A O 1
ATOM 4157 N N . ASP A 1 513 ? 24.038 25.650 -11.655 1.00 95.06 513 ASP A N 1
ATOM 4158 C CA . ASP A 1 513 ? 25.285 26.211 -12.185 1.00 95.06 513 ASP A CA 1
ATOM 4159 C C . ASP A 1 513 ? 25.948 25.277 -13.206 1.00 95.06 513 ASP A C 1
ATOM 4161 O O . ASP A 1 513 ? 26.453 25.723 -14.241 1.00 95.06 513 ASP A O 1
ATOM 4165 N N . SER A 1 514 ? 25.909 23.963 -12.961 1.00 94.69 514 SER A N 1
ATOM 4166 C CA . SER A 1 514 ? 26.426 22.973 -13.908 1.00 94.69 514 SER A CA 1
ATOM 4167 C C . SER A 1 514 ? 25.633 22.955 -15.216 1.00 94.69 514 SER A C 1
ATOM 4169 O O . SER A 1 514 ? 26.231 22.931 -16.292 1.00 94.69 514 SER A O 1
ATOM 4171 N N . VAL A 1 515 ? 24.301 23.032 -15.140 1.00 91.56 515 VAL A N 1
ATOM 4172 C CA . VAL A 1 515 ? 23.423 23.125 -16.315 1.00 91.56 515 VAL A CA 1
ATOM 4173 C C . VAL A 1 515 ? 23.717 24.396 -17.106 1.00 91.56 515 VAL A C 1
ATOM 4175 O O . VAL A 1 515 ? 23.888 24.321 -18.321 1.00 91.56 515 VAL A O 1
ATOM 4178 N N . ASN A 1 516 ? 23.850 25.543 -16.438 1.00 92.56 516 ASN A N 1
ATOM 4179 C CA . ASN A 1 516 ? 24.177 26.810 -17.096 1.00 92.56 516 ASN A CA 1
ATOM 4180 C C . ASN A 1 516 ? 25.528 26.744 -17.823 1.00 92.56 516 ASN A C 1
ATOM 4182 O O . ASN A 1 516 ? 25.648 27.201 -18.961 1.00 92.56 516 ASN A O 1
ATOM 4186 N N . ARG A 1 517 ? 26.537 26.120 -17.206 1.00 95.88 517 ARG A N 1
ATOM 4187 C CA . ARG A 1 517 ? 27.844 25.893 -17.837 1.00 95.88 517 ARG A CA 1
ATOM 4188 C C . ARG A 1 517 ? 27.738 24.993 -19.069 1.00 95.88 517 ARG A C 1
ATOM 4190 O O . ARG A 1 517 ? 28.263 25.359 -20.113 1.00 95.88 517 ARG A O 1
ATOM 4197 N N . LEU A 1 518 ? 27.036 23.862 -18.972 1.00 91.56 518 LEU A N 1
ATOM 4198 C CA . LEU A 1 518 ? 26.836 22.948 -20.105 1.00 91.56 518 LEU A CA 1
ATOM 4199 C C . LEU A 1 518 ? 26.053 23.610 -21.247 1.00 91.56 518 LEU A C 1
ATOM 4201 O O . LEU A 1 518 ? 26.347 23.378 -22.415 1.00 91.56 518 LEU A O 1
ATOM 4205 N N . GLN A 1 519 ? 25.081 24.468 -20.932 1.00 92.56 519 GLN A N 1
ATOM 4206 C CA . GLN A 1 519 ? 24.380 25.270 -21.938 1.00 92.56 519 GLN A CA 1
ATOM 4207 C C . GLN A 1 519 ? 25.308 26.282 -22.621 1.00 92.56 519 GLN A C 1
ATOM 4209 O O . GLN A 1 519 ? 25.168 26.513 -23.821 1.00 92.56 519 GLN A O 1
ATOM 4214 N N . GLY A 1 520 ? 26.254 26.865 -21.878 1.00 94.75 520 GLY A N 1
ATOM 4215 C CA . GLY A 1 520 ? 27.310 27.712 -22.431 1.00 94.75 520 GLY A CA 1
ATOM 4216 C C . GLY A 1 520 ? 28.225 26.949 -23.390 1.00 94.75 520 GLY A C 1
ATOM 4217 O O . GLY A 1 520 ? 28.401 27.382 -24.524 1.00 94.75 520 GLY A O 1
ATOM 4218 N N . GLU A 1 521 ? 28.732 25.784 -22.971 1.00 94.56 521 GLU A N 1
ATOM 4219 C CA . GLU A 1 521 ? 29.553 24.904 -23.821 1.00 94.56 521 GLU A CA 1
ATOM 4220 C C . GLU A 1 521 ? 28.785 24.470 -25.085 1.00 94.56 521 GLU A C 1
ATOM 4222 O O . GLU A 1 521 ? 29.334 24.495 -26.184 1.00 94.56 521 GLU A O 1
ATOM 4227 N N . ARG A 1 522 ? 27.489 24.145 -24.961 1.00 91.75 522 ARG A N 1
ATOM 4228 C CA . ARG A 1 522 ? 26.644 23.793 -26.112 1.00 91.75 522 ARG A CA 1
ATOM 4229 C C . ARG A 1 522 ? 26.523 24.941 -27.114 1.00 91.75 522 ARG A C 1
ATOM 4231 O O . ARG A 1 522 ? 26.685 24.697 -28.302 1.00 91.75 522 ARG A O 1
ATOM 4238 N N . ARG A 1 523 ? 26.264 26.169 -26.649 1.00 95.00 523 ARG A N 1
ATOM 4239 C CA . ARG A 1 523 ? 26.200 27.348 -27.533 1.00 95.00 523 ARG A CA 1
ATOM 4240 C C . ARG A 1 523 ? 27.515 27.577 -28.264 1.00 95.00 523 ARG A C 1
ATOM 4242 O O . ARG A 1 523 ? 27.502 27.839 -29.455 1.00 95.00 523 ARG A O 1
ATOM 4249 N N . GLN A 1 524 ? 28.639 27.428 -27.566 1.00 95.56 524 GLN A N 1
ATOM 4250 C CA . GLN A 1 524 ? 29.951 27.578 -28.185 1.00 95.56 524 GLN A CA 1
ATOM 4251 C C . GLN A 1 524 ? 30.169 26.543 -29.300 1.00 95.56 524 GLN A C 1
ATOM 4253 O O . GLN A 1 524 ? 30.606 26.900 -30.388 1.00 95.56 524 GLN A O 1
ATOM 4258 N N . LEU A 1 525 ? 29.818 25.276 -29.061 1.00 92.25 525 LEU A N 1
ATOM 4259 C CA . LEU A 1 525 ? 29.916 24.233 -30.086 1.00 92.25 525 LEU A CA 1
ATOM 4260 C C . LEU A 1 525 ? 28.967 24.476 -31.269 1.00 92.25 525 LEU A C 1
ATOM 4262 O O . LEU A 1 525 ? 29.322 24.172 -32.406 1.00 92.25 525 LEU A O 1
ATOM 4266 N N . GLU A 1 526 ? 27.770 25.012 -31.017 1.00 93.81 526 GLU A N 1
ATOM 4267 C CA . GLU A 1 526 ? 26.828 25.423 -32.067 1.00 93.81 526 GLU A CA 1
ATOM 4268 C C . GLU A 1 526 ? 27.431 26.539 -32.943 1.00 93.81 526 GLU A C 1
ATOM 4270 O O . GLU A 1 526 ? 27.383 26.437 -34.170 1.00 93.81 526 GLU A O 1
ATOM 4275 N N . ASP A 1 527 ? 28.069 27.544 -32.333 1.00 95.06 527 ASP A N 1
ATOM 4276 C CA . ASP A 1 527 ? 28.746 28.634 -33.047 1.00 95.06 527 ASP A CA 1
ATOM 4277 C C . ASP A 1 527 ? 29.948 28.122 -33.868 1.00 95.06 527 ASP A C 1
ATOM 4279 O O . ASP A 1 527 ? 30.098 28.469 -35.043 1.00 95.06 527 ASP A O 1
ATOM 4283 N N . GLU A 1 528 ? 30.783 27.250 -33.290 1.00 95.44 528 GLU A N 1
ATOM 4284 C CA . GLU A 1 528 ? 31.920 26.622 -33.983 1.00 95.44 528 GLU A CA 1
ATOM 4285 C C . GLU A 1 528 ? 31.460 25.754 -35.167 1.00 95.44 528 GLU A C 1
ATOM 4287 O O . GLU A 1 528 ? 32.078 25.761 -36.238 1.00 95.44 528 GLU A O 1
ATOM 4292 N N . TYR A 1 529 ? 30.353 25.023 -35.004 1.00 92.56 529 TYR A N 1
ATOM 4293 C CA . TYR A 1 529 ? 29.755 24.229 -36.075 1.00 92.56 529 TYR A CA 1
ATOM 4294 C C . TYR A 1 529 ? 29.255 25.110 -37.222 1.00 92.56 529 TYR A C 1
ATOM 4296 O O . TYR A 1 529 ? 29.499 24.795 -38.391 1.00 92.56 529 TYR A O 1
ATOM 4304 N N . GLU A 1 530 ? 28.597 26.225 -36.909 1.00 95.12 530 GLU A N 1
ATOM 4305 C CA . GLU A 1 530 ? 28.127 27.172 -37.918 1.00 95.12 530 GLU A CA 1
ATOM 4306 C C . GLU A 1 530 ? 29.306 27.845 -38.644 1.00 95.12 530 GLU A C 1
ATOM 4308 O O . GLU A 1 530 ? 29.289 27.992 -39.867 1.00 95.12 530 GLU A O 1
ATOM 4313 N N . GLU A 1 531 ? 30.396 28.169 -37.941 1.00 95.50 531 GLU A N 1
ATOM 4314 C CA . GLU A 1 531 ? 31.619 28.678 -38.572 1.00 95.50 531 GLU A CA 1
ATOM 4315 C C . GLU A 1 531 ? 32.246 27.644 -39.526 1.00 95.50 531 GLU A C 1
ATOM 4317 O O . GLU A 1 531 ? 32.638 27.978 -40.650 1.00 95.50 531 GLU A O 1
ATOM 4322 N N . LEU A 1 532 ? 32.315 26.373 -39.119 1.00 91.94 532 LEU A N 1
ATOM 4323 C CA . LEU A 1 532 ? 32.792 25.277 -39.970 1.00 91.94 532 LEU A CA 1
ATOM 4324 C C . LEU A 1 532 ? 31.896 25.069 -41.192 1.00 91.94 532 LEU A C 1
ATOM 4326 O O . LEU A 1 532 ? 32.401 24.841 -42.296 1.00 91.94 532 LEU A O 1
ATOM 4330 N N . ARG A 1 533 ? 30.578 25.178 -41.020 1.00 94.44 533 ARG A N 1
ATOM 4331 C CA . ARG A 1 533 ? 29.612 25.116 -42.117 1.00 94.44 533 ARG A CA 1
ATOM 4332 C C . ARG A 1 533 ? 29.843 26.243 -43.121 1.00 94.44 533 ARG A C 1
ATOM 4334 O O . ARG A 1 533 ? 29.964 25.963 -44.312 1.00 94.44 533 ARG A O 1
ATOM 4341 N N . ASN A 1 534 ? 30.005 27.475 -42.646 1.00 95.00 534 ASN A N 1
ATOM 4342 C CA . ASN A 1 534 ? 30.308 28.630 -43.492 1.00 95.00 534 ASN A CA 1
ATOM 4343 C C . ASN A 1 534 ? 31.630 28.449 -44.254 1.00 95.00 534 ASN A C 1
ATOM 4345 O O . ASN A 1 534 ? 31.704 28.721 -45.453 1.00 95.00 534 ASN A O 1
ATOM 4349 N N . LYS A 1 535 ? 32.672 27.918 -43.597 1.00 94.69 535 LYS A N 1
ATOM 4350 C CA . LYS A 1 535 ? 33.946 27.576 -44.256 1.00 94.69 535 LYS A CA 1
ATOM 4351 C C . LYS A 1 535 ? 33.761 26.514 -45.340 1.00 94.69 535 LYS A C 1
ATOM 4353 O O . LYS A 1 535 ? 34.329 26.648 -46.420 1.00 94.69 535 LYS A O 1
ATOM 4358 N N . LYS A 1 536 ? 32.958 25.479 -45.081 1.00 93.94 536 LYS A N 1
ATOM 4359 C CA . LYS A 1 536 ? 32.645 24.431 -46.064 1.00 93.94 536 LYS A CA 1
ATOM 4360 C C . LYS A 1 536 ? 31.914 24.996 -47.283 1.00 93.94 536 LYS A C 1
ATOM 4362 O O . LYS A 1 536 ? 32.259 24.643 -48.406 1.00 93.94 536 LYS A O 1
ATOM 4367 N N . GLU A 1 537 ? 30.934 25.872 -47.074 1.00 94.00 537 GLU A N 1
ATOM 4368 C CA . GLU A 1 537 ? 30.217 26.542 -48.165 1.00 94.00 537 GLU A CA 1
ATOM 4369 C C . GLU A 1 537 ? 31.150 27.441 -48.982 1.00 94.00 537 GLU A C 1
ATOM 4371 O O . GLU A 1 537 ? 31.109 27.401 -50.211 1.00 94.00 537 GLU A O 1
ATOM 4376 N N . ALA A 1 538 ? 32.054 28.174 -48.326 1.00 94.44 538 ALA A N 1
ATOM 4377 C CA . ALA A 1 538 ? 33.080 28.945 -49.017 1.00 94.44 538 ALA A CA 1
ATOM 4378 C C . ALA A 1 538 ? 33.977 28.039 -49.876 1.00 94.44 538 ALA A C 1
ATOM 4380 O O . ALA A 1 538 ? 34.164 28.325 -51.054 1.00 94.44 538 ALA A O 1
ATOM 4381 N N . ILE A 1 539 ? 34.491 26.926 -49.333 1.00 92.19 539 ILE A N 1
ATOM 4382 C CA . ILE A 1 539 ? 35.312 25.965 -50.095 1.00 92.19 539 ILE A CA 1
ATOM 4383 C C . ILE A 1 539 ? 34.554 25.454 -51.324 1.00 92.19 539 ILE A C 1
ATOM 4385 O O . ILE A 1 539 ? 35.107 25.481 -52.418 1.00 92.19 539 ILE A O 1
ATOM 4389 N N . ALA A 1 540 ? 33.282 25.075 -51.177 1.00 92.81 540 ALA A N 1
ATOM 4390 C CA . ALA A 1 540 ? 32.464 24.632 -52.305 1.00 92.81 540 ALA A CA 1
ATOM 4391 C C . ALA A 1 540 ? 32.325 25.718 -53.393 1.00 92.81 540 ALA A C 1
ATOM 4393 O O . ALA A 1 540 ? 32.350 25.412 -54.585 1.00 92.81 540 ALA A O 1
ATOM 4394 N N . GLN A 1 541 ? 32.228 26.996 -53.007 1.00 94.12 541 GLN A N 1
ATOM 4395 C CA . GLN A 1 541 ? 32.233 28.115 -53.957 1.00 94.12 541 GLN A CA 1
ATOM 4396 C C . GLN A 1 541 ? 33.586 28.262 -54.668 1.00 94.12 541 GLN A C 1
ATOM 4398 O O . GLN A 1 541 ? 33.613 28.455 -55.883 1.00 94.12 541 GLN A O 1
ATOM 4403 N N . TRP A 1 542 ? 34.706 28.138 -53.948 1.00 94.44 542 TRP A N 1
ATOM 4404 C CA . TRP A 1 542 ? 36.045 28.156 -54.551 1.00 94.44 542 TRP A CA 1
ATOM 4405 C C . TRP A 1 542 ? 36.246 26.990 -55.527 1.00 94.44 542 TRP A C 1
ATOM 4407 O O . TRP A 1 542 ? 36.773 27.191 -56.618 1.00 94.44 542 TRP A O 1
ATOM 4417 N N . GLU A 1 543 ? 35.791 25.786 -55.180 1.00 92.94 543 GLU A N 1
ATOM 4418 C CA . GLU A 1 543 ? 35.837 24.614 -56.063 1.00 92.94 543 GLU A CA 1
ATOM 4419 C C . GLU A 1 543 ? 35.020 24.834 -57.345 1.00 92.94 543 GLU A C 1
ATOM 4421 O O . GLU A 1 543 ? 35.486 24.510 -58.443 1.00 92.94 543 GLU A O 1
ATOM 4426 N N . ALA A 1 544 ? 33.835 25.445 -57.232 1.00 92.88 544 ALA A N 1
ATOM 4427 C CA . ALA A 1 544 ? 33.024 25.817 -58.388 1.00 92.88 544 ALA A CA 1
ATOM 4428 C C . ALA A 1 544 ? 33.748 26.838 -59.283 1.00 92.88 544 ALA A C 1
ATOM 4430 O O . ALA A 1 544 ? 33.852 26.624 -60.491 1.00 92.88 544 ALA A O 1
ATOM 4431 N N . GLN A 1 545 ? 34.335 27.889 -58.697 1.00 95.00 545 GLN A N 1
ATOM 4432 C CA . GLN A 1 545 ? 35.116 28.885 -59.443 1.00 95.00 545 GLN A CA 1
ATOM 4433 C C . GLN A 1 545 ? 36.327 28.268 -60.152 1.00 95.00 545 GLN A C 1
ATOM 4435 O O . GLN A 1 545 ? 36.598 28.580 -61.311 1.00 95.00 545 GLN A O 1
ATOM 4440 N N . ILE A 1 546 ? 37.056 27.366 -59.490 1.00 92.19 546 ILE A N 1
ATOM 4441 C CA . ILE A 1 546 ? 38.183 26.651 -60.105 1.00 92.19 546 ILE A CA 1
ATOM 4442 C C . ILE A 1 546 ? 37.694 25.811 -61.289 1.00 92.19 546 ILE A C 1
ATOM 4444 O O . ILE A 1 546 ? 38.337 25.803 -62.339 1.00 92.19 546 ILE A O 1
ATOM 4448 N N . THR A 1 547 ? 36.548 25.144 -61.150 1.00 93.31 547 THR A N 1
ATOM 4449 C CA . THR A 1 547 ? 35.948 24.345 -62.226 1.00 93.31 547 THR A CA 1
ATOM 4450 C C . THR A 1 547 ? 35.583 25.213 -63.434 1.00 93.31 547 THR A C 1
ATOM 4452 O O . THR A 1 547 ? 35.893 24.840 -64.565 1.00 93.31 547 THR A O 1
ATOM 4455 N N . GLU A 1 548 ? 35.012 26.402 -63.214 1.00 94.88 548 GLU A N 1
ATOM 4456 C CA . GLU A 1 548 ? 34.730 27.373 -64.282 1.00 94.88 548 GLU A CA 1
ATOM 4457 C C . GLU A 1 548 ? 36.006 27.851 -64.990 1.00 94.88 548 GLU A C 1
ATOM 4459 O O . GLU A 1 548 ? 36.053 27.896 -66.220 1.00 94.88 548 GLU A O 1
ATOM 4464 N N . ILE A 1 549 ? 37.072 28.155 -64.238 1.00 93.19 549 ILE A N 1
ATOM 4465 C CA . ILE A 1 549 ? 38.366 28.549 -64.817 1.00 93.19 549 ILE A CA 1
ATOM 4466 C C . ILE A 1 549 ? 38.950 27.410 -65.660 1.00 93.19 549 ILE A C 1
ATOM 4468 O O . ILE A 1 549 ? 39.434 27.655 -66.766 1.00 93.19 549 ILE A O 1
ATOM 4472 N N . ILE A 1 550 ? 38.905 26.169 -65.165 1.00 91.44 550 ILE A N 1
ATOM 4473 C CA . ILE A 1 550 ? 39.373 24.991 -65.908 1.00 91.44 550 ILE A CA 1
ATOM 4474 C C . ILE A 1 550 ? 38.597 24.847 -67.221 1.00 91.44 550 ILE A C 1
ATOM 4476 O O . ILE A 1 550 ? 39.218 24.616 -68.261 1.00 91.44 550 ILE A O 1
ATOM 4480 N N . GLN A 1 551 ? 37.274 25.034 -67.193 1.00 93.06 551 GLN A N 1
ATOM 4481 C CA . GLN A 1 551 ? 36.448 25.000 -68.398 1.00 93.06 551 GLN A CA 1
ATOM 4482 C C . GLN A 1 551 ? 36.869 26.089 -69.389 1.00 93.06 551 GLN A C 1
ATOM 4484 O O . GLN A 1 551 ? 37.129 25.787 -70.550 1.00 93.06 551 GLN A O 1
ATOM 4489 N N . TRP A 1 552 ? 37.041 27.328 -68.922 1.00 95.38 552 TRP A N 1
ATOM 4490 C CA . TRP A 1 552 ? 37.461 28.443 -69.773 1.00 95.38 552 TRP A CA 1
ATOM 4491 C C . TRP A 1 552 ? 38.829 28.200 -70.427 1.00 95.38 552 TRP A C 1
ATOM 4493 O O . TRP A 1 552 ? 39.021 28.462 -71.614 1.00 95.38 552 TRP A O 1
ATOM 4503 N N . VAL A 1 553 ? 39.784 27.645 -69.673 1.00 94.25 553 VAL A N 1
ATOM 4504 C CA . VAL A 1 553 ? 41.105 27.270 -70.198 1.00 94.25 553 VAL A CA 1
ATOM 4505 C C . VAL A 1 553 ? 41.001 26.138 -71.226 1.00 94.25 553 VAL A C 1
ATOM 4507 O O . VAL A 1 553 ? 41.742 26.153 -72.212 1.00 94.25 553 VAL A O 1
ATOM 4510 N N . SER A 1 554 ? 40.106 25.168 -71.020 1.00 91.25 554 SER A N 1
ATOM 4511 C CA . SER A 1 554 ? 39.847 24.101 -71.994 1.00 91.25 554 SER A CA 1
ATOM 4512 C C . SER A 1 554 ? 39.259 24.659 -73.288 1.00 91.25 554 SER A C 1
ATOM 4514 O O . SER A 1 554 ? 39.789 24.376 -74.360 1.00 91.25 554 SER A O 1
ATOM 4516 N N . ASP A 1 555 ? 38.239 25.511 -73.190 1.00 92.19 555 ASP A N 1
ATOM 4517 C CA . ASP A 1 555 ? 37.583 26.127 -74.346 1.00 92.19 555 ASP A CA 1
ATOM 4518 C C . ASP A 1 555 ? 38.576 26.979 -75.160 1.00 92.19 555 ASP A C 1
ATOM 4520 O O . ASP A 1 555 ? 38.630 26.893 -76.388 1.00 92.19 555 ASP A O 1
ATOM 4524 N N . GLU A 1 556 ? 39.434 27.754 -74.487 1.00 92.56 556 GLU A N 1
ATOM 4525 C CA . GLU A 1 556 ? 40.506 28.529 -75.127 1.00 92.56 556 GLU A CA 1
ATOM 4526 C C . GLU A 1 556 ? 41.551 27.620 -75.796 1.00 92.56 556 GLU A C 1
ATOM 4528 O O . GLU A 1 556 ? 42.034 27.910 -76.896 1.00 92.56 556 GLU A O 1
ATOM 4533 N N . LYS A 1 557 ? 41.919 26.503 -75.153 1.00 91.12 557 LYS A N 1
ATOM 4534 C CA . LYS A 1 557 ? 42.831 25.510 -75.737 1.00 91.12 557 LYS A CA 1
ATOM 4535 C C . LYS A 1 557 ? 42.232 24.902 -77.005 1.00 91.12 557 LYS A C 1
ATOM 4537 O O . LYS A 1 557 ? 42.951 24.778 -77.999 1.00 91.12 557 LYS A O 1
ATOM 4542 N N . ASP A 1 558 ? 40.948 24.568 -76.990 1.00 91.00 558 ASP A N 1
ATOM 4543 C CA . ASP A 1 558 ? 40.242 24.005 -78.139 1.00 91.00 558 ASP A CA 1
ATOM 4544 C C . ASP A 1 558 ? 40.128 25.030 -79.278 1.00 91.00 558 ASP A C 1
ATOM 4546 O O . ASP A 1 558 ? 40.423 24.707 -80.432 1.00 91.00 558 ASP A O 1
ATOM 4550 N N . ALA A 1 559 ? 39.829 26.297 -78.965 1.00 91.81 559 ALA A N 1
ATOM 4551 C CA . ALA A 1 559 ? 39.821 27.391 -79.938 1.00 91.81 559 ALA A CA 1
ATOM 4552 C C . ALA A 1 559 ? 41.201 27.607 -80.589 1.00 91.81 559 ALA A C 1
ATOM 4554 O O . ALA A 1 559 ? 41.306 27.756 -81.812 1.00 91.81 559 ALA A O 1
ATOM 4555 N N . ARG A 1 560 ? 42.286 27.564 -79.803 1.00 87.56 560 ARG A N 1
ATOM 4556 C CA . ARG A 1 560 ? 43.663 27.620 -80.330 1.00 87.56 560 ARG A CA 1
ATOM 4557 C C . ARG A 1 560 ? 43.998 26.411 -81.190 1.00 87.56 560 ARG A C 1
ATOM 4559 O O . ARG A 1 560 ? 44.600 26.582 -82.248 1.00 87.56 560 ARG A O 1
ATOM 4566 N N . GLY A 1 561 ? 43.597 25.214 -80.764 1.00 87.81 561 GLY A N 1
ATOM 4567 C CA . GLY A 1 561 ? 43.749 23.990 -81.547 1.00 87.81 561 GLY A CA 1
ATOM 4568 C C . GLY A 1 561 ? 43.065 24.105 -82.909 1.00 87.81 561 GLY A C 1
ATOM 4569 O O . GLY A 1 561 ? 43.672 23.794 -83.935 1.00 87.81 561 GLY A O 1
ATOM 4570 N N . TYR A 1 562 ? 41.847 24.649 -82.935 1.00 91.62 562 TYR A N 1
ATOM 4571 C CA . TYR A 1 562 ? 41.104 24.912 -84.165 1.00 91.62 562 TYR A CA 1
ATOM 4572 C C . TYR A 1 562 ? 41.819 25.916 -85.082 1.00 91.62 562 TYR A C 1
ATOM 4574 O O . TYR A 1 562 ? 42.007 25.650 -86.271 1.00 91.62 562 TYR A O 1
ATOM 4582 N N . LEU A 1 563 ? 42.280 27.049 -84.541 1.00 89.50 563 LEU A N 1
ATOM 4583 C CA . LEU A 1 563 ? 43.032 28.050 -85.308 1.00 89.50 563 LEU A CA 1
ATOM 4584 C C . LEU A 1 563 ? 44.351 27.496 -85.851 1.00 89.50 563 LEU A C 1
ATOM 4586 O O . LEU A 1 563 ? 44.726 27.800 -86.983 1.00 89.50 563 LEU A O 1
ATOM 4590 N N . GLN A 1 564 ? 45.052 26.669 -85.077 1.00 87.75 564 GLN A N 1
ATOM 4591 C CA . GLN A 1 564 ? 46.293 26.046 -85.521 1.00 87.75 564 GLN A CA 1
ATOM 4592 C C . GLN A 1 564 ? 46.045 25.017 -86.627 1.00 87.75 564 GLN A C 1
ATOM 4594 O O . GLN A 1 564 ? 46.798 24.991 -87.602 1.00 87.75 564 GLN A O 1
ATOM 4599 N N . ALA A 1 565 ? 44.971 24.229 -86.544 1.00 85.44 565 ALA A N 1
ATOM 4600 C CA . ALA A 1 565 ? 44.563 23.342 -87.632 1.00 85.44 565 ALA A CA 1
ATOM 4601 C C . ALA A 1 565 ? 44.228 24.136 -88.909 1.00 85.44 565 ALA A C 1
ATOM 4603 O O . ALA A 1 565 ? 44.680 23.774 -89.996 1.00 85.44 565 ALA A O 1
ATOM 4604 N N . LEU A 1 566 ? 43.517 25.263 -88.780 1.00 86.00 566 LEU A N 1
ATOM 4605 C CA . LEU A 1 566 ? 43.213 26.162 -89.897 1.00 86.00 566 LEU A CA 1
ATOM 4606 C C . LEU A 1 566 ? 44.485 26.757 -90.525 1.00 86.00 566 LEU A C 1
ATOM 4608 O O . LEU A 1 566 ? 44.637 26.724 -91.744 1.00 86.00 566 LEU A O 1
ATOM 4612 N N . ALA A 1 567 ? 45.416 27.259 -89.709 1.00 79.12 567 ALA A N 1
ATOM 4613 C CA . ALA A 1 567 ? 46.695 27.797 -90.173 1.00 79.12 567 ALA A CA 1
ATOM 4614 C C . ALA A 1 567 ? 47.553 26.730 -90.872 1.00 79.12 567 ALA A C 1
ATOM 4616 O O . ALA A 1 567 ? 48.174 27.012 -91.899 1.00 79.12 567 ALA A O 1
ATOM 4617 N N . THR A 1 568 ? 47.557 25.501 -90.346 1.00 81.75 568 THR A N 1
ATOM 4618 C CA . THR A 1 568 ? 48.245 24.359 -90.967 1.00 81.75 568 THR A CA 1
ATOM 4619 C C . THR A 1 568 ? 47.662 24.084 -92.349 1.00 81.75 568 THR A C 1
ATOM 4621 O O . THR A 1 568 ? 48.399 24.091 -93.329 1.00 81.75 568 THR A O 1
ATOM 4624 N N . LYS A 1 569 ? 46.331 23.996 -92.457 1.00 85.62 569 LYS A N 1
ATOM 4625 C CA . LYS A 1 569 ? 45.635 23.794 -93.732 1.00 85.62 569 LYS A CA 1
ATOM 4626 C C . LYS A 1 569 ? 45.892 24.923 -94.739 1.00 85.62 569 LYS A C 1
ATOM 4628 O O . LYS A 1 569 ? 46.165 24.657 -95.902 1.00 85.62 569 LYS A O 1
ATOM 4633 N N . MET A 1 570 ? 45.868 26.185 -94.304 1.00 76.88 570 MET A N 1
ATOM 4634 C CA . MET A 1 570 ? 46.211 27.326 -95.167 1.00 76.88 570 MET A CA 1
ATOM 4635 C C . MET A 1 570 ? 47.673 27.283 -95.636 1.00 76.88 570 MET A C 1
ATOM 4637 O O . MET A 1 570 ? 47.970 27.684 -96.759 1.00 76.88 570 MET A O 1
ATOM 4641 N N . THR A 1 571 ? 48.591 26.807 -94.789 1.00 77.94 571 THR A N 1
ATOM 4642 C CA . THR A 1 571 ? 50.007 26.635 -95.150 1.00 77.94 571 THR A CA 1
ATOM 4643 C C . THR A 1 571 ? 50.175 25.504 -96.161 1.00 77.94 571 THR A C 1
ATOM 4645 O O . THR A 1 571 ? 50.882 25.686 -97.145 1.00 77.94 571 THR A O 1
ATOM 4648 N N . GLU A 1 572 ? 49.476 24.383 -95.976 1.00 77.50 572 GLU A N 1
ATOM 4649 C CA . GLU A 1 572 ? 49.426 23.275 -96.937 1.00 77.50 572 GLU A CA 1
ATOM 4650 C C . GLU A 1 572 ? 48.844 23.722 -98.289 1.00 77.50 572 GLU A C 1
ATOM 4652 O O . GLU A 1 572 ? 49.403 23.396 -99.333 1.00 77.50 572 GLU A O 1
ATOM 4657 N N . GLU A 1 573 ? 47.782 24.535 -98.297 1.00 76.62 573 GLU A N 1
ATOM 4658 C CA . GLU A 1 573 ? 47.205 25.118 -99.520 1.00 76.62 573 GLU A CA 1
ATOM 4659 C C . GLU A 1 573 ? 48.162 26.120 -100.199 1.00 76.62 573 GLU A C 1
ATOM 4661 O O . GLU A 1 573 ? 48.295 26.125 -101.426 1.00 76.62 573 GLU A O 1
ATOM 4666 N N . LEU A 1 574 ? 48.890 26.936 -99.427 1.00 68.75 574 LEU A N 1
ATOM 4667 C CA . LEU A 1 574 ? 49.932 27.832 -99.942 1.00 68.75 574 LEU A CA 1
ATOM 4668 C C . LEU A 1 574 ? 51.134 27.069 -100.505 1.00 68.75 574 LEU A C 1
ATOM 4670 O O . LEU A 1 574 ? 51.672 27.460 -101.541 1.00 68.75 574 LEU A O 1
ATOM 4674 N N . GLU A 1 575 ? 51.568 25.989 -99.856 1.00 68.44 575 GLU A N 1
ATOM 4675 C CA . GLU A 1 575 ? 52.616 25.114 -100.377 1.00 68.44 575 GLU A CA 1
ATOM 4676 C C . GLU A 1 575 ? 52.145 24.365 -101.620 1.00 68.44 575 GLU A C 1
ATOM 4678 O O . GLU A 1 575 ? 52.910 24.262 -102.576 1.00 68.44 575 GLU A O 1
ATOM 4683 N N . PHE A 1 576 ? 50.890 23.927 -101.677 1.00 66.19 576 PHE A N 1
ATOM 4684 C CA . PHE A 1 576 ? 50.297 23.346 -102.878 1.00 66.19 576 PHE A CA 1
ATOM 4685 C C . PHE A 1 576 ? 50.301 24.346 -104.048 1.00 66.19 576 PHE A C 1
ATOM 4687 O O . PHE A 1 576 ? 50.688 23.997 -105.163 1.00 66.19 576 PHE A O 1
ATOM 4694 N N . LEU A 1 577 ? 49.987 25.622 -103.792 1.00 57.41 577 LEU A N 1
ATOM 4695 C CA . LEU A 1 577 ? 50.102 26.704 -104.780 1.00 57.41 577 LEU A CA 1
ATOM 4696 C C . LEU A 1 577 ? 51.560 26.982 -105.191 1.00 57.41 577 LEU A C 1
ATOM 4698 O O . LEU A 1 577 ? 51.830 27.231 -106.365 1.00 57.41 577 LEU A O 1
ATOM 4702 N N . LYS A 1 578 ? 52.515 26.881 -104.259 1.00 58.81 578 LYS A N 1
ATOM 4703 C CA . LYS A 1 578 ? 53.959 27.028 -104.520 1.00 58.81 578 LYS A CA 1
ATOM 4704 C C . LYS A 1 578 ? 54.535 25.881 -105.353 1.00 58.81 578 LYS A C 1
ATOM 4706 O O . LYS A 1 578 ? 55.401 26.112 -106.189 1.00 58.81 578 LYS A O 1
ATOM 4711 N N . HIS A 1 579 ? 54.048 24.660 -105.143 1.00 52.25 579 HIS A N 1
ATOM 4712 C CA . HIS A 1 579 ? 54.440 23.480 -105.917 1.00 52.25 579 HIS A CA 1
ATOM 4713 C C . HIS A 1 579 ? 53.706 23.392 -107.266 1.00 52.25 579 HIS A C 1
ATOM 4715 O O . HIS A 1 579 ? 54.198 22.737 -108.181 1.00 52.25 579 HIS A O 1
ATOM 4721 N N . SER A 1 580 ? 52.579 24.095 -107.424 1.00 48.75 580 SER A N 1
ATOM 4722 C CA . SER A 1 580 ? 51.849 24.225 -108.694 1.00 48.75 580 SER A CA 1
ATOM 4723 C C . SER A 1 580 ? 52.381 25.365 -109.590 1.00 48.75 580 SER A C 1
ATOM 4725 O O . SER A 1 580 ? 52.182 25.354 -110.803 1.00 48.75 580 SER A O 1
ATOM 4727 N N . GLY A 1 581 ? 53.131 26.325 -109.032 1.00 40.53 581 GLY A N 1
ATOM 4728 C CA . GLY A 1 581 ? 53.772 27.423 -109.765 1.00 40.53 581 GLY A CA 1
ATOM 4729 C C . GLY A 1 581 ? 55.299 27.325 -109.791 1.00 40.53 581 GLY A C 1
ATOM 4730 O O . GLY A 1 581 ? 55.980 27.988 -109.013 1.00 40.53 581 GLY A O 1
ATOM 4731 N N . GLY A 1 582 ? 55.862 26.536 -110.707 1.00 39.22 582 GLY A N 1
ATOM 4732 C CA . GLY A 1 582 ? 57.293 26.599 -111.012 1.00 39.22 582 GLY A CA 1
ATOM 4733 C C . GLY A 1 582 ? 57.625 27.790 -111.918 1.00 39.22 582 GLY A C 1
ATOM 4734 O O . GLY A 1 582 ? 56.954 27.959 -112.930 1.00 39.22 582 GLY A O 1
ATOM 4735 N N . ILE A 1 583 ? 58.651 28.586 -111.565 1.00 37.59 583 ILE A N 1
ATOM 4736 C CA . ILE A 1 583 ? 59.744 29.103 -112.432 1.00 37.59 583 ILE A CA 1
ATOM 4737 C C . ILE A 1 583 ? 60.571 30.195 -111.701 1.00 37.59 583 ILE A C 1
ATOM 4739 O O . ILE A 1 583 ? 60.034 31.223 -111.304 1.00 37.59 583 ILE A O 1
ATOM 4743 N N . SER A 1 584 ? 61.902 29.985 -111.682 1.00 35.25 584 SER A N 1
ATOM 4744 C CA . SER A 1 584 ? 63.020 30.954 -111.526 1.00 35.25 584 SER A CA 1
ATOM 4745 C C . SER A 1 584 ? 63.198 31.647 -110.159 1.00 35.25 584 SER A C 1
ATOM 4747 O O . SER A 1 584 ? 62.244 32.075 -109.537 1.00 35.25 584 SER A O 1
ATOM 4749 N N . GLY A 1 585 ? 64.388 31.852 -109.594 1.00 33.12 585 GLY A N 1
ATOM 4750 C CA . GLY A 1 585 ? 65.757 31.713 -110.069 1.00 33.12 585 GLY A CA 1
ATOM 4751 C C . GLY A 1 585 ? 66.721 32.184 -108.963 1.00 33.12 585 GLY A C 1
ATOM 4752 O O . GLY A 1 585 ? 66.351 32.928 -108.060 1.00 33.12 585 GLY A O 1
ATOM 4753 N N . SER A 1 586 ? 67.950 31.684 -109.037 1.00 36.25 586 SER A N 1
ATOM 4754 C CA . SER A 1 586 ? 69.105 31.932 -108.163 1.00 36.25 586 SER A CA 1
ATOM 4755 C C . SER A 1 586 ? 69.489 33.414 -107.986 1.00 36.25 586 SER A C 1
ATOM 4757 O O . SER A 1 586 ? 69.430 34.153 -108.958 1.00 36.25 586 SER A O 1
ATOM 4759 N N . ILE A 1 587 ? 69.965 33.781 -106.781 1.00 36.81 587 ILE A N 1
ATOM 4760 C CA . ILE A 1 587 ? 70.985 34.789 -106.359 1.00 36.81 587 ILE A CA 1
ATOM 4761 C C . ILE A 1 587 ? 70.784 34.926 -104.831 1.00 36.81 587 ILE A C 1
ATOM 4763 O O . ILE A 1 587 ? 69.655 34.996 -104.373 1.00 36.81 587 ILE A O 1
ATOM 4767 N N . GLY A 1 588 ? 71.747 34.975 -103.919 1.00 34.81 588 GLY A N 1
ATOM 4768 C CA . GLY A 1 588 ? 73.193 35.084 -103.941 1.00 34.81 588 GLY A CA 1
ATOM 4769 C C . GLY A 1 588 ? 73.612 35.352 -102.487 1.00 34.81 588 GLY A C 1
ATOM 4770 O O . GLY A 1 588 ? 72.923 36.042 -101.740 1.00 34.81 588 GLY A O 1
ATOM 4771 N N . SER A 1 589 ? 74.709 34.728 -102.080 1.00 44.28 589 SER A N 1
ATOM 4772 C CA . SER A 1 589 ? 75.349 34.799 -100.764 1.00 44.28 589 SER A CA 1
ATOM 4773 C C . SER A 1 589 ? 75.670 36.231 -100.302 1.00 44.28 589 SER A C 1
ATOM 4775 O O . SER A 1 589 ? 76.206 37.005 -101.091 1.00 44.28 589 SER A O 1
ATOM 4777 N N . GLY A 1 590 ? 75.482 36.540 -99.006 1.00 43.47 590 GLY A N 1
ATOM 4778 C CA . GLY A 1 590 ? 76.178 37.680 -98.390 1.00 43.47 590 GLY A CA 1
ATOM 4779 C C . GLY A 1 590 ? 75.632 38.296 -97.095 1.00 43.47 590 GLY A C 1
ATOM 4780 O O . GLY A 1 590 ? 75.423 39.498 -97.090 1.00 43.47 590 GLY A O 1
ATOM 4781 N N . THR A 1 591 ? 75.486 37.553 -95.986 1.00 42.66 591 THR A N 1
ATOM 4782 C CA . THR A 1 591 ? 75.448 38.133 -94.610 1.00 42.66 591 THR A CA 1
ATOM 4783 C C . THR A 1 591 ? 75.693 37.055 -93.538 1.00 42.66 591 THR A C 1
ATOM 4785 O O . THR A 1 591 ? 74.788 36.596 -92.850 1.00 42.66 591 THR A O 1
ATOM 4788 N N . THR A 1 592 ? 76.938 36.597 -93.370 1.00 55.47 592 THR A N 1
ATOM 4789 C CA . THR A 1 592 ? 77.279 35.449 -92.495 1.00 55.47 592 THR A CA 1
ATOM 4790 C C . THR A 1 592 ? 77.876 35.788 -91.123 1.00 55.47 592 THR A C 1
ATOM 4792 O O . THR A 1 592 ? 78.314 34.873 -90.428 1.00 55.47 592 THR A O 1
ATOM 4795 N N . LEU A 1 593 ? 77.831 37.042 -90.652 1.00 50.47 593 LEU A N 1
ATOM 4796 C CA . LEU A 1 593 ? 78.291 37.383 -89.288 1.00 50.47 593 LEU A CA 1
ATOM 4797 C C . LEU A 1 593 ? 77.267 38.161 -88.452 1.00 50.47 593 LEU A C 1
ATOM 4799 O O . LEU A 1 593 ? 77.051 37.841 -87.285 1.00 50.47 593 LEU A O 1
ATOM 4803 N N . THR A 1 594 ? 76.578 39.135 -89.043 1.00 51.03 594 THR A N 1
ATOM 4804 C CA . THR A 1 594 ? 75.488 39.869 -88.380 1.00 51.03 594 THR A CA 1
ATOM 4805 C C . THR A 1 594 ? 74.300 38.957 -88.088 1.00 51.03 594 THR A C 1
ATOM 4807 O O . THR A 1 594 ? 73.703 39.067 -87.017 1.00 51.03 594 THR A O 1
ATOM 4810 N N . ASP A 1 595 ? 74.034 37.997 -88.984 1.00 52.78 595 ASP A N 1
ATOM 4811 C CA . ASP A 1 595 ? 72.907 37.071 -88.879 1.00 52.78 595 ASP A CA 1
ATOM 4812 C C . ASP A 1 595 ? 73.072 36.046 -87.738 1.00 52.78 595 ASP A C 1
ATOM 4814 O O . ASP A 1 595 ? 72.161 35.736 -86.970 1.00 52.78 595 ASP A O 1
ATOM 4818 N N . LYS A 1 596 ? 74.315 35.586 -87.562 1.00 57.00 596 LYS A N 1
ATOM 4819 C CA . LYS A 1 596 ? 74.720 34.728 -86.444 1.00 57.00 596 LYS A CA 1
ATOM 4820 C C . LYS A 1 596 ? 74.794 35.508 -85.131 1.00 57.00 596 LYS A C 1
ATOM 4822 O O . LYS A 1 596 ? 74.393 34.980 -84.100 1.00 57.00 596 LYS A O 1
ATOM 4827 N N . ASN A 1 597 ? 75.226 36.771 -85.157 1.00 54.88 597 ASN A N 1
ATOM 4828 C CA . ASN A 1 597 ? 75.295 37.610 -83.958 1.00 54.88 597 ASN A CA 1
ATOM 4829 C C . ASN A 1 597 ? 73.914 38.004 -83.411 1.00 54.88 597 ASN A C 1
ATOM 4831 O O . ASN A 1 597 ? 73.762 38.068 -82.190 1.00 54.88 597 ASN A O 1
ATOM 4835 N N . TRP A 1 598 ? 72.897 38.242 -84.251 1.00 55.06 598 TRP A N 1
ATOM 4836 C CA . TRP A 1 598 ? 71.538 38.471 -83.736 1.00 55.06 598 TRP A CA 1
ATOM 4837 C C . TRP A 1 598 ? 70.870 37.177 -83.280 1.00 55.06 598 TRP A C 1
ATOM 4839 O O . TRP A 1 598 ? 70.203 37.205 -82.249 1.00 55.06 598 TRP A O 1
ATOM 4849 N N . ARG A 1 599 ? 71.085 36.043 -83.969 1.00 63.69 599 ARG A N 1
ATOM 4850 C CA . ARG A 1 599 ? 70.596 34.737 -83.494 1.00 63.69 599 ARG A CA 1
ATOM 4851 C C . ARG A 1 599 ? 71.228 34.361 -82.162 1.00 63.69 599 ARG A C 1
ATOM 4853 O O . ARG A 1 599 ? 70.493 34.017 -81.248 1.00 63.69 599 ARG A O 1
ATOM 4860 N N . ASN A 1 600 ? 72.540 34.534 -82.001 1.00 65.06 600 ASN A N 1
ATOM 4861 C CA . ASN A 1 600 ? 73.222 34.284 -80.730 1.00 65.06 600 ASN A CA 1
ATOM 4862 C C . ASN A 1 600 ? 72.771 35.249 -79.628 1.00 65.06 600 ASN A C 1
ATOM 4864 O O . ASN A 1 600 ? 72.543 34.809 -78.508 1.00 65.06 600 ASN A O 1
ATOM 4868 N N . ARG A 1 601 ? 72.573 36.544 -79.918 1.00 70.81 601 ARG A N 1
ATOM 4869 C CA . ARG A 1 601 ? 72.014 37.495 -78.934 1.00 70.81 601 ARG A CA 1
ATOM 4870 C C . ARG A 1 601 ? 70.571 37.168 -78.550 1.00 70.81 601 ARG A C 1
ATOM 4872 O O . ARG A 1 601 ? 70.189 37.379 -77.404 1.00 70.81 601 ARG A O 1
ATOM 4879 N N . ARG A 1 602 ? 69.764 36.686 -79.497 1.00 68.56 602 ARG A N 1
ATOM 4880 C CA . ARG A 1 602 ? 68.380 36.260 -79.256 1.00 68.56 602 ARG A CA 1
ATOM 4881 C C . ARG A 1 602 ? 68.337 34.966 -78.447 1.00 68.56 602 ARG A C 1
ATOM 4883 O O . ARG A 1 602 ? 67.588 34.924 -77.483 1.00 68.56 602 ARG A O 1
ATOM 4890 N N . SER A 1 603 ? 69.183 33.990 -78.785 1.00 69.00 603 SER A N 1
ATOM 4891 C CA . SER A 1 603 ? 69.370 32.747 -78.027 1.00 69.00 603 SER A CA 1
ATOM 4892 C C . SER A 1 603 ? 69.818 33.058 -76.605 1.00 69.00 603 SER A C 1
ATOM 4894 O O . SER A 1 603 ? 69.113 32.718 -75.678 1.00 69.00 603 SER A O 1
ATOM 4896 N N . GLN A 1 604 ? 70.867 33.864 -76.412 1.00 72.75 604 GLN A N 1
ATOM 4897 C CA . GLN A 1 604 ? 71.322 34.245 -75.068 1.00 72.75 604 GLN A CA 1
ATOM 4898 C C . GLN A 1 604 ? 70.269 35.009 -74.253 1.00 72.75 604 GLN A C 1
ATOM 4900 O O . GLN A 1 604 ? 70.235 34.892 -73.030 1.00 72.75 604 GLN A O 1
ATOM 4905 N N . LYS A 1 605 ? 69.412 35.818 -74.893 1.00 77.44 605 LYS A N 1
ATOM 4906 C CA . LYS A 1 605 ? 68.284 36.463 -74.203 1.00 77.44 605 LYS A CA 1
ATOM 4907 C C . LYS A 1 605 ? 67.183 35.470 -73.842 1.00 77.44 605 LYS A C 1
ATOM 4909 O O . LYS A 1 605 ? 66.602 35.632 -72.776 1.00 77.44 605 LYS A O 1
ATOM 4914 N N . LEU A 1 606 ? 66.903 34.491 -74.701 1.00 71.50 606 LEU A N 1
ATOM 4915 C CA . LEU A 1 606 ? 65.967 33.404 -74.419 1.00 71.50 606 LEU A CA 1
ATOM 4916 C C . LEU A 1 606 ? 66.500 32.520 -73.291 1.00 71.50 606 LEU A C 1
ATOM 4918 O O . LEU A 1 606 ? 65.802 32.371 -72.302 1.00 71.50 606 LEU A O 1
ATOM 4922 N N . ASP A 1 607 ? 67.762 32.096 -73.350 1.00 73.31 607 ASP A N 1
ATOM 4923 C CA . ASP A 1 607 ? 68.412 31.291 -72.310 1.00 73.31 607 ASP A CA 1
ATOM 4924 C C . ASP A 1 607 ? 68.425 32.030 -70.960 1.00 73.31 607 ASP A C 1
ATOM 4926 O O . ASP A 1 607 ? 68.161 31.453 -69.908 1.00 73.31 607 ASP A O 1
ATOM 4930 N N . LYS A 1 608 ? 68.681 33.348 -70.965 1.00 78.94 608 LYS A N 1
ATOM 4931 C CA . LYS A 1 608 ? 68.625 34.175 -69.748 1.00 78.94 608 LYS A CA 1
ATOM 4932 C C . LYS A 1 608 ? 67.194 34.391 -69.243 1.00 78.94 608 LYS A C 1
ATOM 4934 O O . LYS A 1 608 ? 66.996 34.475 -68.035 1.00 78.94 608 LYS A O 1
ATOM 4939 N N . MET A 1 609 ? 66.212 34.494 -70.139 1.00 78.12 609 MET A N 1
ATOM 4940 C CA . MET A 1 609 ? 64.793 34.558 -69.777 1.00 78.12 609 MET A CA 1
ATOM 4941 C C . MET A 1 609 ? 64.338 33.228 -69.170 1.00 78.12 609 MET A C 1
ATOM 4943 O O . MET A 1 609 ? 63.702 33.237 -68.125 1.00 78.12 609 MET A O 1
ATOM 4947 N N . GLU A 1 610 ? 64.709 32.097 -69.772 1.00 77.31 610 GLU A N 1
ATOM 4948 C CA . GLU A 1 610 ? 64.435 30.756 -69.254 1.00 77.31 610 GLU A CA 1
ATOM 4949 C C . GLU A 1 610 ? 65.089 30.548 -67.894 1.00 77.31 610 GLU A C 1
ATOM 4951 O O . GLU A 1 610 ? 64.424 30.076 -66.980 1.00 77.31 610 GLU A O 1
ATOM 4956 N N . LEU A 1 611 ? 66.338 30.988 -67.713 1.00 78.81 611 LEU A N 1
ATOM 4957 C CA . LEU A 1 611 ? 67.013 30.932 -66.418 1.00 78.81 611 LEU A CA 1
ATOM 4958 C C . LEU A 1 611 ? 66.274 31.746 -65.346 1.00 78.81 611 LEU A C 1
ATOM 4960 O O . LEU A 1 611 ? 66.097 31.263 -64.231 1.00 78.81 611 LEU A O 1
ATOM 4964 N N . LEU A 1 612 ? 65.807 32.956 -65.672 1.00 82.00 612 LEU A N 1
ATOM 4965 C CA . LEU A 1 612 ? 65.006 33.772 -64.752 1.00 82.00 612 LEU A CA 1
ATOM 4966 C C . LEU A 1 612 ? 63.634 33.145 -64.470 1.00 82.00 612 LEU A C 1
ATOM 4968 O O . LEU A 1 612 ? 63.142 33.232 -63.348 1.00 82.00 612 LEU A O 1
ATOM 4972 N N . ASN A 1 613 ? 63.030 32.485 -65.457 1.00 79.62 613 ASN A N 1
ATOM 4973 C CA . ASN A 1 613 ? 61.738 31.822 -65.304 1.00 79.62 613 ASN A CA 1
ATOM 4974 C C . ASN A 1 613 ? 61.856 30.545 -64.454 1.00 79.62 613 ASN A C 1
ATOM 4976 O O . ASN A 1 613 ? 61.018 30.291 -63.591 1.00 79.62 613 ASN A O 1
ATOM 4980 N N . LEU A 1 614 ? 62.941 29.786 -64.632 1.00 84.69 614 LEU A N 1
ATOM 4981 C CA . LEU A 1 614 ? 63.336 28.666 -63.776 1.00 84.69 614 LEU A CA 1
ATOM 4982 C C . LEU A 1 614 ? 63.636 29.139 -62.354 1.00 84.69 614 LEU A C 1
ATOM 4984 O O . LEU A 1 614 ? 63.187 28.513 -61.401 1.00 84.69 614 LEU A O 1
ATOM 4988 N N . GLN A 1 615 ? 64.333 30.266 -62.198 1.00 81.94 615 GLN A N 1
ATOM 4989 C CA . GLN A 1 615 ? 64.610 30.852 -60.888 1.00 81.94 615 GLN A CA 1
ATOM 4990 C C . GLN A 1 615 ? 63.320 31.308 -60.188 1.00 81.94 615 GLN A C 1
ATOM 4992 O O . GLN A 1 615 ? 63.145 31.036 -59.005 1.00 81.94 615 GLN A O 1
ATOM 4997 N N . SER A 1 616 ? 62.393 31.935 -60.918 1.00 83.25 616 SER A N 1
ATOM 4998 C CA . SER A 1 616 ? 61.062 32.304 -60.416 1.00 83.25 616 SER A CA 1
ATOM 4999 C C . SER A 1 616 ? 60.236 31.072 -60.024 1.00 83.25 616 SER A C 1
ATOM 5001 O O . SER A 1 616 ? 59.640 31.036 -58.949 1.00 83.25 616 SER A O 1
ATOM 5003 N N . SER A 1 617 ? 60.264 30.022 -60.850 1.00 80.44 617 SER A N 1
ATOM 5004 C CA . SER A 1 617 ? 59.554 28.764 -60.585 1.00 80.44 617 SER A CA 1
ATOM 5005 C C . SER A 1 617 ? 60.118 28.045 -59.359 1.00 80.44 617 SER A C 1
ATOM 5007 O O . SER A 1 617 ? 59.355 27.618 -58.500 1.00 80.44 617 SER A O 1
ATOM 5009 N N . LEU A 1 618 ? 61.446 27.985 -59.219 1.00 86.44 618 LEU A N 1
ATOM 5010 C CA . LEU A 1 618 ? 62.111 27.418 -58.046 1.00 86.44 618 LEU A CA 1
ATOM 5011 C C . LEU A 1 618 ? 61.788 28.218 -56.776 1.00 86.44 618 LEU A C 1
ATOM 5013 O O . LEU A 1 618 ? 61.524 27.630 -55.732 1.00 86.44 618 LEU A O 1
ATOM 5017 N N . GLN A 1 619 ? 61.772 29.551 -56.858 1.00 85.94 619 GLN A N 1
ATOM 5018 C CA . GLN A 1 619 ? 61.397 30.419 -55.739 1.00 85.94 619 GLN A CA 1
ATOM 5019 C C . GLN A 1 619 ? 59.941 30.171 -55.303 1.00 85.94 619 GLN A C 1
ATOM 5021 O O . GLN A 1 619 ? 59.666 30.073 -54.107 1.00 85.94 619 GLN A O 1
ATOM 5026 N N . SER A 1 620 ? 59.025 30.029 -56.267 1.00 85.44 620 SER A N 1
ATOM 5027 C CA . SER A 1 620 ? 57.617 29.710 -56.015 1.00 85.44 620 SER A CA 1
ATOM 5028 C C . SER A 1 620 ? 57.448 28.311 -55.415 1.00 85.44 620 SER A C 1
ATOM 5030 O O . SER A 1 620 ? 56.693 28.143 -54.460 1.00 85.44 620 SER A O 1
ATOM 5032 N N . GLU A 1 621 ? 58.209 27.322 -55.890 1.00 84.88 621 GLU A N 1
ATOM 5033 C CA . GLU A 1 621 ? 58.189 25.967 -55.335 1.00 84.88 621 GLU A CA 1
ATOM 5034 C C . GLU A 1 621 ? 58.739 25.931 -53.899 1.00 84.88 621 GLU A C 1
ATOM 5036 O O . GLU A 1 621 ? 58.169 25.264 -53.035 1.00 84.88 621 GLU A O 1
ATOM 5041 N N . ILE A 1 622 ? 59.804 26.685 -53.601 1.00 86.88 622 ILE A N 1
ATOM 5042 C CA . ILE A 1 622 ? 60.339 26.819 -52.236 1.00 86.88 622 ILE A CA 1
ATOM 5043 C C . ILE A 1 622 ? 59.297 27.454 -51.307 1.00 86.88 622 ILE A C 1
ATOM 5045 O O . ILE A 1 622 ? 59.079 26.936 -50.211 1.00 86.88 622 ILE A O 1
ATOM 5049 N N . GLN A 1 623 ? 58.625 28.526 -51.739 1.00 87.56 623 GLN A N 1
ATOM 5050 C CA . GLN A 1 623 ? 57.553 29.155 -50.958 1.00 87.56 623 GLN A CA 1
ATOM 5051 C C . GLN A 1 623 ? 56.374 28.206 -50.725 1.00 87.56 623 GLN A C 1
ATOM 5053 O O . GLN A 1 623 ? 55.895 28.101 -49.599 1.00 87.56 623 GLN A O 1
ATOM 5058 N N . ALA A 1 624 ? 55.948 27.460 -51.748 1.00 86.00 624 ALA A N 1
ATOM 5059 C CA . ALA A 1 624 ? 54.887 26.466 -51.606 1.00 86.00 624 ALA A CA 1
ATOM 5060 C C . ALA A 1 624 ? 55.276 25.360 -50.610 1.00 86.00 624 ALA A C 1
ATOM 5062 O O . ALA A 1 624 ? 54.476 24.983 -49.758 1.00 86.00 624 ALA A O 1
ATOM 5063 N N . LYS A 1 625 ? 56.526 24.876 -50.649 1.00 84.31 625 LYS A N 1
ATOM 5064 C CA . LYS A 1 625 ? 57.023 23.884 -49.679 1.00 84.31 625 LYS A CA 1
ATOM 5065 C C . LYS A 1 625 ? 57.092 24.432 -48.256 1.00 84.31 625 LYS A C 1
ATOM 5067 O O . LYS A 1 625 ? 56.799 23.691 -47.322 1.00 84.31 625 LYS A O 1
ATOM 5072 N N . GLN A 1 626 ? 57.460 25.701 -48.082 1.00 87.31 626 GLN A N 1
ATOM 5073 C CA . GLN A 1 626 ? 57.440 26.358 -46.772 1.00 87.31 626 GLN A CA 1
ATOM 5074 C C . GLN A 1 626 ? 56.010 26.481 -46.236 1.00 87.31 626 GLN A C 1
ATOM 5076 O O . GLN A 1 626 ? 55.766 26.057 -45.111 1.00 87.31 626 GLN A O 1
ATOM 5081 N N . ALA A 1 627 ? 55.059 26.928 -47.061 1.00 85.56 627 ALA A N 1
ATOM 5082 C CA . ALA A 1 627 ? 53.648 27.018 -46.684 1.00 85.56 627 ALA A CA 1
ATOM 5083 C C . ALA A 1 627 ? 53.059 25.650 -46.295 1.00 85.56 627 ALA A C 1
ATOM 5085 O O . ALA A 1 627 ? 52.447 25.518 -45.240 1.00 85.56 627 ALA A O 1
ATOM 5086 N N . ILE A 1 628 ? 53.327 24.600 -47.083 1.00 85.25 628 ILE A N 1
ATOM 5087 C CA . ILE A 1 628 ? 52.892 23.230 -46.763 1.00 85.25 628 ILE A CA 1
ATOM 5088 C C . ILE A 1 628 ? 53.533 22.740 -45.458 1.00 85.25 628 ILE A C 1
ATOM 5090 O O . ILE A 1 628 ? 52.877 22.078 -44.656 1.00 85.25 628 ILE A O 1
ATOM 5094 N N . SER A 1 629 ? 54.811 23.051 -45.221 1.00 84.12 629 SER A N 1
ATOM 5095 C CA . SER A 1 629 ? 55.485 22.685 -43.971 1.00 84.12 629 SER A CA 1
ATOM 5096 C C . SER A 1 629 ? 54.851 23.377 -42.764 1.00 84.12 629 SER A C 1
ATOM 5098 O O . SER A 1 629 ? 54.673 22.726 -41.735 1.00 84.12 629 SER A O 1
ATOM 5100 N N . GLU A 1 630 ? 54.515 24.662 -42.882 1.00 89.56 630 GLU A N 1
ATOM 5101 C CA . GLU A 1 630 ? 53.848 25.444 -41.836 1.00 89.56 630 GLU A CA 1
ATOM 5102 C C . GLU A 1 630 ? 52.437 24.917 -41.552 1.00 89.56 630 GLU A C 1
ATOM 5104 O O . GLU A 1 630 ? 52.092 24.672 -40.390 1.00 89.56 630 GLU A O 1
ATOM 5109 N N . GLU A 1 631 ? 51.655 24.644 -42.601 1.00 89.81 631 GLU A N 1
ATOM 5110 C CA . GLU A 1 631 ? 50.336 24.024 -42.478 1.00 89.81 631 GLU A CA 1
ATOM 5111 C C . GLU A 1 631 ? 50.420 22.657 -41.810 1.00 89.81 631 GLU A C 1
ATOM 5113 O O . GLU A 1 631 ? 49.662 22.408 -40.877 1.00 89.81 631 GLU A O 1
ATOM 5118 N N . LEU A 1 632 ? 51.377 21.807 -42.199 1.00 85.88 632 LEU A N 1
ATOM 5119 C CA . LEU A 1 632 ? 51.583 20.489 -41.596 1.00 85.88 632 LEU A CA 1
ATOM 5120 C C . LEU A 1 632 ? 51.939 20.595 -40.107 1.00 85.88 632 LEU A C 1
ATOM 5122 O O . LEU A 1 632 ? 51.460 19.800 -39.295 1.00 85.88 632 LEU A O 1
ATOM 5126 N N . THR A 1 633 ? 52.778 21.562 -39.718 1.00 89.50 633 THR A N 1
ATOM 5127 C CA . THR A 1 633 ? 53.059 21.814 -38.296 1.00 89.50 633 THR A CA 1
ATOM 5128 C C . THR A 1 633 ? 51.820 22.274 -37.540 1.00 89.50 633 THR A C 1
ATOM 5130 O O . THR A 1 633 ? 51.599 21.795 -36.429 1.00 89.50 633 THR A O 1
ATOM 5133 N N . LYS A 1 634 ? 50.984 23.119 -38.150 1.00 89.69 634 LYS A N 1
ATOM 5134 C CA . LYS A 1 634 ? 49.720 23.569 -37.562 1.00 89.69 634 LYS A CA 1
ATOM 5135 C C . LYS A 1 634 ? 48.707 22.426 -37.437 1.00 89.69 634 LYS A C 1
ATOM 5137 O O . LYS A 1 634 ? 48.145 22.216 -36.371 1.00 89.69 634 LYS A O 1
ATOM 5142 N N . THR A 1 635 ? 48.549 21.589 -38.465 1.00 85.88 635 THR A N 1
ATOM 5143 C CA . THR A 1 635 ? 47.653 20.421 -38.382 1.00 85.88 635 THR A CA 1
ATOM 5144 C C . THR A 1 635 ? 48.126 19.435 -37.321 1.00 85.88 635 THR A C 1
ATOM 5146 O O . THR A 1 635 ? 47.313 18.827 -36.632 1.00 85.88 635 THR A O 1
ATOM 5149 N N . ARG A 1 636 ? 49.446 19.273 -37.153 1.00 87.81 636 ARG A N 1
ATOM 5150 C CA . ARG A 1 636 ? 50.009 18.448 -36.077 1.00 87.81 636 ARG A CA 1
ATOM 5151 C C . ARG A 1 636 ? 49.720 19.030 -34.696 1.00 87.81 636 ARG A C 1
ATOM 5153 O O . ARG A 1 636 ? 49.388 18.254 -33.804 1.00 87.81 636 ARG A O 1
ATOM 5160 N N . SER A 1 637 ? 49.832 20.346 -34.501 1.00 88.50 637 SER A N 1
ATOM 5161 C CA . SER A 1 637 ? 49.470 20.964 -33.218 1.00 88.50 637 SER A CA 1
ATOM 5162 C C . SER A 1 637 ? 47.979 20.829 -32.924 1.00 88.50 637 SER A C 1
ATOM 5164 O O . SER A 1 637 ? 47.620 20.457 -31.809 1.00 88.50 637 SER A O 1
ATOM 5166 N N . ASP A 1 638 ? 47.132 21.036 -33.931 1.00 88.50 638 ASP A N 1
ATOM 5167 C CA . ASP A 1 638 ? 45.676 20.946 -33.800 1.00 88.50 638 ASP A CA 1
ATOM 5168 C C . ASP A 1 638 ? 45.241 19.501 -33.513 1.00 88.50 638 ASP A C 1
ATOM 5170 O O . ASP A 1 638 ? 44.410 19.258 -32.642 1.00 88.50 638 ASP A O 1
ATOM 5174 N N . LEU A 1 639 ? 45.878 18.513 -34.153 1.00 86.19 639 LEU A N 1
ATOM 5175 C CA . LEU A 1 639 ? 45.651 17.095 -33.869 1.00 86.19 639 LEU A CA 1
ATOM 5176 C C . LEU A 1 639 ? 46.018 16.735 -32.423 1.00 86.19 639 LEU A C 1
ATOM 5178 O O . LEU A 1 639 ? 45.281 16.000 -31.769 1.00 86.19 639 LEU A O 1
ATOM 5182 N N . ILE A 1 640 ? 47.143 17.243 -31.911 1.00 90.38 640 ILE A N 1
ATOM 5183 C CA . ILE A 1 640 ? 47.560 17.010 -30.521 1.00 90.38 640 ILE A CA 1
ATOM 5184 C C . ILE A 1 640 ? 46.571 17.666 -29.545 1.00 90.38 640 ILE A C 1
ATOM 5186 O O . ILE A 1 640 ? 46.227 17.060 -28.528 1.00 90.38 640 ILE A O 1
ATOM 5190 N N . ALA A 1 641 ? 46.089 18.874 -29.851 1.00 87.00 641 ALA A N 1
ATOM 5191 C CA . ALA A 1 641 ? 45.074 19.559 -29.053 1.00 87.00 641 ALA A CA 1
ATOM 5192 C C . ALA A 1 641 ? 43.752 18.773 -29.031 1.00 87.00 641 ALA A C 1
ATOM 5194 O O . ALA A 1 641 ? 43.262 18.441 -27.952 1.00 87.00 641 ALA A O 1
ATOM 5195 N N . ALA A 1 642 ? 43.255 18.349 -30.194 1.00 82.50 642 ALA A N 1
ATOM 5196 C CA . ALA A 1 642 ? 42.042 17.541 -30.312 1.00 82.50 642 ALA A CA 1
ATOM 5197 C C . ALA A 1 642 ? 42.169 16.180 -29.602 1.00 82.50 642 ALA A C 1
ATOM 5199 O O . ALA A 1 642 ? 41.232 15.713 -28.956 1.00 82.50 642 ALA A O 1
ATOM 5200 N N . GLN A 1 643 ? 43.340 15.533 -29.656 1.00 84.25 643 GLN A N 1
ATOM 5201 C CA . GLN A 1 643 ? 43.601 14.297 -28.906 1.00 84.25 643 GLN A CA 1
ATOM 5202 C C . GLN A 1 643 ? 43.554 14.512 -27.389 1.00 84.25 643 GLN A C 1
ATOM 5204 O O . GLN A 1 643 ? 43.092 13.632 -26.656 1.00 84.25 643 GLN A O 1
ATOM 5209 N N . LYS A 1 644 ? 44.023 15.668 -26.909 1.00 90.50 644 LYS A N 1
ATOM 5210 C CA . LYS A 1 644 ? 43.946 16.040 -25.495 1.00 90.50 644 LYS A CA 1
ATOM 5211 C C . LYS A 1 644 ? 42.499 16.300 -25.073 1.00 90.50 644 LYS A C 1
ATOM 5213 O O . LYS A 1 644 ? 42.063 15.732 -24.079 1.00 90.50 644 LYS A O 1
ATOM 5218 N N . GLU A 1 645 ? 41.743 17.060 -25.858 1.00 88.00 645 GLU A N 1
ATOM 5219 C CA . GLU A 1 645 ? 40.319 17.313 -25.604 1.00 88.00 645 GLU A CA 1
ATOM 5220 C C . GLU A 1 645 ? 39.497 16.024 -25.615 1.00 88.00 645 GLU A C 1
ATOM 5222 O O . GLU A 1 645 ? 38.697 15.797 -24.713 1.00 88.00 645 GLU A O 1
ATOM 5227 N N . LEU A 1 646 ? 39.748 15.119 -26.566 1.00 84.00 646 LEU A N 1
ATOM 5228 C CA . LEU A 1 646 ? 39.111 13.802 -26.601 1.00 84.00 646 LEU A CA 1
ATOM 5229 C C . LEU A 1 646 ? 39.402 13.003 -25.321 1.00 84.00 646 LEU A C 1
ATOM 5231 O O . LEU A 1 646 ? 38.526 12.308 -24.807 1.00 84.00 646 LEU A O 1
ATOM 5235 N N . LYS A 1 647 ? 40.632 13.079 -24.801 1.00 87.31 647 LYS A N 1
ATOM 5236 C CA . LYS A 1 647 ? 41.016 12.410 -23.553 1.00 87.31 647 LYS A CA 1
ATOM 5237 C C . LYS A 1 647 ? 40.297 13.022 -22.348 1.00 87.31 647 LYS A C 1
ATOM 5239 O O . LYS A 1 647 ? 39.780 12.273 -21.520 1.00 87.31 647 LYS A O 1
ATOM 5244 N N . ASP A 1 648 ? 40.212 14.346 -22.288 1.00 88.75 648 ASP A N 1
ATOM 5245 C CA . ASP A 1 648 ? 39.524 15.069 -21.216 1.00 88.75 648 ASP A CA 1
ATOM 5246 C C . ASP A 1 648 ? 38.003 14.816 -21.262 1.00 88.75 648 ASP A C 1
ATOM 5248 O O . ASP A 1 648 ? 37.382 14.561 -20.229 1.00 88.75 648 ASP A O 1
ATOM 5252 N N . LEU A 1 649 ? 37.399 14.782 -22.457 1.00 84.94 649 LEU A N 1
ATOM 5253 C CA . LEU A 1 649 ? 35.992 14.426 -22.667 1.00 84.94 649 LEU A CA 1
ATOM 5254 C C . LEU A 1 649 ? 35.702 12.976 -22.284 1.00 84.94 649 LEU A C 1
ATOM 5256 O O . LEU A 1 649 ? 34.705 12.721 -21.613 1.00 84.94 649 LEU A O 1
ATOM 5260 N N . LYS A 1 650 ? 36.575 12.028 -22.644 1.00 85.25 650 LYS A N 1
ATOM 5261 C CA . LYS A 1 650 ? 36.456 10.632 -22.193 1.00 85.25 650 LYS A CA 1
ATOM 5262 C C . LYS A 1 650 ? 36.503 10.537 -20.672 1.00 85.25 650 LYS A C 1
ATOM 5264 O O . LYS A 1 650 ? 35.666 9.865 -20.085 1.00 85.25 650 LYS A O 1
ATOM 5269 N N . GLN A 1 651 ? 37.407 11.269 -20.024 1.00 88.00 651 GLN A N 1
ATOM 5270 C CA . GLN A 1 651 ? 37.489 11.299 -18.566 1.00 88.00 651 GLN A CA 1
ATOM 5271 C C . GLN A 1 651 ? 36.237 11.921 -17.920 1.00 88.00 651 GLN A C 1
ATOM 5273 O O . GLN A 1 651 ? 35.762 11.428 -16.894 1.00 88.00 651 GLN A O 1
ATOM 5278 N N . ARG A 1 652 ? 35.658 12.970 -18.523 1.00 86.25 652 ARG A N 1
ATOM 5279 C CA . ARG A 1 652 ? 34.377 13.553 -18.082 1.00 86.25 652 ARG A CA 1
ATOM 5280 C C . ARG A 1 652 ? 33.210 12.586 -18.280 1.00 86.25 652 ARG A C 1
ATOM 5282 O O . ARG A 1 652 ? 32.404 12.447 -17.368 1.00 86.25 652 ARG A O 1
ATOM 5289 N N . LEU A 1 653 ? 33.135 11.902 -19.423 1.00 81.75 653 LEU A N 1
ATOM 5290 C CA . LEU A 1 653 ? 32.115 10.887 -19.704 1.00 81.75 653 LEU A CA 1
ATOM 5291 C C . LEU A 1 653 ? 32.217 9.707 -18.743 1.00 81.75 653 LEU A C 1
ATOM 5293 O O . LEU A 1 653 ? 31.195 9.269 -18.225 1.00 81.75 653 LEU A O 1
ATOM 5297 N N . ASP A 1 654 ? 33.428 9.244 -18.440 1.00 84.31 654 ASP A N 1
ATOM 5298 C CA . ASP A 1 654 ? 33.642 8.227 -17.416 1.00 84.31 654 ASP A CA 1
ATOM 5299 C C . ASP A 1 654 ? 33.144 8.736 -16.064 1.00 84.31 654 ASP A C 1
ATOM 5301 O O . ASP A 1 654 ? 32.380 8.046 -15.398 1.00 84.31 654 ASP A O 1
ATOM 5305 N N . THR A 1 655 ? 33.490 9.962 -15.671 1.00 86.69 655 THR A N 1
ATOM 5306 C CA . THR A 1 655 ? 33.036 10.546 -14.397 1.00 86.69 655 THR A CA 1
ATOM 5307 C C . THR A 1 655 ? 31.507 10.646 -14.333 1.00 86.69 655 THR A C 1
ATOM 5309 O O . THR A 1 655 ? 30.904 10.162 -13.379 1.00 86.69 655 THR A O 1
ATOM 5312 N N . MET A 1 656 ? 30.870 11.170 -15.384 1.00 82.56 656 MET A N 1
ATOM 5313 C CA . MET A 1 656 ? 29.412 11.245 -15.529 1.00 82.56 656 MET A CA 1
ATOM 5314 C C . MET A 1 656 ? 28.756 9.861 -15.533 1.00 82.56 656 MET A C 1
ATOM 5316 O O . MET A 1 656 ? 27.696 9.688 -14.950 1.00 82.56 656 MET A O 1
ATOM 5320 N N . SER A 1 657 ? 29.384 8.856 -16.145 1.00 84.81 657 SER A N 1
ATOM 5321 C CA . SER A 1 657 ? 28.918 7.465 -16.133 1.00 84.81 657 SER A CA 1
ATOM 5322 C C . SER A 1 657 ? 28.977 6.867 -14.725 1.00 84.81 657 SER A C 1
ATOM 5324 O O . SER A 1 657 ? 28.036 6.201 -14.294 1.00 84.81 657 SER A O 1
ATOM 5326 N N . HIS A 1 658 ? 30.030 7.159 -13.955 1.00 85.06 658 HIS A N 1
ATOM 5327 C CA . HIS A 1 658 ? 30.108 6.766 -12.545 1.00 85.06 658 HIS A CA 1
ATOM 5328 C C . HIS A 1 658 ? 29.055 7.492 -11.694 1.00 85.06 658 HIS A C 1
ATOM 5330 O O . HIS A 1 658 ? 28.471 6.882 -10.799 1.00 85.06 658 HIS A O 1
ATOM 5336 N N . GLU A 1 659 ? 28.775 8.766 -11.970 1.00 85.62 659 GLU A N 1
ATOM 5337 C CA . GLU A 1 659 ? 27.716 9.519 -11.291 1.00 85.62 659 GLU A CA 1
ATOM 5338 C C . GLU A 1 659 ? 26.317 9.027 -11.655 1.00 85.62 659 GLU A C 1
ATOM 5340 O O . GLU A 1 659 ? 25.502 8.837 -10.757 1.00 85.62 659 GLU A O 1
ATOM 5345 N N . LEU A 1 660 ? 26.052 8.743 -12.932 1.00 77.88 660 LEU A N 1
ATOM 5346 C CA . LEU A 1 660 ? 24.805 8.138 -13.397 1.00 77.88 660 LEU A CA 1
ATOM 5347 C C . LEU A 1 660 ? 24.595 6.769 -12.767 1.00 77.88 660 LEU A C 1
ATOM 5349 O O . LEU A 1 660 ? 23.512 6.514 -12.267 1.00 77.88 660 LEU A O 1
ATOM 5353 N N . LYS A 1 661 ? 25.625 5.917 -12.699 1.00 83.38 661 LYS A N 1
ATOM 5354 C CA . LYS A 1 661 ? 25.538 4.631 -11.989 1.00 83.38 661 LYS A CA 1
ATOM 5355 C C . LYS A 1 661 ? 25.259 4.817 -10.500 1.00 83.38 661 LYS A C 1
ATOM 5357 O O . LYS A 1 661 ? 24.457 4.083 -9.939 1.00 83.38 661 LYS A O 1
ATOM 5362 N N . ARG A 1 662 ? 25.880 5.811 -9.856 1.00 87.56 662 ARG A N 1
ATOM 5363 C CA . ARG A 1 662 ? 25.615 6.139 -8.446 1.00 87.56 662 ARG A CA 1
ATOM 5364 C C . ARG A 1 662 ? 24.178 6.622 -8.243 1.00 87.56 662 ARG A C 1
ATOM 5366 O O . ARG A 1 662 ? 23.538 6.218 -7.281 1.00 87.56 662 ARG A O 1
ATOM 5373 N N . LYS A 1 663 ? 23.672 7.470 -9.140 1.00 82.88 663 LYS A N 1
ATOM 5374 C CA . LYS A 1 663 ? 22.301 7.990 -9.105 1.00 82.88 663 LYS A CA 1
ATOM 5375 C C . LYS A 1 663 ? 21.274 6.915 -9.441 1.00 82.88 663 LYS A C 1
ATOM 5377 O O . LYS A 1 663 ? 20.271 6.843 -8.756 1.00 82.88 663 LYS A O 1
ATOM 5382 N N . ASP A 1 664 ? 21.547 6.047 -10.406 1.00 83.06 664 ASP A N 1
ATOM 5383 C CA . ASP A 1 664 ? 20.721 4.882 -10.734 1.00 83.06 664 ASP A CA 1
ATOM 5384 C C . ASP A 1 664 ? 20.666 3.902 -9.558 1.00 83.06 664 ASP A C 1
ATOM 5386 O O . ASP A 1 664 ? 19.607 3.382 -9.234 1.00 83.06 664 ASP A O 1
ATOM 5390 N N . MET A 1 665 ? 21.780 3.719 -8.844 1.00 83.06 665 MET A N 1
ATOM 5391 C CA . MET A 1 665 ? 21.809 2.939 -7.608 1.00 83.06 665 MET A CA 1
ATOM 5392 C C . MET A 1 665 ? 20.991 3.606 -6.492 1.00 83.06 665 MET A C 1
ATOM 5394 O O . MET A 1 665 ? 20.215 2.918 -5.848 1.00 83.06 665 MET A O 1
ATOM 5398 N N . GLN A 1 666 ? 21.076 4.932 -6.323 1.00 82.19 666 GLN A N 1
ATOM 5399 C CA . GLN A 1 666 ? 20.227 5.682 -5.381 1.00 82.19 666 GLN A CA 1
ATOM 5400 C C . GLN A 1 666 ? 18.743 5.639 -5.761 1.00 82.19 666 GLN A C 1
ATOM 5402 O O . GLN A 1 666 ? 17.893 5.532 -4.889 1.00 82.19 666 GLN A O 1
ATOM 5407 N N . VAL A 1 667 ? 18.411 5.716 -7.051 1.00 76.12 667 VAL A N 1
ATOM 5408 C CA . VAL A 1 667 ? 17.032 5.599 -7.540 1.00 76.12 667 VAL A CA 1
ATOM 5409 C C . VAL A 1 667 ? 16.524 4.185 -7.315 1.00 76.12 667 VAL A C 1
ATOM 5411 O O . VAL A 1 667 ? 15.421 4.033 -6.820 1.00 76.12 667 VAL A O 1
ATOM 5414 N N . LYS A 1 668 ? 17.327 3.155 -7.594 1.00 79.88 668 LYS A N 1
ATOM 5415 C CA . LYS A 1 668 ? 16.984 1.760 -7.288 1.00 79.88 668 LYS A CA 1
ATOM 5416 C C . LYS A 1 668 ? 16.866 1.505 -5.794 1.00 79.88 668 LYS A C 1
ATOM 5418 O O . LYS A 1 668 ? 16.030 0.711 -5.404 1.00 79.88 668 LYS A O 1
ATOM 5423 N N . GLU A 1 669 ? 17.655 2.179 -4.967 1.00 77.94 669 GLU A N 1
ATOM 5424 C CA . GLU A 1 669 ? 17.555 2.124 -3.509 1.00 77.94 669 GLU A CA 1
ATOM 5425 C C . GLU A 1 669 ? 16.279 2.817 -3.010 1.00 77.94 669 GLU A C 1
ATOM 5427 O O . GLU A 1 669 ? 15.558 2.253 -2.198 1.00 77.94 669 GLU A O 1
ATOM 5432 N N . LEU A 1 670 ? 15.936 3.994 -3.539 1.00 72.94 670 LEU A N 1
ATOM 5433 C CA . LEU A 1 670 ? 14.680 4.690 -3.234 1.00 72.94 670 LEU A CA 1
ATOM 5434 C C . LEU A 1 670 ? 13.454 3.931 -3.758 1.00 72.94 670 LEU A C 1
ATOM 5436 O O . LEU A 1 670 ? 12.445 3.859 -3.066 1.00 72.94 670 LEU A O 1
ATOM 5440 N N . GLN A 1 671 ? 13.555 3.336 -4.946 1.00 69.06 671 GLN A N 1
ATOM 5441 C CA . GLN A 1 671 ? 12.528 2.490 -5.548 1.00 69.06 671 GLN A CA 1
ATOM 5442 C C . GLN A 1 671 ? 12.372 1.198 -4.748 1.00 69.06 671 GLN A C 1
ATOM 5444 O O . GLN A 1 671 ? 11.257 0.831 -4.424 1.00 69.06 671 GLN A O 1
ATOM 5449 N N . ALA A 1 672 ? 13.472 0.568 -4.330 1.00 68.19 672 ALA A N 1
ATOM 5450 C CA . ALA A 1 672 ? 13.432 -0.591 -3.448 1.00 68.19 672 ALA A CA 1
ATOM 5451 C C . ALA A 1 672 ? 12.804 -0.242 -2.096 1.00 68.19 672 ALA A C 1
ATOM 5453 O O . ALA A 1 672 ? 12.006 -1.026 -1.608 1.00 68.19 672 ALA A O 1
ATOM 5454 N N . ARG A 1 673 ? 13.092 0.939 -1.526 1.00 66.50 673 ARG A N 1
ATOM 5455 C CA . ARG A 1 673 ? 12.432 1.435 -0.305 1.00 66.50 673 ARG A CA 1
ATOM 5456 C C . ARG A 1 673 ? 10.929 1.657 -0.517 1.00 66.50 673 ARG A C 1
ATOM 5458 O O . ARG A 1 673 ? 10.131 1.259 0.325 1.00 66.50 673 ARG A O 1
ATOM 5465 N N . LEU A 1 674 ? 10.521 2.237 -1.645 1.00 61.62 674 LEU A N 1
ATOM 5466 C CA . LEU A 1 674 ? 9.104 2.390 -1.999 1.00 61.62 674 LEU A CA 1
ATOM 5467 C C . LEU A 1 674 ? 8.410 1.029 -2.183 1.00 61.62 674 LEU A C 1
ATOM 5469 O O . LEU A 1 674 ? 7.334 0.818 -1.630 1.00 61.62 674 LEU A O 1
ATOM 5473 N N . ASP A 1 675 ? 9.058 0.095 -2.879 1.00 58.44 675 ASP A N 1
ATOM 5474 C CA . ASP A 1 675 ? 8.533 -1.236 -3.201 1.00 58.44 675 ASP A CA 1
ATOM 5475 C C . ASP A 1 675 ? 8.516 -2.177 -1.977 1.00 58.44 675 ASP A C 1
ATOM 5477 O O . ASP A 1 675 ? 7.678 -3.074 -1.898 1.00 58.44 675 ASP A O 1
ATOM 5481 N N . THR A 1 676 ? 9.384 -1.963 -0.978 1.00 63.62 676 THR A N 1
ATOM 5482 C CA . THR A 1 676 ? 9.314 -2.645 0.329 1.00 63.62 676 THR A CA 1
ATOM 5483 C C . THR A 1 676 ? 8.259 -2.056 1.271 1.00 63.62 676 THR A C 1
ATOM 5485 O O . THR A 1 676 ? 8.116 -2.547 2.389 1.00 63.62 676 THR A O 1
ATOM 5488 N N . GLY A 1 677 ? 7.510 -1.029 0.849 1.00 48.59 677 GLY A N 1
ATOM 5489 C CA . GLY A 1 677 ? 6.487 -0.385 1.676 1.00 48.59 677 GLY A CA 1
ATOM 5490 C C . GLY A 1 677 ? 7.023 0.649 2.674 1.00 48.59 677 GLY A C 1
ATOM 5491 O O . GLY A 1 677 ? 6.261 1.118 3.512 1.00 48.59 677 GLY A O 1
ATOM 5492 N N . ASP A 1 678 ? 8.281 1.091 2.554 1.00 45.38 678 ASP A N 1
ATOM 5493 C CA . ASP A 1 678 ? 8.812 2.233 3.329 1.00 45.38 678 ASP A CA 1
ATOM 5494 C C . ASP A 1 678 ? 8.305 3.591 2.782 1.00 45.38 678 ASP A C 1
ATOM 5496 O O . ASP A 1 678 ? 8.711 4.658 3.244 1.00 45.38 678 ASP A O 1
ATOM 5500 N N . GLY A 1 679 ? 7.404 3.568 1.790 1.00 40.44 679 GLY A N 1
ATOM 5501 C CA . GLY A 1 679 ? 6.684 4.736 1.274 1.00 40.44 679 GLY A CA 1
ATOM 5502 C C . GLY A 1 679 ? 5.514 5.201 2.144 1.00 40.44 679 GLY A C 1
ATOM 5503 O O . GLY A 1 679 ? 5.082 6.345 2.010 1.00 40.44 679 GLY A O 1
ATOM 5504 N N . SER A 1 680 ? 5.045 4.379 3.083 1.00 36.91 680 SER A N 1
ATOM 5505 C CA . SER A 1 680 ? 4.198 4.852 4.177 1.00 36.91 680 SER A CA 1
ATOM 5506 C C . SER A 1 680 ? 5.087 5.109 5.377 1.00 36.91 680 SER A C 1
ATOM 5508 O O . SER A 1 680 ? 5.192 4.276 6.267 1.00 36.91 680 SER A O 1
ATOM 5510 N N . LEU A 1 681 ? 5.770 6.255 5.340 1.00 39.66 681 LEU A N 1
ATOM 5511 C CA . LEU A 1 681 ? 5.887 7.215 6.439 1.00 39.66 681 LEU A CA 1
ATOM 5512 C C . LEU A 1 681 ? 6.826 8.346 5.994 1.00 39.66 681 LEU A C 1
ATOM 5514 O O . LEU A 1 681 ? 8.035 8.338 6.225 1.00 39.66 681 LEU A O 1
ATOM 5518 N N . ILE A 1 682 ? 6.232 9.404 5.437 1.00 37.72 682 ILE A N 1
ATOM 5519 C CA . ILE A 1 682 ? 6.704 10.745 5.783 1.00 37.72 682 ILE A CA 1
ATOM 5520 C C . ILE A 1 682 ? 6.656 10.812 7.317 1.00 37.72 682 ILE A C 1
ATOM 5522 O O . ILE A 1 682 ? 5.590 10.691 7.913 1.00 37.72 682 ILE A O 1
ATOM 5526 N N . ASN A 1 683 ? 7.847 10.902 7.911 1.00 32.72 683 ASN A N 1
ATOM 5527 C CA . ASN A 1 683 ? 8.174 11.106 9.323 1.00 32.72 683 ASN A CA 1
ATOM 5528 C C . ASN A 1 683 ? 6.992 11.405 10.265 1.00 32.72 683 ASN A C 1
ATOM 5530 O O . ASN A 1 683 ? 6.344 12.448 10.162 1.00 32.72 683 ASN A O 1
ATOM 5534 N N . PRO A 1 684 ? 6.895 10.607 11.338 1.00 31.44 684 PRO A N 1
ATOM 5535 C CA . PRO A 1 684 ? 7.280 11.167 12.619 1.00 31.44 684 PRO A CA 1
ATOM 5536 C C . PRO A 1 684 ? 8.166 10.158 13.363 1.00 31.44 684 PRO A C 1
ATOM 5538 O O . PRO A 1 684 ? 7.677 9.300 14.089 1.00 31.44 684 PRO A O 1
ATOM 5541 N N . LYS A 1 685 ? 9.488 10.276 13.251 1.00 31.28 685 LYS A N 1
ATOM 5542 C CA . LYS A 1 685 ? 10.283 10.817 14.357 1.00 31.28 685 LYS A CA 1
ATOM 5543 C C . LYS A 1 685 ? 11.755 10.416 14.298 1.00 31.28 685 LYS A C 1
ATOM 5545 O O . LYS A 1 685 ? 12.136 9.314 14.689 1.00 31.28 685 LYS A O 1
ATOM 5550 N N . MET A 1 686 ? 12.613 11.363 13.936 1.00 31.42 686 MET A N 1
ATOM 5551 C CA . MET A 1 686 ? 14.011 11.359 14.343 1.00 31.42 686 MET A CA 1
ATOM 5552 C C . MET A 1 686 ? 14.118 11.648 15.852 1.00 31.42 686 MET A C 1
ATOM 5554 O O . MET A 1 686 ? 14.288 12.776 16.305 1.00 31.42 686 MET A O 1
ATOM 5558 N N . CYS A 1 687 ? 14.132 10.589 16.656 1.00 31.25 687 CYS A N 1
ATOM 5559 C CA . CYS A 1 687 ? 14.845 10.649 17.921 1.00 31.25 687 CYS A CA 1
ATOM 5560 C C . CYS A 1 687 ? 15.832 9.505 18.029 1.00 31.25 687 CYS A C 1
ATOM 5562 O O . CYS A 1 687 ? 15.469 8.363 18.299 1.00 31.25 687 CYS A O 1
ATOM 5564 N N . PHE A 1 688 ? 17.099 9.870 17.898 1.00 33.03 688 PHE A N 1
ATOM 5565 C CA . PHE A 1 688 ? 18.126 9.264 18.719 1.00 33.03 688 PHE A CA 1
ATOM 5566 C C . PHE A 1 688 ? 18.390 10.150 19.942 1.00 33.03 688 PHE A C 1
ATOM 5568 O O . PHE A 1 688 ? 18.242 11.375 19.881 1.00 33.03 688 PHE A O 1
ATOM 5575 N N . VAL A 1 689 ? 18.867 9.487 21.003 1.00 32.81 689 VAL A N 1
ATOM 5576 C CA . VAL A 1 689 ? 19.505 10.006 22.230 1.00 32.81 689 VAL A CA 1
ATOM 5577 C C . VAL A 1 689 ? 18.536 10.291 23.400 1.00 32.81 689 VAL A C 1
ATOM 5579 O O . VAL A 1 689 ? 17.820 11.294 23.384 1.00 32.81 689 VAL A O 1
ATOM 5582 N N . ASP A 1 690 ? 18.509 9.530 24.504 1.00 33.34 690 ASP A N 1
ATOM 5583 C CA . ASP A 1 690 ? 19.335 8.381 24.912 1.00 33.34 690 ASP A CA 1
ATOM 5584 C C . ASP A 1 690 ? 18.775 7.715 26.183 1.00 33.34 690 ASP A C 1
ATOM 5586 O O . ASP A 1 690 ? 18.082 8.350 26.981 1.00 33.34 690 ASP A O 1
ATOM 5590 N N . LYS A 1 691 ? 19.181 6.460 26.418 1.00 33.16 691 LYS A N 1
ATOM 5591 C CA . LYS A 1 691 ? 19.260 5.860 27.760 1.00 33.16 691 LYS A CA 1
ATOM 5592 C C . LYS A 1 691 ? 20.208 6.683 28.643 1.00 33.16 691 LYS A C 1
ATOM 5594 O O . LYS A 1 691 ? 21.392 6.769 28.342 1.00 33.16 691 LYS A O 1
ATOM 5599 N N . CYS A 1 692 ? 19.691 7.175 29.765 1.00 26.55 692 CYS A N 1
ATOM 5600 C CA . CYS A 1 692 ? 20.366 7.455 31.042 1.00 26.55 692 CYS A CA 1
ATOM 5601 C C . CYS A 1 692 ? 19.226 7.893 31.990 1.00 26.55 692 CYS A C 1
ATOM 5603 O O . CYS A 1 692 ? 18.737 9.002 31.854 1.00 26.55 692 CYS A O 1
ATOM 5605 N N . PHE A 1 693 ? 18.649 7.073 32.868 1.00 28.98 693 PHE A N 1
ATOM 5606 C CA . PHE A 1 693 ? 19.288 6.434 34.013 1.00 28.98 693 PHE A CA 1
ATOM 5607 C C . PHE A 1 693 ? 18.401 5.306 34.578 1.00 28.98 693 PHE A C 1
ATOM 5609 O O . PHE A 1 693 ? 17.222 5.527 34.819 1.00 28.98 693 PHE A O 1
ATOM 5616 N N . ARG A 1 694 ? 19.076 4.188 34.887 1.00 33.84 694 ARG A N 1
ATOM 5617 C CA . ARG A 1 694 ? 18.727 3.059 35.779 1.00 33.84 694 ARG A CA 1
ATOM 5618 C C . ARG A 1 694 ? 17.642 2.073 35.354 1.00 33.84 694 ARG A C 1
ATOM 5620 O O . ARG A 1 694 ? 16.449 2.419 35.347 1.00 33.84 694 ARG A O 1
#

pLDDT: mean 80.27, std 17.25, range [26.55, 98.56]

Sequence (694 aa):
MEDGQGQYGPECDWWSLGVCMYEMLYGETPFYAESLVETYGKIMNHKNCFDFPTDAIYDVSEEAKDLMRKLICSSEFRLGQNGIDDFKKHPWFNGVDWDTLRDSTAPYIPEVSSPSDTSNFDVDDTDVRTSDAVPPAANSAFSALHLPFVGFSFTQGSCISDLGCISALSQTDKRVQILEEENARLIQIIDDMKNHSSISHSSPGISPDSNNATRKLQDEINMLTKRNCELESQLKSMDVPRELRTLDNGDMMKFRELEKLVRCLRLEKEEVIKDKLDAQEKLKLQEKELKDALTQRKLAMAEYTEVSDKLSELRQQKQKLSRQVRDKEEELEVAMQKVDTLRHDIRKAEKLRRELENRIDEAMAETSKERKLRERSEEYCKQMQEETEKIRQRSLGNDVSANHALATQEINRLKAEVEKLEVQYNENLTQQQGRFNLELRSLQEQLHEAETRRELLEREVQLTKEKLDAARLENITDSEETISELSRRHEREKIMLVEENKKLVLELSALTDSVNRLQGERRQLEDEYEELRNKKEAIAQWEAQITEIIQWVSDEKDARGYLQALATKMTEELEFLKHSGGISGSIGSGTTLTDKNWRNRRSQKLDKMELLNLQSSLQSEIQAKQAISEELTKTRSDLIAAQKELKDLKQRLDTMSHELKRKDMQVKELQARLDTGDGSLINPKMCFVDKCFR

Radius of gyration: 67.46 Å; chains: 1; bounding box: 153×85×232 Å